Protein AF-A0A939YL38-F1 (afdb_monomer)

Structure (mmCIF, N/CA/C/O backbone):
data_AF-A0A939YL38-F1
#
_entry.id   AF-A0A939YL38-F1
#
loop_
_atom_site.group_PDB
_atom_site.id
_atom_site.type_symbol
_atom_site.label_atom_id
_atom_site.label_alt_id
_atom_site.label_comp_id
_atom_site.label_asym_id
_atom_site.label_entity_id
_atom_site.label_seq_id
_atom_site.pdbx_PDB_ins_code
_atom_site.Cartn_x
_atom_site.Cartn_y
_atom_site.Cartn_z
_atom_site.occupancy
_atom_site.B_iso_or_equiv
_atom_site.auth_seq_id
_atom_site.auth_comp_id
_atom_site.auth_asym_id
_atom_site.auth_atom_id
_atom_site.pdbx_PDB_model_num
ATOM 1 N N . MET A 1 1 ? 46.332 -58.762 -8.669 1.00 34.97 1 MET A N 1
ATOM 2 C CA . MET A 1 1 ? 46.975 -57.453 -8.403 1.00 34.97 1 MET A CA 1
ATOM 3 C C . MET A 1 1 ? 45.841 -56.439 -8.311 1.00 34.97 1 MET A C 1
ATOM 5 O O . MET A 1 1 ? 45.140 -56.280 -9.289 1.00 34.97 1 MET A O 1
ATOM 9 N N . LYS A 1 2 ? 45.348 -56.156 -7.101 1.00 34.97 2 LYS A N 1
ATOM 10 C CA . LYS A 1 2 ? 45.684 -54.988 -6.263 1.00 34.97 2 LYS A CA 1
ATOM 11 C C . LYS A 1 2 ? 45.169 -53.654 -6.851 1.00 34.97 2 LYS A C 1
ATOM 13 O O . LYS A 1 2 ? 45.722 -53.202 -7.843 1.00 34.97 2 LYS A O 1
ATOM 18 N N . ARG A 1 3 ? 44.290 -53.008 -6.055 1.00 34.88 3 ARG A N 1
ATOM 19 C CA . ARG A 1 3 ? 43.922 -51.567 -5.978 1.00 34.88 3 ARG A CA 1
ATOM 20 C C . ARG A 1 3 ? 42.707 -51.138 -6.828 1.00 34.88 3 ARG A C 1
ATOM 22 O O . ARG A 1 3 ? 42.660 -51.527 -7.978 1.00 34.88 3 ARG A O 1
ATOM 29 N N . ILE A 1 4 ? 41.736 -50.318 -6.398 1.00 36.19 4 ILE A N 1
ATOM 30 C CA . ILE A 1 4 ? 41.304 -49.677 -5.126 1.00 36.19 4 ILE A CA 1
ATOM 31 C C . ILE A 1 4 ? 40.063 -48.812 -5.509 1.00 36.19 4 ILE A C 1
ATOM 33 O O . ILE A 1 4 ? 40.147 -48.192 -6.560 1.00 36.19 4 ILE A O 1
ATOM 37 N N . LEU A 1 5 ? 39.011 -48.746 -4.657 1.00 31.17 5 LEU A N 1
ATOM 38 C CA . LEU A 1 5 ? 37.979 -47.666 -4.499 1.00 31.17 5 LEU A CA 1
ATOM 39 C C . LEU A 1 5 ? 37.101 -47.257 -5.720 1.00 31.17 5 LEU A C 1
ATOM 41 O O . LEU A 1 5 ? 37.577 -47.255 -6.840 1.00 31.17 5 LEU A O 1
ATOM 45 N N . SER A 1 6 ? 35.823 -46.849 -5.663 1.00 32.06 6 SER A N 1
ATOM 46 C CA . SER A 1 6 ? 34.848 -46.400 -4.641 1.00 32.06 6 SER A CA 1
ATOM 47 C C . SER A 1 6 ? 33.447 -46.509 -5.294 1.00 32.06 6 SER A C 1
ATOM 49 O O . SER A 1 6 ? 33.313 -46.167 -6.462 1.00 32.06 6 SER A O 1
ATOM 51 N N . ILE A 1 7 ? 32.450 -47.187 -4.714 1.00 35.06 7 ILE A N 1
ATOM 52 C CA . ILE A 1 7 ? 31.396 -46.677 -3.804 1.00 35.06 7 ILE A CA 1
ATOM 53 C C . ILE A 1 7 ? 30.331 -45.766 -4.470 1.00 35.06 7 ILE A C 1
ATOM 55 O O . ILE A 1 7 ? 30.609 -44.638 -4.851 1.00 35.06 7 ILE A O 1
ATOM 59 N N . LEU A 1 8 ? 29.099 -46.307 -4.473 1.00 31.16 8 LEU A N 1
ATOM 60 C CA . LEU A 1 8 ? 27.757 -45.690 -4.482 1.00 31.16 8 LEU A CA 1
ATOM 61 C C . LEU A 1 8 ? 27.305 -44.847 -5.693 1.00 31.16 8 LEU A C 1
ATOM 63 O O . LEU A 1 8 ? 27.386 -43.624 -5.707 1.00 31.16 8 LEU A O 1
ATOM 67 N N . ALA A 1 9 ? 26.630 -45.516 -6.632 1.00 31.38 9 ALA A N 1
ATOM 68 C CA . ALA A 1 9 ? 25.556 -44.907 -7.410 1.00 31.38 9 ALA A CA 1
ATOM 69 C C . ALA A 1 9 ? 24.297 -44.848 -6.525 1.00 31.38 9 ALA A C 1
ATOM 71 O O . ALA A 1 9 ? 23.557 -45.825 -6.421 1.00 31.38 9 ALA A O 1
ATOM 72 N N . VAL A 1 10 ? 24.092 -43.727 -5.830 1.00 32.69 10 VAL A N 1
ATOM 73 C CA . VAL A 1 10 ? 22.806 -43.426 -5.191 1.00 32.69 10 VAL A CA 1
ATOM 74 C C . VAL A 1 10 ? 21.897 -42.845 -6.262 1.00 32.69 10 VAL A C 1
ATOM 76 O O . VAL A 1 10 ? 22.139 -41.766 -6.795 1.00 32.69 10 VAL A O 1
ATOM 79 N N . THR A 1 11 ? 20.859 -43.608 -6.577 1.00 32.75 11 THR A N 1
ATOM 80 C CA . THR A 1 11 ? 19.605 -43.176 -7.188 1.00 32.75 11 THR A CA 1
ATOM 81 C C . THR A 1 11 ? 19.115 -41.874 -6.550 1.00 32.75 11 THR A C 1
ATOM 83 O O . THR A 1 11 ? 18.452 -41.900 -5.515 1.00 32.75 11 THR A O 1
ATOM 86 N N . ALA A 1 12 ? 19.430 -40.735 -7.168 1.00 29.61 12 ALA A N 1
ATOM 87 C CA . ALA A 1 12 ? 18.717 -39.489 -6.934 1.00 29.61 12 ALA A CA 1
ATOM 88 C C . ALA A 1 12 ? 17.384 -39.601 -7.673 1.00 29.61 12 ALA A C 1
ATOM 90 O O . ALA A 1 12 ? 17.276 -39.361 -8.877 1.00 29.61 12 ALA A O 1
ATOM 91 N N . LEU A 1 13 ? 16.399 -40.100 -6.931 1.00 31.67 13 LEU A N 1
ATOM 92 C CA . LEU A 1 13 ? 15.002 -40.095 -7.302 1.00 31.67 13 LEU A CA 1
ATOM 93 C C . LEU A 1 13 ? 14.631 -38.663 -7.692 1.00 31.67 13 LEU A C 1
ATOM 95 O O . LEU A 1 13 ? 14.825 -37.720 -6.927 1.00 31.67 13 LEU A O 1
ATOM 99 N N . LEU A 1 14 ? 14.119 -38.549 -8.907 1.00 32.81 14 LEU A N 1
ATOM 100 C CA . LEU A 1 14 ? 13.414 -37.412 -9.458 1.00 32.81 14 LEU A CA 1
ATOM 101 C C . LEU A 1 14 ? 12.322 -36.966 -8.468 1.00 32.81 14 LEU A C 1
ATOM 103 O O . LEU A 1 14 ? 11.207 -37.474 -8.490 1.00 32.81 14 LEU A O 1
ATOM 107 N N . PHE A 1 15 ? 12.656 -36.036 -7.579 1.00 30.64 15 PHE A N 1
ATOM 108 C CA . PHE A 1 15 ? 11.700 -35.256 -6.801 1.00 30.64 15 PHE A CA 1
ATOM 109 C C . PHE A 1 15 ? 11.745 -33.821 -7.335 1.00 30.64 15 PHE A C 1
ATOM 111 O O . PHE A 1 15 ? 12.008 -32.863 -6.619 1.00 30.64 15 PHE A O 1
ATOM 118 N N . CYS A 1 16 ? 11.475 -33.671 -8.638 1.00 27.98 16 CYS A N 1
ATOM 119 C CA . CYS A 1 16 ? 10.784 -32.473 -9.096 1.00 27.98 16 CYS A CA 1
ATOM 120 C C . CYS A 1 16 ? 9.378 -32.560 -8.503 1.00 27.98 16 CYS A C 1
ATOM 122 O O . CYS A 1 16 ? 8.440 -33.017 -9.154 1.00 27.98 16 CYS A O 1
ATOM 124 N N . LEU A 1 17 ? 9.255 -32.164 -7.233 1.00 29.38 17 LEU A N 1
ATOM 125 C CA . LEU A 1 17 ? 8.027 -31.561 -6.757 1.00 29.38 17 LEU A CA 1
ATOM 126 C C . LEU A 1 17 ? 7.754 -30.425 -7.734 1.00 29.38 17 LEU A C 1
ATOM 128 O O . LEU A 1 17 ? 8.401 -29.380 -7.709 1.00 29.38 17 LEU A O 1
ATOM 132 N N . ILE A 1 18 ? 6.819 -30.684 -8.638 1.00 33.44 18 ILE A N 1
ATOM 133 C CA . ILE A 1 18 ? 5.924 -29.664 -9.142 1.00 33.44 18 ILE A CA 1
ATOM 134 C C . ILE A 1 18 ? 5.300 -29.081 -7.872 1.00 33.44 18 ILE A C 1
ATOM 136 O O . ILE A 1 18 ? 4.312 -29.601 -7.360 1.00 33.44 18 ILE A O 1
ATOM 140 N N . LEU A 1 19 ? 5.959 -28.081 -7.282 1.00 31.81 19 LEU A N 1
ATOM 141 C CA . LEU A 1 19 ? 5.269 -27.159 -6.402 1.00 31.81 19 LEU A CA 1
ATOM 142 C C . LEU A 1 19 ? 4.144 -26.594 -7.266 1.00 31.81 19 LEU A C 1
ATOM 144 O O . LEU A 1 19 ? 4.424 -26.164 -8.393 1.00 31.81 19 LEU A O 1
ATOM 148 N N . PRO A 1 20 ? 2.882 -26.653 -6.825 1.00 32.19 20 PRO A N 1
ATOM 149 C CA . PRO A 1 20 ? 1.855 -25.926 -7.530 1.00 32.19 20 PRO A CA 1
ATOM 150 C C . PRO A 1 20 ? 2.268 -24.454 -7.478 1.00 32.19 20 PRO A C 1
ATOM 152 O O . PRO A 1 20 ? 2.289 -23.830 -6.419 1.00 32.19 20 PRO A O 1
ATOM 155 N N . ALA A 1 21 ? 2.632 -23.904 -8.636 1.00 37.19 21 ALA A N 1
ATOM 156 C CA . ALA A 1 21 ? 2.353 -22.507 -8.889 1.00 37.19 21 ALA A CA 1
ATOM 157 C C . ALA A 1 21 ? 0.862 -22.319 -8.556 1.00 37.19 21 ALA A C 1
ATOM 159 O O . ALA A 1 21 ? 0.045 -23.088 -9.066 1.00 37.19 21 ALA A O 1
ATOM 160 N N . ASN A 1 22 ? 0.554 -21.367 -7.670 1.00 38.19 22 ASN A N 1
ATOM 161 C CA . ASN A 1 22 ? -0.781 -21.001 -7.157 1.00 38.19 22 ASN A CA 1
ATOM 162 C C . ASN A 1 22 ? -1.162 -21.533 -5.760 1.00 38.19 22 ASN A C 1
ATOM 164 O O . ASN A 1 22 ? -2.285 -21.982 -5.565 1.00 38.19 22 ASN A O 1
ATOM 168 N N . ALA A 1 23 ? -0.281 -21.421 -4.761 1.00 34.41 23 ALA A N 1
ATOM 169 C CA . ALA A 1 23 ? -0.683 -21.540 -3.347 1.00 34.41 23 ALA A CA 1
ATOM 170 C C . ALA A 1 23 ? -0.835 -20.183 -2.618 1.00 34.41 23 ALA A C 1
ATOM 172 O O . ALA A 1 23 ? -1.167 -20.170 -1.439 1.00 34.41 23 ALA A O 1
ATOM 173 N N . ALA A 1 24 ? -0.597 -19.049 -3.292 1.00 40.94 24 ALA A N 1
ATOM 174 C CA . ALA A 1 24 ? -0.662 -17.717 -2.674 1.00 40.94 24 ALA A CA 1
ATOM 175 C C . ALA A 1 24 ? -2.002 -16.978 -2.885 1.00 40.94 24 ALA A C 1
ATOM 177 O O . ALA A 1 24 ? -2.270 -16.016 -2.172 1.00 40.94 24 ALA A O 1
ATOM 178 N N . GLU A 1 25 ? -2.852 -17.412 -3.826 1.00 44.59 25 GLU A N 1
ATOM 179 C CA . GLU A 1 25 ? -4.154 -16.760 -4.080 1.00 44.59 25 GLU A CA 1
ATOM 180 C C . GLU A 1 25 ? -5.312 -17.361 -3.256 1.00 44.59 25 GLU A C 1
ATOM 182 O O . GLU A 1 25 ? -6.258 -16.646 -2.922 1.00 44.59 25 GLU A O 1
ATOM 187 N N . ASP A 1 26 ? -5.221 -18.631 -2.842 1.00 50.47 26 ASP A N 1
ATOM 188 C CA . ASP A 1 26 ? -6.224 -19.306 -2.002 1.00 50.47 26 ASP A CA 1
ATOM 189 C C . ASP A 1 26 ? -6.065 -18.891 -0.525 1.00 50.47 26 ASP A C 1
ATOM 191 O O . ASP A 1 26 ? -5.562 -19.639 0.312 1.00 50.47 26 ASP A O 1
ATOM 195 N N . GLY A 1 27 ? -6.464 -17.663 -0.185 1.00 79.38 27 GLY A N 1
ATOM 196 C CA . GLY A 1 27 ? -6.506 -17.219 1.216 1.00 79.38 27 GLY A CA 1
ATOM 197 C C . GLY A 1 27 ? -6.406 -15.718 1.464 1.00 79.38 27 GLY A C 1
ATOM 198 O O . GLY A 1 27 ? -6.489 -15.298 2.620 1.00 79.38 27 GLY A O 1
ATOM 199 N N . LEU A 1 28 ? -6.229 -14.903 0.419 1.00 93.12 28 LEU A N 1
ATOM 200 C CA . LEU A 1 28 ? -6.297 -13.451 0.558 1.00 93.12 28 LEU A CA 1
ATOM 201 C C . LEU A 1 28 ? -7.752 -12.992 0.603 1.00 93.12 28 LEU A C 1
ATOM 203 O O . LEU A 1 28 ? -8.577 -13.367 -0.227 1.00 93.12 28 LEU A O 1
ATOM 207 N N . GLU A 1 29 ? -8.055 -12.118 1.550 1.00 93.25 29 GLU A N 1
ATOM 208 C CA . GLU A 1 29 ? -9.375 -11.528 1.699 1.00 93.25 29 GLU A CA 1
ATOM 209 C C . GLU A 1 29 ? -9.296 -10.010 1.538 1.00 93.25 29 GLU A C 1
ATOM 211 O O . GLU A 1 29 ? -8.311 -9.388 1.940 1.00 93.25 29 GLU A O 1
ATOM 216 N N . LEU A 1 30 ? -10.368 -9.401 1.025 1.00 95.94 30 LEU A N 1
ATOM 217 C CA . LEU A 1 30 ? -10.474 -7.948 0.896 1.00 95.94 30 LEU A CA 1
ATOM 218 C C . LEU A 1 30 ? -10.281 -7.268 2.255 1.00 95.94 30 LEU A C 1
ATOM 220 O O . LEU A 1 30 ? -11.019 -7.550 3.200 1.00 95.94 30 LEU A O 1
ATOM 224 N N . LEU A 1 31 ? -9.277 -6.403 2.348 1.00 95.88 31 LEU A N 1
ATOM 225 C CA . LEU A 1 31 ? -9.012 -5.562 3.509 1.00 95.88 31 LEU A CA 1
ATOM 226 C C . LEU A 1 31 ? -9.587 -4.160 3.306 1.00 95.88 31 LEU A C 1
ATOM 228 O O . LEU A 1 31 ? -10.179 -3.606 4.228 1.00 95.88 31 LEU A O 1
ATOM 232 N N . PHE A 1 32 ? -9.381 -3.591 2.121 1.00 97.62 32 PHE A N 1
ATOM 233 C CA . PHE A 1 32 ? -9.748 -2.216 1.821 1.00 97.62 32 PHE A CA 1
ATOM 234 C C . PHE A 1 32 ? -10.132 -2.073 0.356 1.00 97.62 32 PHE A C 1
ATOM 236 O O . PHE A 1 32 ? -9.483 -2.660 -0.512 1.00 97.62 32 PHE A O 1
ATOM 243 N N . GLU A 1 33 ? -11.163 -1.270 0.113 1.00 98.06 33 GLU A N 1
ATOM 244 C CA . GLU A 1 33 ? -11.538 -0.785 -1.209 1.00 98.06 33 GLU A CA 1
ATOM 245 C C . GLU A 1 33 ? -12.073 0.644 -1.134 1.00 98.06 33 GLU A C 1
ATOM 247 O O . GLU A 1 33 ? -12.738 0.993 -0.148 1.00 98.06 33 GLU A O 1
ATOM 252 N N . GLU A 1 34 ? -11.775 1.423 -2.172 1.00 97.81 34 GLU A N 1
ATOM 253 C CA . GLU A 1 34 ? -12.286 2.772 -2.415 1.00 97.81 34 GLU A CA 1
ATOM 254 C C . GLU A 1 34 ? -12.325 3.055 -3.928 1.00 97.81 34 GLU A C 1
ATOM 256 O O . GLU A 1 34 ? -11.339 2.791 -4.624 1.00 97.81 34 GLU A O 1
ATOM 261 N N . ASP A 1 35 ? -13.451 3.586 -4.409 1.00 96.94 35 ASP A N 1
ATOM 262 C CA . ASP A 1 35 ? -13.717 3.978 -5.807 1.00 96.94 35 ASP A CA 1
ATOM 263 C C . ASP A 1 35 ? -14.151 5.451 -5.951 1.00 96.94 35 ASP A C 1
ATOM 265 O O . ASP A 1 35 ? -14.347 5.955 -7.047 1.00 96.94 35 ASP A O 1
ATOM 269 N N . PHE A 1 36 ? -14.287 6.165 -4.834 1.00 97.69 36 PHE A N 1
ATOM 270 C CA . PHE A 1 36 ? -14.621 7.581 -4.738 1.00 97.69 36 PHE A CA 1
ATOM 271 C C . PHE A 1 36 ? -15.981 8.017 -5.303 1.00 97.69 36 PHE A C 1
ATOM 273 O O . PHE A 1 36 ? -16.293 9.211 -5.257 1.00 97.69 36 PHE A O 1
ATOM 280 N N . GLU A 1 37 ? -16.821 7.089 -5.762 1.00 95.94 37 GLU A N 1
ATOM 281 C CA . GLU A 1 37 ? -18.087 7.392 -6.446 1.00 95.94 37 GLU A CA 1
ATOM 282 C C . GLU A 1 37 ? -19.149 7.992 -5.504 1.00 95.94 37 GLU A C 1
ATOM 284 O O . GLU A 1 37 ? -20.124 8.605 -5.945 1.00 95.94 37 GLU A O 1
ATOM 289 N N . GLU A 1 38 ? -18.970 7.844 -4.189 1.00 95.94 38 GLU A N 1
ATOM 290 C CA . GLU A 1 38 ? -19.880 8.382 -3.169 1.00 95.94 38 GLU A CA 1
ATOM 291 C C . GLU A 1 38 ? -19.594 9.848 -2.788 1.00 95.94 38 GLU A C 1
ATOM 293 O O . GLU A 1 38 ? -20.358 10.446 -2.022 1.00 95.94 38 GLU A O 1
ATOM 298 N N . TYR A 1 39 ? -18.507 10.443 -3.291 1.00 97.38 39 TYR A N 1
ATOM 299 C CA . TYR A 1 39 ? -18.067 11.785 -2.903 1.00 97.38 39 TYR A CA 1
ATOM 300 C C . TYR A 1 39 ? -18.433 12.864 -3.924 1.00 97.38 39 TYR A C 1
ATOM 302 O O . TYR A 1 39 ? -18.839 12.609 -5.051 1.00 97.38 39 TYR A O 1
ATOM 310 N N . GLU A 1 40 ? -18.265 14.121 -3.518 1.00 97.31 40 GLU A N 1
ATOM 311 C CA . GLU A 1 40 ? -18.324 15.265 -4.425 1.00 97.31 40 GLU A CA 1
ATOM 312 C C . GLU A 1 40 ? -16.910 15.680 -4.859 1.00 97.31 40 GLU A C 1
ATOM 314 O O . GLU A 1 40 ? -15.917 15.457 -4.158 1.00 97.31 40 GLU A O 1
ATOM 319 N N . ASN A 1 41 ? -16.816 16.351 -6.007 1.00 97.62 41 ASN A N 1
ATOM 320 C CA . ASN A 1 41 ? -15.571 16.960 -6.463 1.00 97.62 41 ASN A CA 1
ATOM 321 C C . ASN A 1 41 ? -15.018 17.951 -5.417 1.00 97.62 41 ASN A C 1
ATOM 323 O O . ASN A 1 41 ? -15.743 18.789 -4.880 1.00 97.62 41 ASN A O 1
ATOM 327 N N . GLY A 1 42 ? -13.716 17.884 -5.156 1.00 97.31 42 GLY A N 1
ATOM 328 C CA . GLY A 1 42 ? -13.006 18.731 -4.202 1.00 97.31 42 GLY A CA 1
ATOM 329 C C . GLY A 1 42 ? -13.062 18.256 -2.748 1.00 97.31 42 GLY A C 1
ATOM 330 O O . GLY A 1 42 ? -12.490 18.926 -1.884 1.00 97.31 42 GLY A O 1
ATOM 331 N N . VAL A 1 43 ? -13.705 17.119 -2.445 1.00 98.19 43 VAL A N 1
ATOM 332 C CA . VAL A 1 43 ? -13.693 16.538 -1.092 1.00 98.19 43 VAL A CA 1
ATOM 333 C C . VAL A 1 43 ? -12.253 16.253 -0.662 1.00 98.19 43 VAL A C 1
ATOM 335 O O . VAL A 1 43 ? -11.502 15.567 -1.351 1.00 98.19 43 VAL A O 1
ATOM 338 N N . ASN A 1 44 ? -11.846 16.794 0.489 1.00 97.31 44 ASN A N 1
ATOM 339 C CA . ASN A 1 44 ? -10.523 16.541 1.058 1.00 97.31 44 ASN A CA 1
ATOM 340 C C . ASN A 1 44 ? -10.380 15.057 1.426 1.00 97.31 44 ASN A C 1
ATOM 342 O O . ASN A 1 44 ? -11.309 14.479 1.991 1.00 97.31 44 ASN A O 1
ATOM 346 N N . VAL A 1 45 ? -9.203 14.467 1.192 1.00 97.19 45 VAL A N 1
ATOM 347 C CA . VAL A 1 45 ? -8.951 13.042 1.480 1.00 97.19 45 VAL A CA 1
ATOM 348 C C . VAL A 1 45 ? -9.301 12.638 2.916 1.00 97.19 45 VAL A C 1
ATOM 350 O O . VAL A 1 45 ? -9.800 11.540 3.139 1.00 97.19 45 VAL A O 1
ATOM 353 N N . ASN A 1 46 ? -9.143 13.537 3.894 1.00 96.56 46 ASN A N 1
ATOM 354 C CA . ASN A 1 46 ? -9.451 13.249 5.297 1.00 96.56 46 ASN A CA 1
ATOM 355 C C . ASN A 1 46 ? -10.955 13.104 5.588 1.00 96.56 46 ASN A C 1
ATOM 357 O O . ASN A 1 46 ? -11.333 12.750 6.699 1.00 96.56 46 ASN A O 1
ATOM 361 N N . SER A 1 47 ? -11.813 13.424 4.618 1.00 97.44 47 SER A N 1
ATOM 362 C CA . SER A 1 47 ? -13.264 13.207 4.668 1.00 97.44 47 SER A CA 1
ATOM 363 C C . SER A 1 47 ? -13.715 12.005 3.828 1.00 97.44 47 SER A C 1
ATOM 365 O O . SER A 1 47 ? -14.915 11.775 3.706 1.00 97.44 47 SER A O 1
ATOM 367 N N . THR A 1 48 ? -12.771 11.257 3.251 1.00 97.62 48 THR A N 1
ATOM 368 C CA . THR A 1 48 ? -13.027 9.990 2.548 1.00 97.62 48 THR A CA 1
ATOM 369 C C . THR A 1 48 ? -12.812 8.796 3.482 1.00 97.62 48 THR A C 1
ATOM 371 O O . THR A 1 48 ? -12.513 8.979 4.664 1.00 97.62 48 THR A O 1
ATOM 374 N N . LYS A 1 49 ? -12.918 7.571 2.960 1.00 96.62 49 LYS A N 1
ATOM 375 C CA . LYS A 1 49 ? -12.599 6.334 3.681 1.00 96.62 49 LYS A CA 1
ATOM 376 C C . LYS A 1 49 ? -11.095 6.088 3.839 1.00 96.62 49 LYS A C 1
ATOM 378 O O . LYS A 1 49 ? -10.699 5.293 4.688 1.00 96.62 49 LYS A O 1
ATOM 383 N N . LEU A 1 50 ? -10.234 6.752 3.058 1.00 97.62 50 LEU A N 1
ATOM 384 C CA . LEU A 1 50 ? -8.775 6.526 3.076 1.00 97.62 50 LEU A CA 1
ATOM 385 C C . LEU A 1 50 ? -8.163 6.545 4.490 1.00 97.62 50 LEU A C 1
ATOM 387 O O . LEU A 1 50 ? -7.406 5.619 4.793 1.00 97.62 50 LEU A O 1
ATOM 391 N N . PRO A 1 51 ? -8.511 7.493 5.386 1.00 96.94 51 PRO A N 1
ATOM 392 C CA . PRO A 1 51 ? -7.990 7.536 6.754 1.00 96.94 51 PRO A CA 1
ATOM 393 C C . PRO A 1 51 ? -8.323 6.320 7.633 1.00 96.94 51 PRO A C 1
ATOM 395 O O . PRO A 1 51 ? -7.758 6.181 8.716 1.00 96.94 51 PRO A O 1
ATOM 398 N N . GLU A 1 52 ? -9.219 5.420 7.210 1.00 93.69 52 GLU A N 1
ATOM 399 C CA . GLU A 1 52 ? -9.489 4.169 7.934 1.00 93.69 52 GLU A CA 1
ATOM 400 C C . GLU A 1 52 ? -8.327 3.164 7.870 1.00 93.69 52 GLU A C 1
ATOM 402 O O . GLU A 1 52 ? -8.268 2.233 8.691 1.00 93.69 52 GLU A O 1
ATOM 407 N N . LEU A 1 53 ? -7.433 3.316 6.886 1.00 95.31 53 LEU A N 1
ATOM 408 C CA . LEU A 1 53 ? -6.267 2.454 6.678 1.00 95.31 53 LEU A CA 1
ATOM 409 C C . LEU A 1 53 ? -4.974 3.237 6.413 1.00 95.31 53 LEU A C 1
ATOM 411 O O . LEU A 1 53 ? -3.907 2.810 6.855 1.00 95.31 53 LEU A O 1
ATOM 415 N N . PHE A 1 54 ? -5.057 4.352 5.695 1.00 97.00 54 PHE A N 1
ATOM 416 C CA . PHE A 1 54 ? -3.901 5.112 5.245 1.00 97.00 54 PHE A CA 1
ATOM 417 C C . PHE A 1 54 ? -3.682 6.373 6.076 1.00 97.00 54 PHE A C 1
ATOM 419 O O . PHE A 1 54 ? -4.607 7.125 6.375 1.00 97.00 54 PHE A O 1
ATOM 426 N N . VAL A 1 55 ? -2.418 6.663 6.353 1.00 95.56 55 VAL A N 1
ATOM 427 C CA . VAL A 1 55 ? -1.966 8.008 6.693 1.00 95.56 55 VAL A CA 1
ATOM 428 C C . VAL A 1 55 ? -1.956 8.831 5.411 1.00 95.56 55 VAL A C 1
ATOM 430 O O . VAL A 1 55 ? -1.413 8.392 4.399 1.00 95.56 55 VAL A O 1
ATOM 433 N N . CYS A 1 56 ? -2.573 10.010 5.455 1.00 96.25 56 CYS A N 1
ATOM 434 C CA . CYS A 1 56 ? -2.673 10.927 4.324 1.00 96.25 56 CYS A CA 1
ATOM 435 C C . CYS A 1 56 ? -2.000 12.251 4.688 1.00 96.25 56 CYS A C 1
ATOM 437 O O . CYS A 1 56 ? -2.503 13.000 5.526 1.00 96.25 56 CYS A O 1
ATOM 439 N N . GLU A 1 57 ? -0.875 12.554 4.050 1.00 93.19 57 GLU A N 1
ATOM 440 C CA . GLU A 1 57 ? -0.056 13.721 4.365 1.00 93.19 57 GLU A CA 1
ATOM 441 C C . GLU A 1 57 ? 0.225 14.556 3.123 1.00 93.19 57 GLU A C 1
ATOM 443 O O . GLU A 1 57 ? 0.514 14.045 2.042 1.00 93.19 57 GLU A O 1
ATOM 448 N N . TYR A 1 58 ? 0.180 15.871 3.289 1.00 90.50 58 TYR A N 1
ATOM 449 C CA . TYR A 1 58 ? 0.527 16.828 2.251 1.00 90.50 58 TYR A CA 1
ATOM 450 C C . TYR A 1 58 ? 1.206 18.042 2.870 1.00 90.50 58 TYR A C 1
ATOM 452 O O . TYR A 1 58 ? 0.842 18.503 3.956 1.00 90.50 58 TYR A O 1
ATOM 460 N N . ASN A 1 59 ? 2.224 18.550 2.184 1.00 81.88 59 ASN A N 1
ATOM 461 C CA . ASN A 1 59 ? 2.981 19.703 2.631 1.00 81.88 59 ASN A CA 1
ATOM 462 C C . ASN A 1 59 ? 2.408 20.986 2.021 1.00 81.88 59 ASN A C 1
ATOM 464 O O . ASN A 1 59 ? 2.081 21.036 0.840 1.00 81.88 59 ASN A O 1
ATOM 468 N N . SER A 1 60 ? 2.334 22.058 2.808 1.00 74.81 60 SER A N 1
ATOM 469 C CA . SER A 1 60 ? 1.954 23.375 2.286 1.00 74.81 60 SER A CA 1
ATOM 470 C C . SER A 1 60 ? 3.040 23.991 1.400 1.00 74.81 60 SER A C 1
ATOM 472 O O . SER A 1 60 ? 2.761 24.908 0.627 1.00 74.81 60 SER A O 1
ATOM 474 N N . ILE A 1 61 ? 4.278 23.492 1.484 1.00 68.62 61 ILE A N 1
ATOM 475 C CA . ILE A 1 61 ? 5.326 23.807 0.513 1.00 68.62 61 ILE A CA 1
ATOM 476 C C . ILE A 1 61 ? 4.844 23.330 -0.860 1.00 68.62 61 ILE A C 1
ATOM 478 O O . ILE A 1 61 ? 4.667 22.138 -1.058 1.00 68.62 61 ILE A O 1
ATOM 482 N N . GLY A 1 62 ? 4.658 24.258 -1.802 1.00 67.31 62 GLY A N 1
ATOM 483 C CA . GLY A 1 62 ? 4.262 23.936 -3.177 1.00 67.31 62 GLY A CA 1
ATOM 484 C C . GLY A 1 62 ? 2.762 23.721 -3.398 1.00 67.31 62 GLY A C 1
ATOM 485 O O . GLY A 1 62 ? 2.411 23.166 -4.429 1.00 67.31 62 GLY A O 1
ATOM 486 N N . ASP A 1 63 ? 1.905 24.175 -2.478 1.00 86.31 63 ASP A N 1
ATOM 487 C CA . ASP A 1 63 ? 0.440 24.061 -2.574 1.00 86.31 63 ASP A CA 1
ATOM 488 C C . ASP A 1 63 ? -0.067 22.606 -2.564 1.00 86.31 63 ASP A C 1
ATOM 490 O O . ASP A 1 63 ? -1.009 22.265 -3.277 1.00 86.31 63 ASP A O 1
ATOM 494 N N . GLY A 1 64 ? 0.548 21.745 -1.744 1.00 91.94 64 GLY A N 1
ATOM 495 C CA . GLY A 1 64 ? 0.211 20.327 -1.692 1.00 91.94 64 GLY A CA 1
ATOM 496 C C . GLY A 1 64 ? -1.238 20.055 -1.297 1.00 91.94 64 GLY A C 1
ATOM 497 O O . GLY A 1 64 ? -1.736 20.569 -0.289 1.00 91.94 64 GLY A O 1
ATOM 498 N N . ILE A 1 65 ? -1.921 19.240 -2.102 1.00 94.94 65 ILE A N 1
ATOM 499 C CA . ILE A 1 65 ? -3.347 18.930 -1.961 1.00 94.94 65 ILE A CA 1
ATOM 500 C C . ILE A 1 65 ? -3.579 17.445 -2.228 1.00 94.94 65 ILE A C 1
ATOM 502 O O . ILE A 1 65 ? -3.055 16.882 -3.190 1.00 94.94 65 ILE A O 1
ATOM 506 N N . ILE A 1 66 ? -4.436 16.837 -1.404 1.00 97.25 66 ILE A N 1
ATOM 507 C CA . ILE A 1 66 ? -5.042 15.541 -1.696 1.00 97.25 66 ILE A CA 1
ATOM 508 C C . ILE A 1 66 ? -6.563 15.673 -1.613 1.00 97.25 66 ILE A C 1
ATOM 510 O O . ILE A 1 66 ? -7.115 15.973 -0.545 1.00 97.25 66 ILE A O 1
ATOM 514 N N . CYS A 1 67 ? -7.245 15.458 -2.733 1.00 97.44 67 CYS A N 1
ATOM 515 C CA . CYS A 1 67 ? -8.696 15.576 -2.813 1.00 97.44 67 CYS A CA 1
ATOM 516 C C . CYS A 1 67 ? -9.291 14.667 -3.884 1.00 97.44 67 CYS A C 1
ATOM 518 O O . CYS A 1 67 ? -8.611 14.274 -4.829 1.00 97.44 67 CYS A O 1
ATOM 520 N N . VAL A 1 68 ? -10.583 14.384 -3.754 1.00 98.31 68 VAL A N 1
ATOM 521 C CA . VAL A 1 68 ? -11.379 13.831 -4.848 1.00 98.31 68 VAL A CA 1
ATOM 522 C C . VAL A 1 68 ? -11.440 14.882 -5.958 1.00 98.31 68 VAL A C 1
ATOM 524 O O . VAL A 1 68 ? -11.733 16.046 -5.692 1.00 98.31 68 VAL A O 1
ATOM 527 N N . ASN A 1 69 ? -11.117 14.493 -7.182 1.00 96.94 69 ASN A N 1
ATOM 528 C CA . ASN A 1 69 ? -11.098 15.330 -8.370 1.00 96.94 69 ASN A CA 1
ATOM 529 C C . ASN A 1 69 ? -11.997 14.714 -9.444 1.00 96.94 69 ASN A C 1
ATOM 531 O O . ASN A 1 69 ? -11.942 13.513 -9.699 1.00 96.94 69 ASN A O 1
ATOM 535 N N . GLU A 1 70 ? -12.802 15.551 -10.087 1.00 95.19 70 GLU A N 1
ATOM 536 C CA . GLU A 1 70 ? -13.627 15.152 -11.225 1.00 95.19 70 GLU A CA 1
ATOM 537 C C . GLU A 1 70 ? -12.824 15.269 -12.527 1.00 95.19 70 GLU A C 1
ATOM 539 O O . GLU A 1 70 ? -12.409 16.356 -12.948 1.00 95.19 70 GLU A O 1
ATOM 544 N N . GLY A 1 71 ? -12.605 14.128 -13.175 1.00 85.94 71 GLY A N 1
ATOM 545 C CA . GLY A 1 71 ? -11.967 14.035 -14.477 1.00 85.94 71 GLY A CA 1
ATOM 546 C C . GLY A 1 71 ? -12.830 14.615 -15.603 1.00 85.94 71 GLY A C 1
ATOM 547 O O . GLY A 1 71 ? -14.004 14.947 -15.452 1.00 85.94 71 GLY A O 1
ATOM 548 N N . LYS A 1 72 ? -12.256 14.723 -16.808 1.00 82.75 72 LYS A N 1
ATOM 549 C CA . LYS A 1 72 ? -12.950 15.327 -17.966 1.00 82.75 72 LYS A CA 1
ATOM 550 C C . LYS A 1 72 ? -14.204 14.566 -18.411 1.00 82.75 72 LYS A C 1
ATOM 552 O O . LYS A 1 72 ? -15.020 15.152 -19.122 1.00 82.75 72 LYS A O 1
ATOM 557 N N . GLY A 1 73 ? -14.318 13.280 -18.083 1.00 83.38 73 GLY A N 1
ATOM 558 C CA . GLY A 1 73 ? -15.483 12.451 -18.383 1.00 83.38 73 GLY A CA 1
ATOM 559 C C . GLY A 1 73 ? -16.521 12.406 -17.257 1.00 83.38 73 GLY A C 1
ATOM 560 O O . GLY A 1 73 ? -17.526 11.721 -17.431 1.00 83.38 73 GLY A O 1
ATOM 561 N N . GLY A 1 74 ? -16.316 13.152 -16.163 1.00 89.62 74 GLY A N 1
ATOM 562 C CA . GLY A 1 74 ? -17.178 13.152 -14.977 1.00 89.62 74 GLY A CA 1
ATOM 563 C C . GLY A 1 74 ? -16.836 12.069 -13.952 1.00 89.62 74 GLY A C 1
ATOM 564 O O . GLY A 1 74 ? -17.505 11.972 -12.932 1.00 89.62 74 GLY A O 1
ATOM 565 N N . GLU A 1 75 ? -15.821 11.247 -14.215 1.00 93.12 75 GLU A N 1
ATOM 566 C CA . GLU A 1 75 ? -15.350 10.231 -13.279 1.00 93.12 75 GLU A CA 1
ATOM 567 C C . GLU A 1 75 ? -14.622 10.854 -12.084 1.00 93.12 75 GLU A C 1
ATOM 569 O O . GLU A 1 75 ? -13.823 11.780 -12.260 1.00 93.12 75 GLU A O 1
ATOM 574 N N . LEU A 1 76 ? -14.884 10.347 -10.880 1.00 96.62 76 LEU A N 1
ATOM 575 C CA . LEU A 1 76 ? -14.243 10.816 -9.657 1.00 96.62 76 LEU A CA 1
ATOM 576 C C . LEU A 1 76 ? -12.999 9.986 -9.369 1.00 96.62 76 LEU A C 1
ATOM 578 O O . LEU A 1 76 ? -12.992 8.774 -9.524 1.00 96.62 76 LEU A O 1
ATOM 582 N N . ARG A 1 77 ? -11.916 10.659 -8.987 1.00 96.44 77 ARG A N 1
ATOM 583 C CA . ARG A 1 77 ? -10.626 10.027 -8.693 1.00 96.44 77 ARG A CA 1
ATOM 584 C C . ARG A 1 77 ? -9.928 10.756 -7.568 1.00 96.44 77 ARG A C 1
ATOM 586 O O . ARG A 1 77 ? -10.186 11.935 -7.346 1.00 96.44 77 ARG A O 1
ATOM 593 N N . LEU A 1 78 ? -8.979 10.121 -6.898 1.00 97.88 78 LEU A N 1
ATOM 594 C CA . LEU A 1 78 ? -8.139 10.814 -5.930 1.00 97.88 78 LEU A CA 1
ATOM 595 C C . LEU A 1 78 ? -6.956 11.482 -6.621 1.00 97.88 78 LEU A C 1
ATOM 597 O O . LEU A 1 78 ? -6.093 10.806 -7.176 1.00 97.88 78 LEU A O 1
ATOM 601 N N . LEU A 1 79 ? -6.881 12.806 -6.526 1.00 97.06 79 LEU A N 1
ATOM 602 C CA . LEU A 1 79 ? -5.726 13.593 -6.935 1.00 97.06 79 LEU A CA 1
ATOM 603 C C . LEU A 1 79 ? -4.749 13.736 -5.768 1.00 97.06 79 LEU A C 1
ATOM 605 O O . LEU A 1 79 ? -5.093 14.283 -4.723 1.00 97.06 79 LEU A O 1
ATOM 609 N N . SER A 1 80 ? -3.504 13.332 -5.997 1.00 96.00 80 SER A N 1
ATOM 610 C CA . SER A 1 80 ? -2.330 13.674 -5.198 1.00 96.00 80 SER A CA 1
ATOM 611 C C . SER A 1 80 ? -1.514 14.734 -5.943 1.00 96.00 80 SER A C 1
ATOM 613 O O . SER A 1 80 ? -0.823 14.427 -6.917 1.00 96.00 80 SER A O 1
ATOM 615 N N . HIS A 1 81 ? -1.579 15.989 -5.498 1.00 94.00 81 HIS A N 1
ATOM 616 C CA . HIS A 1 81 ? -0.886 17.121 -6.114 1.00 94.00 81 HIS A CA 1
ATOM 617 C C . HIS A 1 81 ? 0.238 17.610 -5.212 1.00 94.00 81 HIS A C 1
ATOM 619 O O . HIS A 1 81 ? -0.059 18.180 -4.173 1.00 94.00 81 HIS A O 1
ATOM 625 N N . VAL A 1 82 ? 1.488 17.442 -5.660 1.00 90.88 82 VAL A N 1
ATOM 626 C CA . VAL A 1 82 ? 2.694 18.121 -5.151 1.00 90.88 82 VAL A CA 1
ATOM 627 C C . VAL A 1 82 ? 2.973 17.951 -3.638 1.00 90.88 82 VAL A C 1
ATOM 629 O O . VAL A 1 82 ? 2.223 18.377 -2.776 1.00 90.88 82 VAL A O 1
ATOM 632 N N . PHE A 1 83 ? 4.120 17.365 -3.291 1.00 90.44 83 PHE A N 1
ATOM 633 C CA . PHE A 1 83 ? 4.569 17.106 -1.916 1.00 90.44 83 PHE A CA 1
ATOM 634 C C . PHE A 1 83 ? 3.506 16.402 -1.060 1.00 90.44 83 PHE A C 1
ATOM 636 O O . PHE A 1 83 ? 3.163 16.849 0.037 1.00 90.44 83 PHE A O 1
ATOM 643 N N . THR A 1 84 ? 2.994 15.285 -1.574 1.00 93.12 84 THR A N 1
ATOM 644 C CA . THR A 1 84 ? 1.979 14.457 -0.914 1.00 93.12 84 THR A CA 1
ATOM 645 C C . THR A 1 84 ? 2.457 13.026 -0.738 1.00 93.12 84 THR A C 1
ATOM 647 O O . THR A 1 84 ? 3.248 12.522 -1.537 1.00 93.12 84 THR A O 1
ATOM 650 N N . GLN A 1 85 ? 1.957 12.350 0.287 1.00 93.19 85 GLN A N 1
ATOM 651 C CA . GLN A 1 85 ? 2.154 10.923 0.481 1.00 93.19 85 GLN A CA 1
ATOM 652 C C . GLN A 1 85 ? 0.944 10.295 1.159 1.00 93.19 85 GLN A C 1
ATOM 654 O O . GLN A 1 85 ? 0.339 10.875 2.060 1.00 93.19 85 GLN A O 1
ATOM 659 N N . ILE A 1 86 ? 0.601 9.096 0.707 1.00 96.56 86 ILE A N 1
ATOM 660 C CA . ILE A 1 86 ? -0.455 8.268 1.273 1.00 96.56 86 ILE A CA 1
ATOM 661 C C . ILE A 1 86 ? 0.138 6.890 1.498 1.00 96.56 86 ILE A C 1
ATOM 663 O O . ILE A 1 86 ? 0.681 6.307 0.562 1.00 96.56 86 ILE A O 1
ATOM 667 N N . TYR A 1 87 ? 0.090 6.385 2.726 1.00 96.12 87 TYR A N 1
ATOM 668 C CA . TYR A 1 87 ? 0.746 5.124 3.068 1.00 96.12 87 TYR A CA 1
ATOM 669 C C . TYR A 1 87 ? 0.112 4.433 4.267 1.00 96.12 87 TYR A C 1
ATOM 671 O O . TYR A 1 87 ? -0.523 5.061 5.110 1.00 96.12 87 TYR A O 1
ATOM 679 N N . ILE A 1 88 ? 0.298 3.122 4.360 1.00 94.25 88 ILE A N 1
ATOM 680 C CA . ILE A 1 88 ? -0.147 2.341 5.514 1.00 94.25 88 ILE A CA 1
ATOM 681 C C . ILE A 1 88 ? 0.925 2.410 6.603 1.00 94.25 88 ILE A C 1
ATOM 683 O O . ILE A 1 88 ? 2.046 1.955 6.398 1.00 94.25 88 ILE A O 1
ATOM 687 N N . GLU A 1 89 ? 0.591 2.944 7.778 1.00 87.62 89 GLU A N 1
ATOM 688 C CA . GLU A 1 89 ? 1.563 3.087 8.875 1.00 87.62 89 GLU A CA 1
ATOM 689 C C . GLU A 1 89 ? 1.993 1.741 9.480 1.00 87.62 89 GLU A C 1
ATOM 691 O O . GLU A 1 89 ? 3.136 1.588 9.908 1.00 87.62 89 GLU A O 1
ATOM 696 N N . THR A 1 90 ? 1.081 0.764 9.533 1.00 89.12 90 THR A N 1
ATOM 697 C CA . THR A 1 90 ? 1.367 -0.594 10.022 1.00 89.12 90 THR A CA 1
ATOM 698 C C . THR A 1 90 ? 1.734 -1.491 8.836 1.00 89.12 90 THR A C 1
ATOM 700 O O . THR A 1 90 ? 0.824 -1.854 8.085 1.00 89.12 90 THR A O 1
ATOM 703 N N . PRO A 1 91 ? 3.011 -1.885 8.656 1.00 91.31 91 PRO A N 1
ATOM 704 C CA . PRO A 1 91 ? 3.446 -2.643 7.483 1.00 91.31 91 PRO A CA 1
ATOM 705 C C . PRO A 1 91 ? 2.639 -3.929 7.287 1.00 91.31 91 PRO A C 1
ATOM 707 O O . PRO A 1 91 ? 2.374 -4.652 8.249 1.00 91.31 91 PRO A O 1
ATOM 710 N N . VAL A 1 92 ? 2.266 -4.229 6.043 1.00 93.81 92 VAL A N 1
ATOM 711 C CA . VAL A 1 92 ? 1.546 -5.458 5.690 1.00 93.81 92 VAL A CA 1
ATOM 712 C C . VAL A 1 92 ? 2.453 -6.666 5.895 1.00 93.81 92 VAL A C 1
ATOM 714 O O . VAL A 1 92 ? 3.543 -6.722 5.330 1.00 93.81 92 VAL A O 1
ATOM 717 N N . ILE A 1 93 ? 2.006 -7.628 6.705 1.00 90.44 93 ILE A N 1
ATOM 718 C CA . ILE A 1 93 ? 2.756 -8.850 7.030 1.00 90.44 93 ILE A CA 1
ATOM 719 C C . ILE A 1 93 ? 2.168 -10.037 6.266 1.00 90.44 93 ILE A C 1
ATOM 721 O O . ILE A 1 93 ? 0.958 -10.272 6.293 1.00 90.44 93 ILE A O 1
ATOM 725 N N . GLY A 1 94 ? 3.043 -10.830 5.649 1.00 90.25 94 GLY A N 1
ATOM 726 C CA . GLY A 1 94 ? 2.6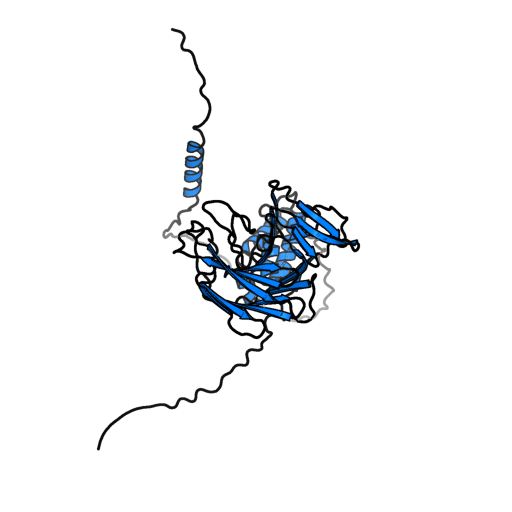58 -11.979 4.834 1.00 90.25 94 GLY A CA 1
ATOM 727 C C . GLY A 1 94 ? 2.205 -11.578 3.431 1.00 90.25 94 GLY A C 1
ATOM 728 O O . GLY A 1 94 ? 2.510 -10.484 2.958 1.00 90.25 94 GLY A O 1
ATOM 729 N N . ALA A 1 95 ? 1.503 -12.491 2.760 1.00 94.19 95 ALA A N 1
ATOM 730 C CA . ALA A 1 95 ? 1.098 -12.291 1.378 1.00 94.19 95 ALA A CA 1
ATOM 731 C C . ALA A 1 95 ? 0.003 -11.220 1.230 1.00 94.19 95 ALA A C 1
ATOM 733 O O . ALA A 1 95 ? -0.911 -11.125 2.063 1.00 94.19 95 ALA A O 1
ATOM 734 N N . TYR A 1 96 ? 0.075 -10.447 0.147 1.00 97.38 96 TYR A N 1
ATOM 735 C CA . TYR A 1 96 ? -0.927 -9.443 -0.201 1.00 97.38 96 TYR A CA 1
ATOM 736 C C . TYR A 1 96 ? -1.066 -9.229 -1.710 1.00 97.38 96 TYR A C 1
ATOM 738 O O . TYR A 1 96 ? -0.179 -9.536 -2.508 1.00 97.38 96 TYR A O 1
ATOM 746 N N . GLU A 1 97 ? -2.202 -8.647 -2.078 1.00 98.25 97 GLU A N 1
ATOM 747 C CA . GLU A 1 97 ? -2.457 -8.042 -3.381 1.00 98.25 97 GLU A CA 1
ATOM 748 C C . GLU A 1 97 ? -2.808 -6.571 -3.159 1.00 98.25 97 GLU A C 1
ATOM 750 O O . GLU A 1 97 ? -3.633 -6.250 -2.303 1.00 98.25 97 GLU A O 1
ATOM 755 N N . PHE A 1 98 ? -2.191 -5.686 -3.931 1.00 98.69 98 PHE A N 1
ATOM 756 C CA . PHE A 1 98 ? -2.496 -4.263 -3.965 1.00 98.69 98 PHE A CA 1
ATOM 757 C C . PHE A 1 98 ? -2.743 -3.842 -5.408 1.00 98.69 98 PHE A C 1
ATOM 759 O O . PHE A 1 98 ? -1.929 -4.135 -6.281 1.00 98.69 98 PHE A O 1
ATOM 766 N N . SER A 1 99 ? -3.846 -3.155 -5.673 1.00 98.62 99 SER A N 1
ATOM 767 C CA . SER A 1 99 ? -4.140 -2.627 -7.000 1.00 98.62 99 SER A CA 1
ATOM 768 C C . SER A 1 99 ? -4.778 -1.253 -6.945 1.00 98.62 99 SER A C 1
ATOM 770 O O . SER A 1 99 ? -5.467 -0.927 -5.982 1.00 98.62 99 SER A O 1
ATOM 772 N N . LEU A 1 100 ? -4.590 -0.493 -8.015 1.00 98.62 100 LEU A N 1
ATOM 773 C CA . LEU A 1 100 ? -5.276 0.765 -8.278 1.00 98.62 100 LEU A CA 1
ATOM 774 C C . LEU A 1 100 ? -5.276 1.045 -9.781 1.00 98.62 100 LEU A C 1
ATOM 776 O O . LEU A 1 100 ? -4.423 0.544 -10.517 1.00 98.62 100 LEU A O 1
ATOM 780 N N . ASP A 1 101 ? -6.214 1.856 -10.235 1.00 97.75 101 ASP A N 1
ATOM 781 C CA . ASP A 1 101 ? -6.207 2.424 -11.575 1.00 97.75 101 ASP A CA 1
ATOM 782 C C . ASP A 1 101 ? -5.414 3.727 -11.570 1.00 97.75 101 ASP A C 1
ATOM 784 O O . ASP A 1 101 ? -5.560 4.542 -10.664 1.00 97.75 101 ASP A O 1
ATOM 788 N N . VAL A 1 102 ? -4.563 3.928 -12.580 1.00 95.81 102 VAL A N 1
ATOM 789 C CA . VAL A 1 102 ? -3.765 5.151 -12.740 1.00 95.81 102 VAL A CA 1
ATOM 790 C C . VAL A 1 102 ? -4.261 5.931 -13.948 1.00 95.81 102 VAL A C 1
ATOM 792 O O . VAL A 1 102 ? -4.222 5.425 -15.075 1.00 95.81 102 VAL A O 1
ATOM 795 N N . SER A 1 103 ? -4.668 7.182 -13.729 1.00 90.88 103 SER A N 1
ATOM 796 C CA . SER A 1 103 ? -5.247 8.048 -14.767 1.00 90.88 103 SER A CA 1
ATOM 797 C C . SER A 1 103 ? -4.523 9.356 -15.026 1.00 90.88 103 SER A C 1
ATOM 799 O O . SER A 1 103 ? -4.724 9.962 -16.077 1.00 90.88 103 SER A O 1
ATOM 801 N N . GLU A 1 104 ? -3.647 9.768 -14.121 1.00 84.12 104 GLU A N 1
ATOM 802 C CA . GLU A 1 104 ? -2.664 10.816 -14.358 1.00 84.12 104 GLU A CA 1
ATOM 803 C C . GLU A 1 104 ? -1.379 10.423 -13.643 1.00 84.12 104 GLU A C 1
ATOM 805 O O . GLU A 1 104 ? -1.413 10.024 -12.487 1.00 84.12 104 GLU A O 1
ATOM 810 N N . ALA A 1 105 ? -0.245 10.522 -14.330 1.00 78.88 105 ALA A N 1
ATOM 811 C CA . ALA A 1 105 ? 1.065 10.332 -13.724 1.00 78.88 105 ALA A CA 1
ATOM 812 C C . ALA A 1 105 ? 2.072 11.239 -14.432 1.00 78.88 105 ALA A C 1
ATOM 814 O O . ALA A 1 105 ? 2.536 10.956 -15.542 1.00 78.88 105 ALA A O 1
ATOM 815 N N . HIS A 1 106 ? 2.367 12.378 -13.810 1.00 72.81 106 HIS A N 1
ATOM 816 C CA . HIS A 1 106 ? 3.312 13.370 -14.320 1.00 72.81 106 HIS A CA 1
ATOM 817 C C . HIS A 1 106 ? 4.578 13.412 -13.452 1.00 72.81 106 HIS A C 1
ATOM 819 O O . HIS A 1 106 ? 4.609 12.888 -12.346 1.00 72.81 106 HIS A O 1
ATOM 825 N N . GLY A 1 107 ? 5.658 14.020 -13.949 1.00 67.38 107 GLY A N 1
ATOM 826 C CA . GLY A 1 107 ? 6.877 14.234 -13.151 1.00 67.38 107 GLY A CA 1
ATOM 827 C C . GLY A 1 107 ? 7.879 13.073 -13.112 1.00 67.38 107 GLY A C 1
ATOM 828 O O . GLY A 1 107 ? 8.856 13.145 -12.374 1.00 67.38 107 GLY A O 1
ATOM 829 N N . ASN A 1 108 ? 7.715 12.047 -13.954 1.00 73.12 108 ASN A N 1
ATOM 830 C CA . ASN A 1 108 ? 8.668 10.937 -14.099 1.00 73.12 108 ASN A CA 1
ATOM 831 C C . ASN A 1 108 ? 8.900 10.185 -12.769 1.00 73.12 108 ASN A C 1
ATOM 833 O O . ASN A 1 108 ? 8.001 9.494 -12.313 1.00 73.12 108 ASN A O 1
ATOM 837 N N . VAL A 1 109 ? 10.071 10.328 -12.146 1.00 73.94 109 VAL A N 1
ATOM 838 C CA . VAL A 1 109 ? 10.427 9.699 -10.859 1.00 73.94 109 VAL A CA 1
ATOM 839 C C . VAL A 1 109 ? 9.866 10.436 -9.634 1.00 73.94 109 VAL A C 1
ATOM 841 O O . VAL A 1 109 ? 9.964 9.937 -8.517 1.00 73.94 109 VAL A O 1
ATOM 844 N N . GLN A 1 110 ? 9.206 11.576 -9.848 1.00 82.94 110 GLN A N 1
ATOM 845 C CA . GLN A 1 110 ? 8.659 12.428 -8.790 1.00 82.94 110 GLN A CA 1
ATOM 846 C C . GLN A 1 110 ? 7.236 12.056 -8.369 1.00 82.94 110 GLN A C 1
ATOM 848 O O . GLN A 1 110 ? 6.694 12.693 -7.467 1.00 82.94 110 GLN A O 1
ATOM 853 N N . SER A 1 111 ? 6.615 11.074 -9.020 1.00 88.88 111 SER A N 1
ATOM 854 C CA . SER A 1 111 ? 5.369 10.457 -8.576 1.00 88.88 111 SER A CA 1
ATOM 855 C C . SER A 1 111 ? 5.442 8.952 -8.762 1.00 88.88 111 SER A C 1
ATOM 857 O O . SER A 1 111 ? 6.047 8.455 -9.715 1.00 88.88 111 SER A O 1
ATOM 859 N N . GLY A 1 112 ? 4.844 8.214 -7.838 1.00 92.38 112 GLY A N 1
ATOM 860 C CA . GLY A 1 112 ? 4.839 6.769 -7.948 1.00 92.38 112 GLY A CA 1
ATOM 861 C C . GLY A 1 112 ? 4.195 6.069 -6.775 1.00 92.38 112 GLY A C 1
ATOM 862 O O . GLY A 1 112 ? 3.939 6.652 -5.719 1.00 92.38 112 GLY A O 1
ATOM 863 N N . ILE A 1 113 ? 3.951 4.792 -7.013 1.00 95.81 113 ILE A N 1
ATOM 864 C CA . ILE A 1 113 ? 3.475 3.816 -6.052 1.00 95.81 113 ILE A CA 1
ATOM 865 C C . ILE A 1 113 ? 4.701 3.181 -5.397 1.00 95.81 113 ILE A C 1
ATOM 867 O O . ILE A 1 113 ? 5.716 2.983 -6.059 1.00 95.81 113 ILE A O 1
ATOM 871 N N . PHE A 1 114 ? 4.629 2.829 -4.123 1.00 95.38 114 PHE A N 1
ATOM 872 C CA . PHE A 1 114 ? 5.667 2.049 -3.467 1.00 95.38 114 PHE A CA 1
ATOM 873 C C . PHE A 1 114 ? 5.102 0.877 -2.687 1.00 95.38 114 PHE A C 1
ATOM 875 O O . PHE A 1 114 ? 4.008 0.933 -2.125 1.00 95.38 114 PHE A O 1
ATOM 882 N N . VAL A 1 115 ? 5.896 -0.186 -2.658 1.00 97.19 115 VAL A N 1
ATOM 883 C CA . VAL A 1 115 ? 5.696 -1.361 -1.816 1.00 97.19 115 VAL A CA 1
ATOM 884 C C . VAL A 1 115 ? 7.029 -1.741 -1.187 1.00 97.19 115 VAL A C 1
ATOM 886 O O . VAL A 1 115 ? 8.091 -1.382 -1.704 1.00 97.19 115 VAL A O 1
ATOM 889 N N . ARG A 1 116 ? 6.989 -2.494 -0.085 1.00 95.75 116 ARG A N 1
ATOM 890 C CA . ARG A 1 116 ? 8.187 -2.946 0.637 1.00 95.75 116 ARG A CA 1
ATOM 891 C C . ARG A 1 116 ? 9.086 -1.785 1.062 1.00 95.75 116 ARG A C 1
ATOM 893 O O . ARG A 1 116 ? 10.295 -1.962 1.188 1.00 95.75 116 ARG A O 1
ATOM 900 N N . ALA A 1 117 ? 8.512 -0.603 1.267 1.00 91.88 117 ALA A N 1
ATOM 901 C CA . ALA A 1 117 ? 9.241 0.528 1.814 1.00 91.88 117 ALA A CA 1
ATOM 902 C C . ALA A 1 117 ? 9.498 0.281 3.314 1.00 91.88 117 ALA A C 1
ATOM 904 O O . ALA A 1 117 ? 8.565 -0.103 4.018 1.00 91.88 117 ALA A O 1
ATOM 905 N N . PRO A 1 118 ? 10.733 0.452 3.814 1.00 86.19 118 PRO A N 1
ATOM 906 C CA . PRO A 1 118 ? 10.995 0.509 5.246 1.00 86.19 118 PRO A CA 1
ATOM 907 C C . PRO A 1 118 ? 10.272 1.691 5.888 1.00 86.19 118 PRO A C 1
ATOM 909 O O . PRO A 1 118 ? 10.115 2.739 5.255 1.00 86.19 118 PRO A O 1
ATOM 912 N N . LYS A 1 119 ? 9.900 1.571 7.164 1.00 82.19 119 LYS A N 1
ATOM 913 C CA . LYS A 1 119 ? 9.409 2.719 7.920 1.00 82.19 119 LYS A CA 1
ATOM 914 C C . LYS A 1 119 ? 10.494 3.789 7.986 1.00 82.19 119 LYS A C 1
ATOM 916 O O . LYS A 1 119 ? 11.662 3.510 8.258 1.00 82.19 119 LYS A O 1
ATOM 921 N N . THR A 1 120 ? 10.097 5.033 7.760 1.00 78.50 120 THR A N 1
ATOM 922 C CA . THR A 1 120 ? 10.994 6.182 7.825 1.00 78.50 120 THR A CA 1
ATOM 923 C C . THR A 1 120 ? 10.268 7.407 8.367 1.00 78.50 120 THR A C 1
ATOM 925 O O . THR A 1 120 ? 9.061 7.551 8.188 1.00 78.50 120 THR A O 1
ATOM 928 N N . ASP A 1 121 ? 11.023 8.287 9.027 1.00 75.50 121 ASP A N 1
ATOM 929 C CA . ASP A 1 121 ? 10.563 9.622 9.427 1.00 75.50 121 ASP A CA 1
ATOM 930 C C . ASP A 1 121 ? 10.717 10.648 8.280 1.00 75.50 121 ASP A C 1
ATOM 932 O O . ASP A 1 121 ? 10.348 11.815 8.421 1.00 75.50 121 ASP A O 1
ATOM 936 N N . ALA A 1 122 ? 11.299 10.236 7.146 1.00 75.88 122 ALA A N 1
ATOM 937 C CA . ALA A 1 122 ? 11.392 11.029 5.926 1.00 75.88 122 ALA A CA 1
ATOM 938 C C . ALA A 1 122 ? 10.168 10.809 5.017 1.00 75.88 122 ALA A C 1
ATOM 940 O O . ALA A 1 122 ? 9.415 9.853 5.171 1.00 75.88 122 ALA A O 1
ATOM 941 N N . ALA A 1 123 ? 9.974 11.689 4.034 1.00 80.94 123 ALA A N 1
ATOM 942 C CA . ALA A 1 123 ? 8.888 11.538 3.066 1.00 80.94 123 ALA A CA 1
ATOM 943 C C . ALA A 1 123 ? 9.213 10.480 1.999 1.00 80.94 123 ALA A C 1
ATOM 945 O O . ALA A 1 123 ? 10.325 10.471 1.496 1.00 80.94 123 ALA A O 1
ATOM 946 N N . TYR A 1 124 ? 8.258 9.654 1.568 1.00 84.56 124 TYR A N 1
ATOM 947 C CA . TYR A 1 124 ? 8.484 8.575 0.588 1.00 84.56 124 TYR A CA 1
ATOM 948 C C . TYR A 1 124 ? 8.656 9.045 -0.870 1.00 84.56 124 TYR A C 1
ATOM 950 O O . TYR A 1 124 ? 9.074 8.260 -1.728 1.00 84.56 124 TYR A O 1
ATOM 958 N N . TYR A 1 125 ? 8.347 10.309 -1.178 1.00 79.31 125 TYR A N 1
ATOM 959 C CA . TYR A 1 125 ? 8.562 10.878 -2.512 1.00 79.31 125 TYR A CA 1
ATOM 960 C C . TYR A 1 125 ? 10.028 11.274 -2.753 1.00 79.31 125 TYR A C 1
ATOM 962 O O . TYR A 1 125 ? 10.819 11.481 -1.834 1.00 79.31 125 TYR A O 1
ATOM 970 N N . GLU A 1 126 ? 10.402 11.421 -4.025 1.00 69.62 126 GLU A N 1
ATOM 971 C CA . GLU A 1 126 ? 11.722 11.918 -4.426 1.00 69.62 126 GLU A CA 1
ATOM 972 C C . GLU A 1 126 ? 11.961 13.350 -3.912 1.00 69.62 126 GLU A C 1
ATOM 974 O O . GLU A 1 126 ? 11.096 14.201 -4.064 1.00 69.62 126 GLU A O 1
ATOM 979 N N . GLY A 1 127 ? 13.127 13.664 -3.343 1.00 59.81 127 GLY A N 1
ATOM 980 C CA . GLY A 1 127 ? 13.514 15.025 -2.953 1.00 59.81 127 GLY A CA 1
ATOM 981 C C . GLY A 1 127 ? 14.912 15.387 -3.458 1.00 59.81 127 GLY A C 1
ATOM 982 O O . GLY A 1 127 ? 15.757 14.513 -3.592 1.00 59.81 127 GLY A O 1
ATOM 983 N N . ASP A 1 128 ? 15.165 16.674 -3.714 1.00 54.22 128 ASP A N 1
ATOM 984 C CA . ASP A 1 128 ? 16.528 17.217 -3.810 1.00 54.22 128 ASP A CA 1
ATOM 985 C C . ASP A 1 128 ? 16.802 17.947 -2.491 1.00 54.22 128 ASP A C 1
ATOM 987 O O . ASP A 1 128 ? 16.128 18.940 -2.197 1.00 54.22 128 ASP A O 1
ATOM 991 N N . GLY A 1 129 ? 17.737 17.472 -1.670 1.00 39.56 129 GLY A N 1
ATOM 992 C CA . GLY A 1 129 ? 18.032 18.122 -0.394 1.00 39.56 129 GLY A CA 1
ATOM 993 C C . GLY A 1 129 ? 19.11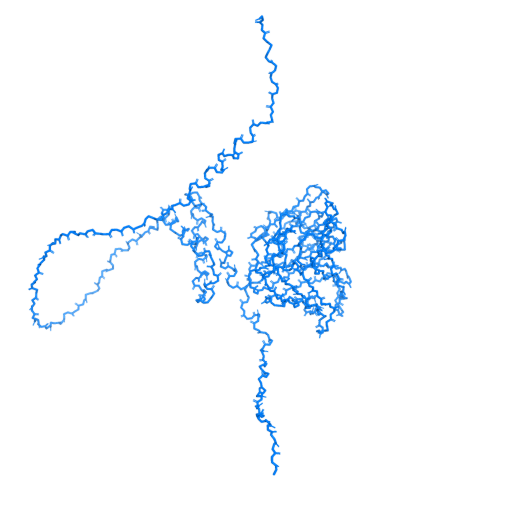4 17.438 0.432 1.00 39.56 129 GLY A C 1
ATOM 994 O O . GLY A 1 129 ? 18.899 16.357 0.973 1.00 39.56 129 GLY A O 1
ATOM 995 N N . TYR A 1 130 ? 20.251 18.129 0.537 1.00 37.59 130 TYR A N 1
ATOM 996 C CA . TYR A 1 130 ? 21.502 17.726 1.183 1.00 37.59 130 TYR A CA 1
ATOM 997 C C . TYR A 1 130 ? 21.359 17.455 2.699 1.00 37.59 130 TYR A C 1
ATOM 999 O O . TYR A 1 130 ? 20.585 18.135 3.377 1.00 37.59 130 TYR A O 1
ATOM 1007 N N . PRO A 1 131 ? 22.187 16.550 3.250 1.00 43.81 131 PRO A N 1
ATOM 1008 C CA . PRO A 1 131 ? 23.101 15.709 2.504 1.00 43.81 131 PRO A CA 1
ATOM 1009 C C . PRO A 1 131 ? 22.434 14.357 2.203 1.00 43.81 131 PRO A C 1
ATOM 1011 O O . PRO A 1 131 ? 22.392 13.535 3.095 1.00 43.81 131 PRO A O 1
ATOM 1014 N N . ASP A 1 132 ? 21.932 13.935 1.039 1.00 42.94 132 ASP A N 1
ATOM 1015 C CA . ASP A 1 132 ? 21.559 14.516 -0.257 1.00 42.94 132 ASP A CA 1
ATOM 1016 C C . ASP A 1 132 ? 20.794 13.437 -1.038 1.00 42.94 132 ASP A C 1
ATOM 1018 O O . ASP A 1 132 ? 21.321 12.857 -1.980 1.00 42.94 132 ASP A O 1
ATOM 1022 N N . THR A 1 133 ? 19.605 13.042 -0.577 1.00 43.59 133 THR A N 1
ATOM 1023 C CA . THR A 1 133 ? 18.923 11.827 -1.063 1.00 43.59 133 THR A CA 1
ATOM 1024 C C . THR A 1 133 ? 17.774 12.132 -2.022 1.00 43.59 133 THR A C 1
ATOM 1026 O O . THR A 1 133 ? 16.659 12.433 -1.596 1.00 43.59 133 THR A O 1
ATOM 1029 N N . SER A 1 134 ? 18.026 11.930 -3.318 1.00 47.28 134 SER A N 1
ATOM 1030 C CA . SER A 1 134 ? 16.983 11.554 -4.276 1.00 47.28 134 SER A CA 1
ATOM 1031 C C . SER A 1 134 ? 16.497 10.147 -3.909 1.00 47.28 134 SER A C 1
ATOM 1033 O O . SER A 1 134 ? 17.260 9.180 -3.947 1.00 47.28 134 SER A O 1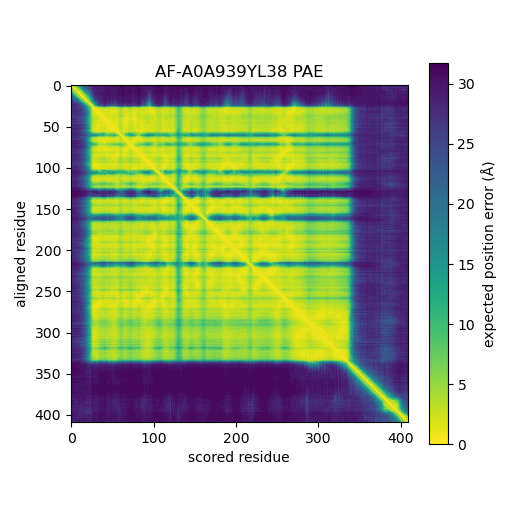
ATOM 1035 N N . THR A 1 135 ? 15.215 10.064 -3.538 1.00 54.09 135 THR A N 1
ATOM 1036 C CA . THR A 1 135 ? 14.410 8.872 -3.205 1.00 54.09 135 THR A CA 1
ATOM 1037 C C . THR A 1 135 ? 14.590 8.298 -1.795 1.00 54.09 135 THR A C 1
ATOM 1039 O O . THR A 1 135 ? 15.414 7.426 -1.541 1.00 54.09 135 THR A O 1
ATOM 1042 N N . CYS A 1 136 ? 13.788 8.784 -0.854 1.00 62.56 136 CYS A N 1
ATOM 1043 C CA . CYS A 1 136 ? 13.824 8.335 0.533 1.00 62.56 136 CYS A CA 1
ATOM 1044 C C . CYS A 1 136 ? 13.171 6.951 0.640 1.00 62.56 136 CYS A C 1
ATOM 1046 O O . CYS A 1 136 ? 11.993 6.830 0.323 1.00 62.56 136 CYS A O 1
ATOM 1048 N N . LEU A 1 137 ? 13.951 5.935 1.041 1.00 75.00 137 LEU A N 1
ATOM 1049 C CA . LEU A 1 137 ? 13.550 4.604 1.544 1.00 75.00 137 LEU A CA 1
ATOM 1050 C C . LEU A 1 137 ? 12.212 4.034 1.027 1.00 75.00 137 LEU A C 1
ATOM 1052 O O . LEU A 1 137 ? 11.468 3.401 1.761 1.00 75.00 137 LEU A O 1
ATOM 1056 N N . SER A 1 138 ? 11.904 4.209 -0.256 1.00 81.25 138 SER A N 1
ATOM 1057 C CA . SER A 1 138 ? 10.612 3.815 -0.821 1.00 81.25 138 SER A CA 1
ATOM 1058 C C . SER A 1 138 ? 10.579 2.360 -1.282 1.00 81.25 138 SER A C 1
ATOM 1060 O O . SER A 1 138 ? 9.654 1.946 -1.972 1.00 81.25 138 SER A O 1
ATOM 1062 N N . GLY A 1 139 ? 11.595 1.576 -0.911 1.00 89.81 139 GLY A N 1
ATOM 1063 C CA . GLY A 1 139 ? 11.703 0.163 -1.242 1.00 89.81 139 GLY A CA 1
ATOM 1064 C C . GLY A 1 139 ? 11.648 -0.100 -2.742 1.00 89.81 139 GLY A C 1
ATOM 1065 O O . GLY A 1 139 ? 12.618 0.146 -3.465 1.00 89.81 139 GLY A O 1
ATOM 1066 N N . LEU A 1 140 ? 10.525 -0.649 -3.200 1.00 94.75 140 LEU A N 1
ATOM 1067 C CA . LEU A 1 140 ? 10.230 -0.831 -4.612 1.00 94.75 140 LEU A CA 1
ATOM 1068 C C . LEU A 1 140 ? 9.331 0.313 -5.085 1.00 94.75 140 LEU A C 1
ATOM 1070 O O . LEU A 1 140 ? 8.123 0.291 -4.857 1.00 94.75 140 LEU A O 1
ATOM 1074 N N . PHE A 1 141 ? 9.917 1.288 -5.778 1.00 94.00 141 PHE A N 1
ATOM 1075 C CA . PHE A 1 141 ? 9.192 2.443 -6.303 1.00 94.00 141 PHE A CA 1
ATOM 1076 C C . PHE A 1 141 ? 8.775 2.205 -7.756 1.00 94.00 141 PHE A C 1
ATOM 1078 O O . PHE A 1 141 ? 9.608 1.929 -8.620 1.00 94.00 141 PHE A O 1
ATOM 1085 N N . ILE A 1 142 ? 7.483 2.316 -8.028 1.00 95.38 142 ILE A N 1
ATOM 1086 C CA . ILE A 1 142 ? 6.848 2.008 -9.303 1.00 95.38 142 ILE A CA 1
ATOM 1087 C C . ILE A 1 142 ? 6.316 3.312 -9.900 1.00 95.38 142 ILE A C 1
ATOM 1089 O O . ILE A 1 142 ? 5.423 3.948 -9.341 1.00 95.38 142 ILE A O 1
ATOM 1093 N N . THR A 1 143 ? 6.870 3.714 -11.041 1.00 92.88 143 THR A N 1
ATOM 1094 C CA . THR A 1 143 ? 6.556 4.981 -11.713 1.00 92.88 143 THR A CA 1
ATOM 1095 C C . THR A 1 143 ? 5.704 4.719 -12.954 1.00 92.88 143 THR A C 1
ATOM 1097 O O . THR A 1 143 ? 6.247 4.327 -13.997 1.00 92.88 143 THR A O 1
ATOM 1100 N N . PRO A 1 144 ? 4.377 4.903 -12.883 1.00 93.62 144 PRO A N 1
ATOM 1101 C CA . PRO A 1 144 ? 3.532 4.794 -14.059 1.00 93.62 144 PRO A CA 1
ATOM 1102 C C . PRO A 1 144 ? 3.820 5.937 -15.043 1.00 93.62 144 PRO A C 1
ATOM 1104 O O . PRO A 1 144 ? 3.975 7.100 -14.668 1.00 93.62 144 PRO A O 1
ATOM 1107 N N . HIS A 1 145 ? 3.885 5.615 -16.332 1.00 90.75 145 HIS A N 1
ATOM 1108 C CA . HIS A 1 145 ? 3.917 6.585 -17.424 1.00 90.75 145 HIS A CA 1
ATOM 1109 C C . HIS A 1 145 ? 2.862 6.245 -18.475 1.00 90.75 145 HIS A C 1
ATOM 1111 O O . HIS A 1 145 ? 2.311 5.144 -18.512 1.00 90.75 145 HIS A O 1
ATOM 1117 N N . THR A 1 146 ? 2.615 7.185 -19.387 1.00 90.31 146 THR A N 1
ATOM 1118 C CA . THR A 1 146 ? 1.625 7.034 -20.464 1.00 90.31 146 THR A CA 1
ATOM 1119 C C . THR A 1 146 ? 1.952 5.919 -21.460 1.00 90.31 146 THR A C 1
ATOM 1121 O O . THR A 1 146 ? 1.055 5.430 -22.142 1.00 90.31 146 THR A O 1
ATOM 1124 N N . ASN A 1 147 ? 3.223 5.527 -21.570 1.00 90.94 147 ASN A N 1
ATOM 1125 C CA . ASN A 1 147 ? 3.713 4.544 -22.539 1.00 90.94 147 ASN A CA 1
ATOM 1126 C C . ASN A 1 147 ? 4.678 3.505 -21.949 1.00 90.94 147 ASN A C 1
ATOM 1128 O O . ASN A 1 147 ? 5.220 2.693 -22.692 1.00 90.94 147 ASN A O 1
ATOM 1132 N N . SER A 1 148 ? 4.927 3.548 -20.644 1.00 93.56 148 SER A N 1
ATOM 1133 C CA . SER A 1 148 ? 5.858 2.647 -19.969 1.00 93.56 148 SER A CA 1
ATOM 1134 C C . SER A 1 148 ? 5.560 2.597 -18.477 1.00 93.56 148 SER A C 1
ATOM 1136 O O . SER A 1 148 ? 4.823 3.430 -17.950 1.00 93.56 148 SER A O 1
ATOM 1138 N N . ILE A 1 149 ? 6.146 1.623 -17.794 1.00 95.69 149 ILE A N 1
ATOM 1139 C CA . ILE A 1 149 ? 6.154 1.533 -16.337 1.00 95.69 149 ILE A CA 1
ATOM 1140 C C . ILE A 1 149 ? 7.609 1.415 -15.894 1.00 95.69 149 ILE A C 1
ATOM 1142 O O . ILE A 1 149 ? 8.357 0.572 -16.391 1.00 95.69 149 ILE A O 1
ATOM 1146 N N . GLY A 1 150 ? 8.034 2.287 -14.986 1.00 94.06 150 GLY A N 1
ATOM 1147 C CA . GLY A 1 150 ? 9.337 2.190 -14.341 1.00 94.06 150 GLY A CA 1
ATOM 1148 C C . GLY A 1 150 ? 9.245 1.406 -13.037 1.00 94.06 150 GLY A C 1
ATOM 1149 O O . GLY A 1 150 ? 8.319 1.603 -12.258 1.00 94.06 150 GLY A O 1
ATOM 1150 N N . VAL A 1 151 ? 10.214 0.531 -12.794 1.00 95.38 151 VAL A N 1
ATOM 1151 C CA . VAL A 1 151 ? 10.388 -0.205 -11.539 1.00 95.38 151 VAL A CA 1
ATOM 1152 C C . VAL A 1 151 ? 11.771 0.121 -11.006 1.00 95.38 151 VAL A C 1
ATOM 1154 O O . VAL A 1 151 ? 12.772 -0.154 -11.661 1.00 95.38 151 VAL A O 1
ATOM 1157 N N . ASN A 1 152 ? 11.831 0.736 -9.834 1.00 93.00 152 ASN A N 1
ATOM 1158 C CA . ASN A 1 152 ? 13.059 1.217 -9.227 1.00 93.00 152 ASN A CA 1
ATOM 1159 C C . ASN A 1 152 ? 13.272 0.536 -7.877 1.00 93.00 152 ASN A C 1
ATOM 1161 O O . ASN A 1 152 ? 12.544 0.798 -6.920 1.00 93.00 152 ASN A O 1
ATOM 1165 N N . VAL A 1 153 ? 14.277 -0.335 -7.816 1.00 93.81 153 VAL A N 1
ATOM 1166 C CA . VAL A 1 153 ? 14.685 -1.001 -6.576 1.00 93.81 153 VAL A CA 1
ATOM 1167 C C . VAL A 1 153 ? 15.733 -0.141 -5.880 1.00 93.81 153 VAL A C 1
ATOM 1169 O O . VAL A 1 153 ? 16.807 0.111 -6.439 1.00 93.81 153 VAL A O 1
ATOM 1172 N N . LYS A 1 154 ? 15.441 0.292 -4.651 1.00 88.56 154 LYS A N 1
ATOM 1173 C CA . LYS A 1 154 ? 16.418 1.005 -3.822 1.00 88.56 154 LYS A CA 1
ATOM 1174 C C . LYS A 1 154 ? 17.482 0.058 -3.296 1.00 88.56 154 LYS A C 1
ATOM 1176 O O . LYS A 1 154 ? 17.162 -0.997 -2.745 1.00 88.56 154 LYS A O 1
ATOM 1181 N N . THR A 1 155 ? 18.739 0.466 -3.419 1.00 89.06 155 THR A N 1
ATOM 1182 C CA . THR A 1 155 ? 19.876 -0.232 -2.811 1.00 89.06 155 THR A CA 1
ATOM 1183 C C . THR A 1 155 ? 20.735 0.736 -2.019 1.00 89.06 155 THR A C 1
ATOM 1185 O O . THR A 1 155 ? 20.840 1.917 -2.352 1.00 89.06 155 THR A O 1
ATOM 1188 N N . PHE A 1 156 ? 21.359 0.222 -0.969 1.00 84.00 156 PHE A N 1
ATOM 1189 C CA . PHE A 1 156 ? 22.354 0.924 -0.189 1.00 84.00 156 PHE A CA 1
ATOM 1190 C C . PHE A 1 156 ? 23.723 0.806 -0.864 1.00 84.00 156 PHE A C 1
ATOM 1192 O O . PHE A 1 156 ? 24.188 -0.287 -1.183 1.00 84.00 156 PHE A O 1
ATOM 1199 N N . ASN A 1 157 ? 24.388 1.939 -1.056 1.00 79.19 157 ASN A N 1
ATOM 1200 C CA . ASN A 1 157 ? 25.723 2.031 -1.621 1.00 79.19 157 ASN A CA 1
ATOM 1201 C C . ASN A 1 157 ? 26.673 2.677 -0.613 1.00 79.19 157 ASN A C 1
ATOM 1203 O O . ASN A 1 157 ? 26.827 3.897 -0.549 1.00 79.19 157 ASN A O 1
ATOM 1207 N N . LYS A 1 158 ? 27.351 1.821 0.152 1.00 70.19 158 LYS A N 1
ATOM 1208 C CA . LYS A 1 158 ? 28.358 2.209 1.152 1.00 70.19 158 LYS A CA 1
ATOM 1209 C C . LYS A 1 158 ? 29.562 2.957 0.566 1.00 70.19 158 LYS A C 1
ATOM 1211 O O . LYS A 1 158 ? 30.263 3.650 1.296 1.00 70.19 158 LYS A O 1
ATOM 1216 N N . ASP A 1 159 ? 29.819 2.772 -0.728 1.00 70.19 159 ASP A N 1
ATOM 1217 C CA . ASP A 1 159 ? 30.991 3.293 -1.431 1.00 70.19 159 ASP A CA 1
ATOM 1218 C C . ASP A 1 159 ? 30.648 4.560 -2.242 1.00 70.19 159 ASP A C 1
ATOM 1220 O O . ASP A 1 159 ? 31.503 5.105 -2.948 1.00 70.19 159 ASP A O 1
ATOM 1224 N N . ALA A 1 160 ? 29.400 5.044 -2.156 1.00 65.69 160 ALA A N 1
ATOM 1225 C CA . ALA A 1 160 ? 28.956 6.236 -2.858 1.00 65.69 160 ALA A CA 1
ATOM 1226 C C . ALA A 1 160 ? 29.737 7.472 -2.387 1.00 65.69 160 ALA A C 1
ATOM 1228 O O . ALA A 1 160 ? 29.841 7.771 -1.200 1.00 65.69 160 ALA A O 1
ATOM 1229 N N . ALA A 1 161 ? 30.264 8.234 -3.349 1.00 57.25 161 ALA A N 1
ATOM 1230 C CA . ALA A 1 161 ? 30.858 9.544 -3.085 1.00 57.25 161 ALA A CA 1
ATOM 1231 C C . ALA A 1 161 ? 29.794 10.625 -2.808 1.00 57.25 161 ALA A C 1
ATOM 1233 O O . ALA A 1 161 ? 30.137 11.724 -2.367 1.00 57.25 161 ALA A O 1
ATOM 1234 N N . SER A 1 162 ? 28.521 10.336 -3.109 1.00 56.94 162 SER A N 1
ATOM 1235 C CA . SER A 1 162 ? 27.383 11.171 -2.737 1.00 56.94 162 SER A CA 1
ATOM 1236 C C . SER A 1 162 ? 27.017 10.929 -1.281 1.00 56.94 162 SER A C 1
ATOM 1238 O O . SER A 1 162 ? 27.141 9.829 -0.752 1.00 56.94 162 SER A O 1
ATOM 1240 N N . THR A 1 163 ? 26.487 11.953 -0.629 1.00 54.34 163 THR A N 1
ATOM 1241 C CA . THR A 1 163 ? 26.018 11.826 0.749 1.00 54.34 163 THR A CA 1
ATOM 1242 C C . THR A 1 163 ? 24.699 11.065 0.892 1.00 54.34 163 THR A C 1
ATOM 1244 O O . THR A 1 163 ? 24.211 10.932 2.009 1.00 54.34 163 THR A O 1
ATOM 1247 N N . SER A 1 164 ? 24.107 10.578 -0.208 1.00 59.00 164 SER A N 1
ATOM 1248 C CA . SER A 1 164 ? 22.879 9.786 -0.158 1.00 59.00 164 SER A CA 1
ATOM 1249 C C . SER A 1 164 ? 23.100 8.365 0.341 1.00 59.00 164 SER A C 1
ATOM 1251 O O . SER A 1 164 ? 22.232 7.849 1.027 1.00 59.00 164 SER A O 1
ATOM 1253 N N . TYR A 1 165 ? 24.212 7.717 -0.027 1.00 74.19 165 TYR A N 1
ATOM 1254 C CA . TYR A 1 165 ? 24.404 6.263 0.115 1.00 74.19 165 TYR A CA 1
ATOM 1255 C C . TYR A 1 165 ? 23.267 5.412 -0.486 1.00 74.19 165 TYR A C 1
ATOM 1257 O O . TYR A 1 165 ? 23.129 4.240 -0.145 1.00 74.19 165 TYR A O 1
ATOM 1265 N N . LEU A 1 166 ? 22.442 5.985 -1.369 1.00 79.56 166 LEU A N 1
ATOM 1266 C CA . LEU A 1 166 ? 21.286 5.334 -1.985 1.00 79.56 166 LEU A CA 1
ATOM 1267 C C . LEU A 1 166 ? 21.434 5.335 -3.501 1.00 79.56 166 LEU A C 1
ATOM 1269 O O . LEU A 1 166 ? 21.635 6.396 -4.100 1.00 79.56 166 LEU A O 1
ATOM 1273 N N . ASP A 1 167 ? 21.257 4.163 -4.101 1.00 82.38 167 ASP A N 1
ATOM 1274 C CA . ASP A 1 167 ? 21.250 3.971 -5.545 1.00 82.38 167 ASP A CA 1
ATOM 1275 C C . ASP A 1 167 ? 19.831 3.712 -6.070 1.00 82.38 167 ASP A C 1
ATOM 1277 O O . ASP A 1 167 ? 18.992 3.054 -5.444 1.00 82.38 167 ASP A O 1
ATOM 1281 N N . ASN A 1 168 ? 19.586 4.248 -7.266 1.00 85.25 168 ASN A N 1
ATOM 1282 C CA . ASN A 1 168 ? 18.348 4.104 -8.019 1.00 85.25 168 ASN A CA 1
ATOM 1283 C C . ASN A 1 168 ? 18.542 3.090 -9.149 1.00 85.25 168 ASN A C 1
ATOM 1285 O O . ASN A 1 168 ? 19.115 3.422 -10.189 1.00 85.25 168 ASN A O 1
ATOM 1289 N N . ASN A 1 169 ? 18.013 1.880 -8.985 1.00 90.88 169 ASN A N 1
ATOM 1290 C CA . ASN A 1 169 ? 18.081 0.834 -10.005 1.00 90.88 169 ASN A CA 1
ATOM 1291 C C . ASN A 1 169 ? 16.782 0.815 -10.814 1.00 90.88 169 ASN A C 1
ATOM 1293 O O . ASN A 1 169 ? 15.952 -0.083 -10.670 1.00 90.88 169 ASN A O 1
ATOM 1297 N N . LEU A 1 170 ? 16.584 1.858 -11.627 1.00 92.06 170 LEU A N 1
ATOM 1298 C CA . LEU A 1 170 ? 15.392 2.025 -12.457 1.00 92.06 170 LEU A CA 1
ATOM 1299 C C . LEU A 1 170 ? 15.463 1.157 -13.719 1.00 92.06 170 LEU A C 1
ATOM 1301 O O . LEU A 1 170 ? 16.289 1.386 -14.603 1.00 92.06 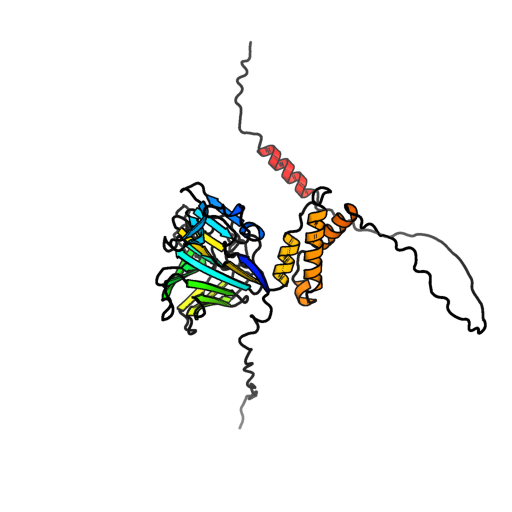170 LEU A O 1
ATOM 1305 N N . ILE A 1 171 ? 14.517 0.234 -13.842 1.00 95.25 171 ILE A N 1
ATOM 1306 C CA . ILE A 1 171 ? 14.284 -0.597 -15.022 1.00 95.25 171 ILE A CA 1
ATOM 1307 C C . ILE A 1 171 ? 12.954 -0.168 -15.637 1.00 95.25 171 ILE A C 1
ATOM 1309 O O . ILE A 1 171 ? 11.954 -0.027 -14.935 1.00 95.25 171 ILE A O 1
ATOM 1313 N N . LYS A 1 172 ? 12.939 0.078 -16.948 1.00 95.38 172 LYS A N 1
ATOM 1314 C CA . LYS A 1 172 ? 11.743 0.522 -17.672 1.00 95.38 172 LYS A CA 1
ATOM 1315 C C . LYS A 1 172 ? 11.161 -0.620 -18.490 1.00 95.38 172 LYS A C 1
ATOM 1317 O O . LYS A 1 172 ? 11.895 -1.295 -19.205 1.00 95.38 172 LYS A O 1
ATOM 1322 N N . PHE A 1 173 ? 9.847 -0.771 -18.408 1.00 96.19 173 PHE A N 1
ATOM 1323 C CA . PHE A 1 173 ? 9.063 -1.751 -19.144 1.00 96.19 173 PHE A CA 1
ATOM 1324 C C . PHE A 1 173 ? 8.120 -1.022 -20.095 1.00 96.19 173 PHE A C 1
ATOM 1326 O O . PHE A 1 173 ? 7.459 -0.061 -19.695 1.00 96.19 173 PHE A O 1
ATOM 1333 N N . ASP A 1 174 ? 8.048 -1.478 -21.342 1.00 95.62 174 ASP A N 1
ATOM 1334 C CA . ASP A 1 174 ? 7.000 -1.042 -22.263 1.00 95.62 174 ASP A CA 1
ATOM 1335 C C . ASP A 1 174 ? 5.634 -1.544 -21.772 1.00 95.62 174 ASP A C 1
ATOM 1337 O O . ASP A 1 174 ? 5.540 -2.557 -21.069 1.00 95.62 174 ASP A O 1
ATOM 1341 N N . LEU A 1 175 ? 4.560 -0.836 -22.132 1.00 95.81 175 LEU A N 1
ATOM 1342 C CA . LEU A 1 175 ? 3.213 -1.337 -21.853 1.00 95.81 175 LEU A CA 1
ATOM 1343 C C . LEU A 1 175 ? 2.952 -2.633 -22.641 1.00 95.81 175 LEU A C 1
ATOM 1345 O O . LEU A 1 175 ? 3.413 -2.749 -23.779 1.00 95.81 175 LEU A O 1
ATOM 1349 N N . PRO A 1 176 ? 2.177 -3.582 -22.083 1.00 96.25 176 PRO A N 1
ATOM 1350 C CA . PRO A 1 176 ? 1.765 -4.774 -22.815 1.00 96.25 176 PRO A CA 1
ATOM 1351 C C . PRO A 1 176 ? 1.027 -4.445 -24.119 1.00 96.25 176 PRO A C 1
ATOM 1353 O O . PRO A 1 176 ? 0.355 -3.415 -24.233 1.00 96.25 176 PRO A O 1
ATOM 1356 N N . ASP A 1 177 ? 1.100 -5.359 -25.088 1.00 95.00 177 ASP A N 1
ATOM 1357 C CA . ASP A 1 177 ? 0.471 -5.191 -26.399 1.00 95.00 177 ASP A CA 1
ATOM 1358 C C . ASP A 1 177 ? -1.016 -4.820 -26.285 1.00 95.00 177 ASP A C 1
ATOM 1360 O O . ASP A 1 177 ? -1.826 -5.525 -25.684 1.00 95.00 177 ASP A O 1
ATOM 1364 N N . GLY A 1 178 ? -1.387 -3.696 -26.900 1.00 93.94 178 GLY A N 1
ATOM 1365 C CA . GLY A 1 178 ? -2.766 -3.205 -26.934 1.00 93.94 178 GLY A CA 1
ATOM 1366 C C . GLY A 1 178 ? -3.217 -2.427 -25.694 1.00 93.94 178 GLY A C 1
ATOM 1367 O O . GLY A 1 178 ? -4.274 -1.794 -25.755 1.00 93.94 178 GLY A O 1
ATOM 1368 N N . VAL A 1 179 ? -2.426 -2.398 -24.618 1.00 95.12 179 VAL A N 1
ATOM 1369 C CA . VAL A 1 179 ? -2.708 -1.571 -23.439 1.00 95.12 179 VAL A CA 1
ATOM 1370 C C . VAL A 1 179 ? -2.427 -0.100 -23.747 1.00 95.12 179 VAL A C 1
ATOM 1372 O O . VAL A 1 179 ? -1.471 0.255 -24.437 1.00 95.12 179 VAL A O 1
ATOM 1375 N N . LYS A 1 180 ? -3.297 0.776 -23.244 1.00 92.75 180 LYS A N 1
ATOM 1376 C CA . LYS A 1 180 ? -3.165 2.232 -23.322 1.00 92.75 180 LYS A CA 1
ATOM 1377 C C . LYS A 1 180 ? -3.398 2.814 -21.942 1.00 92.75 180 LYS A C 1
ATOM 1379 O O . LYS A 1 180 ? -4.070 2.195 -21.134 1.00 92.75 180 LYS A O 1
ATOM 1384 N N . PHE A 1 181 ? -2.867 4.004 -21.711 1.00 89.62 181 PHE A N 1
ATOM 1385 C CA . PHE A 1 181 ? -3.180 4.798 -20.531 1.00 89.62 181 PHE A CA 1
ATOM 1386 C C . PHE A 1 181 ? -4.607 5.381 -20.633 1.00 89.62 181 PHE A C 1
ATOM 1388 O O . PHE A 1 181 ? -4.964 5.844 -21.726 1.00 89.62 181 PHE A O 1
ATOM 1395 N N . PRO A 1 182 ? -5.414 5.402 -19.554 1.00 93.75 182 PRO A N 1
ATOM 1396 C CA . PRO A 1 182 ? -5.143 4.899 -18.198 1.00 93.75 182 PRO A CA 1
ATOM 1397 C C . PRO A 1 182 ? -5.135 3.366 -18.113 1.00 93.75 182 PRO A C 1
ATOM 1399 O O . PRO A 1 182 ? -5.752 2.699 -18.940 1.00 93.75 182 PRO A O 1
ATOM 1402 N N . TYR A 1 183 ? -4.460 2.806 -17.110 1.00 96.56 183 TYR A N 1
ATOM 1403 C CA . TYR A 1 183 ? -4.406 1.356 -16.884 1.00 96.56 183 TYR A CA 1
ATOM 1404 C C . TYR A 1 183 ? -4.480 1.007 -15.401 1.00 96.56 183 TYR A C 1
ATOM 1406 O O . TYR A 1 183 ? -4.145 1.822 -14.541 1.00 96.56 183 TYR A O 1
ATOM 1414 N N . ASN A 1 184 ? -4.857 -0.238 -15.120 1.00 98.00 184 ASN A N 1
ATOM 1415 C CA . ASN A 1 184 ? -4.744 -0.812 -13.792 1.00 98.00 184 ASN A CA 1
ATOM 1416 C C . ASN A 1 184 ? -3.291 -1.212 -13.517 1.00 98.00 184 ASN A C 1
ATOM 1418 O O . ASN A 1 184 ? -2.613 -1.797 -14.370 1.00 98.00 184 ASN A O 1
ATOM 1422 N N . LEU A 1 185 ? -2.820 -0.907 -12.317 1.00 98.31 185 LEU A N 1
ATOM 1423 C CA . LEU A 1 185 ? -1.563 -1.387 -11.778 1.00 98.31 185 LEU A CA 1
ATOM 1424 C C . LEU A 1 185 ? -1.870 -2.324 -10.616 1.00 98.31 185 LEU A C 1
ATOM 1426 O O . LEU A 1 185 ? -2.556 -1.935 -9.673 1.00 98.31 185 LEU A O 1
ATOM 1430 N N . ARG A 1 186 ? -1.339 -3.547 -10.670 1.00 98.56 186 ARG A N 1
ATOM 1431 C CA . ARG A 1 186 ? -1.530 -4.551 -9.620 1.00 98.56 186 ARG A CA 1
ATOM 1432 C C . ARG A 1 186 ? -0.202 -5.156 -9.199 1.00 98.56 186 ARG A C 1
ATOM 1434 O O . ARG A 1 186 ? 0.602 -5.559 -10.035 1.00 98.56 186 ARG A O 1
ATOM 1441 N N . VAL A 1 187 ? 0.012 -5.238 -7.896 1.00 98.75 187 VAL A N 1
ATOM 1442 C CA . VAL A 1 187 ? 1.155 -5.877 -7.252 1.00 98.75 187 VAL A CA 1
ATOM 1443 C C . VAL A 1 187 ? 0.652 -7.054 -6.432 1.00 98.75 187 VAL A C 1
ATOM 1445 O O . VAL A 1 187 ? -0.270 -6.906 -5.635 1.00 98.75 187 VAL A O 1
ATOM 1448 N N . THR A 1 188 ? 1.280 -8.212 -6.595 1.00 98.38 188 THR A N 1
ATOM 1449 C CA . THR A 1 188 ? 1.131 -9.344 -5.670 1.00 98.38 188 THR A CA 1
ATOM 1450 C C . THR A 1 188 ? 2.470 -9.613 -5.012 1.00 98.38 188 THR A C 1
ATOM 1452 O O . THR A 1 188 ? 3.490 -9.599 -5.702 1.00 98.38 188 THR A O 1
ATOM 1455 N N . ASP A 1 189 ? 2.472 -9.934 -3.734 1.00 97.94 189 ASP A N 1
ATOM 1456 C CA . ASP A 1 189 ? 3.681 -10.227 -2.975 1.00 97.94 189 ASP A CA 1
ATOM 1457 C C . ASP A 1 189 ? 3.405 -11.422 -2.070 1.00 97.94 189 ASP A C 1
ATOM 1459 O O . ASP A 1 189 ? 2.444 -11.401 -1.305 1.00 97.94 189 ASP A O 1
ATOM 1463 N N . ASP A 1 190 ? 4.210 -12.474 -2.193 1.00 94.81 190 ASP A N 1
ATOM 1464 C CA . ASP A 1 190 ? 4.068 -13.711 -1.417 1.00 94.81 190 ASP A CA 1
ATOM 1465 C C . ASP A 1 190 ? 5.113 -13.855 -0.296 1.00 94.81 190 ASP A C 1
ATOM 1467 O O . ASP A 1 190 ? 5.145 -14.878 0.387 1.00 94.81 190 ASP A O 1
ATOM 1471 N N . GLY A 1 191 ? 5.953 -12.838 -0.076 1.00 93.62 191 GLY A N 1
ATOM 1472 C CA . GLY A 1 191 ? 7.090 -12.912 0.845 1.00 93.62 191 GLY A CA 1
ATOM 1473 C C . GLY A 1 191 ? 8.439 -13.113 0.157 1.00 93.62 191 GLY A C 1
ATOM 1474 O O . GLY A 1 191 ? 9.452 -12.660 0.683 1.00 93.62 191 GLY A O 1
ATOM 1475 N N . GLU A 1 192 ? 8.457 -13.745 -1.016 1.00 95.81 192 GLU A N 1
ATOM 1476 C CA . GLU A 1 192 ? 9.678 -14.103 -1.752 1.00 95.81 192 GLU A CA 1
ATOM 1477 C C . GLU A 1 192 ? 9.704 -13.504 -3.164 1.00 95.81 192 GLU A C 1
ATOM 1479 O O . GLU A 1 192 ? 10.770 -13.292 -3.749 1.00 95.81 192 GLU A O 1
ATOM 1484 N N . ARG A 1 193 ? 8.531 -13.237 -3.739 1.00 97.88 193 ARG A N 1
ATOM 1485 C CA . ARG A 1 193 ? 8.342 -12.734 -5.095 1.00 97.88 193 ARG A CA 1
ATOM 1486 C C . ARG A 1 193 ? 7.297 -11.634 -5.111 1.00 97.88 193 ARG A C 1
ATOM 1488 O O . ARG A 1 193 ? 6.120 -11.855 -4.842 1.00 97.88 193 ARG A O 1
ATOM 1495 N N . ILE A 1 194 ? 7.735 -10.463 -5.549 1.00 98.69 194 ILE A N 1
ATOM 1496 C CA . ILE A 1 194 ? 6.880 -9.316 -5.832 1.00 98.69 194 ILE A CA 1
ATOM 1497 C C . ILE A 1 194 ? 6.613 -9.327 -7.337 1.00 98.69 194 ILE A C 1
ATOM 1499 O O . ILE A 1 194 ? 7.534 -9.154 -8.135 1.00 98.69 194 ILE A O 1
ATOM 1503 N N . ASN A 1 195 ? 5.376 -9.565 -7.756 1.00 98.62 195 ASN A N 1
ATOM 1504 C CA . ASN A 1 195 ? 4.984 -9.546 -9.163 1.00 98.62 195 ASN A CA 1
ATOM 1505 C C . ASN A 1 195 ? 4.192 -8.279 -9.463 1.00 98.62 195 ASN A C 1
ATOM 1507 O O . ASN A 1 195 ? 3.245 -7.958 -8.750 1.00 98.62 195 ASN A O 1
ATOM 1511 N N . LEU A 1 196 ? 4.562 -7.598 -10.543 1.00 98.62 196 LEU A N 1
ATOM 1512 C CA . LEU A 1 196 ? 3.891 -6.406 -11.037 1.00 98.62 196 LEU A CA 1
ATOM 1513 C C . LEU A 1 196 ? 3.138 -6.731 -12.326 1.00 98.62 196 LEU A C 1
ATOM 1515 O O . LEU A 1 196 ? 3.690 -7.323 -13.260 1.00 98.62 196 LEU A O 1
ATOM 1519 N N . PHE A 1 197 ? 1.889 -6.293 -12.381 1.00 98.62 197 PHE A N 1
ATOM 1520 C CA . PHE A 1 197 ? 0.977 -6.465 -13.497 1.00 98.62 197 PHE A CA 1
ATOM 1521 C C . PHE A 1 197 ? 0.487 -5.101 -13.985 1.00 98.62 197 PHE A C 1
ATOM 1523 O O . PHE A 1 197 ? 0.231 -4.192 -13.193 1.00 98.62 197 PHE A O 1
ATOM 1530 N N . CYS A 1 198 ? 0.352 -4.983 -15.303 1.00 98.12 198 CYS A N 1
ATOM 1531 C CA . CYS A 1 198 ? -0.352 -3.895 -15.966 1.00 98.12 198 CYS A CA 1
ATOM 1532 C C . CYS A 1 198 ? -1.616 -4.487 -16.592 1.00 98.12 198 CYS A C 1
ATOM 1534 O O . CYS A 1 198 ? -1.530 -5.376 -17.449 1.00 98.12 198 CYS A O 1
ATOM 1536 N N . ASN A 1 199 ? -2.780 -4.044 -16.114 1.00 96.19 199 ASN A N 1
ATOM 1537 C CA . ASN A 1 199 ? -4.028 -4.795 -16.227 1.00 96.19 199 ASN A CA 1
ATOM 1538 C C . ASN A 1 199 ? -3.790 -6.253 -15.778 1.00 96.19 199 ASN A C 1
ATOM 1540 O O . ASN A 1 199 ? -3.197 -6.502 -14.729 1.00 96.19 199 ASN A O 1
ATOM 1544 N N . ASP A 1 200 ? -4.165 -7.227 -16.603 1.00 94.94 200 ASP A N 1
ATOM 1545 C CA . ASP A 1 200 ? -3.997 -8.648 -16.287 1.00 94.94 200 ASP A CA 1
ATOM 1546 C C . ASP A 1 200 ? -2.657 -9.237 -16.763 1.00 94.94 200 ASP A C 1
ATOM 1548 O O . ASP A 1 200 ? -2.400 -10.428 -16.587 1.00 94.94 200 ASP A O 1
ATOM 1552 N N . THR A 1 201 ? -1.779 -8.430 -17.372 1.00 98.00 201 THR A N 1
ATOM 1553 C CA . THR A 1 201 ? -0.503 -8.921 -17.913 1.00 98.00 201 THR A CA 1
ATOM 1554 C C . THR A 1 201 ? 0.639 -8.664 -16.943 1.00 98.00 201 THR A C 1
ATOM 1556 O O . THR A 1 201 ? 0.932 -7.519 -16.602 1.00 98.00 201 THR A O 1
ATOM 1559 N N . LYS A 1 202 ? 1.330 -9.731 -16.528 1.00 98.25 202 LYS A N 1
ATOM 1560 C CA . LYS A 1 202 ? 2.539 -9.621 -15.705 1.00 98.25 202 LYS A CA 1
ATOM 1561 C C . LYS A 1 202 ? 3.671 -8.990 -16.512 1.00 98.25 202 LYS A C 1
ATOM 1563 O O . LYS A 1 202 ? 4.028 -9.510 -17.566 1.00 98.25 202 LYS A O 1
ATOM 1568 N N . ILE A 1 203 ? 4.260 -7.919 -15.992 1.00 97.81 203 ILE A N 1
ATOM 1569 C CA . ILE A 1 203 ? 5.353 -7.191 -16.653 1.00 97.81 203 ILE A CA 1
ATOM 1570 C C . ILE A 1 203 ? 6.709 -7.404 -15.982 1.00 97.81 203 ILE A C 1
ATOM 1572 O O . ILE A 1 203 ? 7.734 -7.328 -16.654 1.00 97.81 203 ILE A O 1
ATOM 1576 N N . CYS A 1 204 ? 6.725 -7.688 -14.679 1.00 97.94 204 CYS A N 1
ATOM 1577 C CA . CYS A 1 204 ? 7.951 -7.801 -13.899 1.00 97.94 204 CYS A CA 1
ATOM 1578 C C . CYS A 1 204 ? 7.754 -8.736 -12.699 1.00 97.94 204 CYS A C 1
ATOM 1580 O O . CYS A 1 204 ? 6.676 -8.774 -12.099 1.00 97.94 204 CYS A O 1
ATOM 1582 N N . THR A 1 205 ? 8.809 -9.464 -12.335 1.00 98.81 205 THR A N 1
ATOM 1583 C CA . THR A 1 205 ? 8.926 -10.153 -11.046 1.00 98.81 205 THR A CA 1
ATOM 1584 C C . THR A 1 205 ? 10.213 -9.697 -10.362 1.00 98.81 205 THR A C 1
ATOM 1586 O O . THR A 1 205 ? 11.286 -9.803 -10.945 1.00 98.81 205 THR A O 1
ATOM 1589 N N . VAL A 1 206 ? 10.134 -9.262 -9.108 1.00 98.81 206 VAL A N 1
ATOM 1590 C CA . VAL A 1 206 ? 11.288 -9.029 -8.234 1.00 98.81 206 VAL A CA 1
ATOM 1591 C C . VAL A 1 206 ? 11.343 -10.172 -7.224 1.00 98.81 206 VAL A C 1
ATOM 1593 O O . VAL A 1 206 ? 10.485 -10.269 -6.350 1.00 98.81 206 VAL A O 1
ATOM 1596 N N . ALA A 1 207 ? 12.317 -11.068 -7.370 1.00 98.69 207 ALA A N 1
ATOM 1597 C CA . ALA A 1 207 ? 12.566 -12.135 -6.406 1.00 98.69 207 ALA A CA 1
ATOM 1598 C C . ALA A 1 207 ? 13.540 -11.635 -5.341 1.00 98.69 207 ALA A C 1
ATOM 1600 O O . ALA A 1 207 ? 14.618 -11.152 -5.682 1.00 98.69 207 ALA A O 1
ATOM 1601 N N . VAL A 1 208 ? 13.176 -11.755 -4.072 1.00 98.62 208 VAL A N 1
ATOM 1602 C CA . VAL A 1 208 ? 13.948 -11.242 -2.936 1.00 98.62 208 VAL A CA 1
ATOM 1603 C C . VAL A 1 208 ? 14.531 -12.382 -2.111 1.00 98.62 208 VAL A C 1
ATOM 1605 O O . VAL A 1 208 ? 14.015 -13.498 -2.102 1.00 98.62 208 VAL A O 1
ATOM 1608 N N . SER A 1 209 ? 15.654 -12.130 -1.443 1.00 98.25 209 SER A N 1
ATOM 1609 C CA . SER A 1 209 ? 16.326 -13.133 -0.614 1.00 98.25 209 SER A CA 1
ATOM 1610 C C . SER A 1 209 ? 17.160 -12.491 0.490 1.00 98.25 209 SER A C 1
ATOM 1612 O O . SER A 1 209 ? 17.365 -11.277 0.510 1.00 98.25 209 SER A O 1
ATOM 1614 N N . GLU A 1 210 ? 17.639 -13.322 1.418 1.00 96.81 210 GLU A N 1
ATOM 1615 C CA . GLU A 1 210 ? 18.450 -12.894 2.565 1.00 96.81 210 GLU A CA 1
ATOM 1616 C C . GLU A 1 210 ? 17.716 -11.877 3.466 1.00 96.81 210 GLU A C 1
ATOM 1618 O O . GLU A 1 210 ? 18.193 -10.753 3.634 1.00 96.81 210 GLU A O 1
ATOM 1623 N N . PRO A 1 211 ? 16.540 -12.232 4.028 1.00 96.38 211 PRO A N 1
ATOM 1624 C CA . PRO A 1 211 ? 15.804 -11.345 4.929 1.00 96.38 211 PRO A CA 1
ATOM 1625 C C . PRO A 1 211 ? 16.603 -11.045 6.205 1.00 96.38 211 PRO A C 1
ATOM 1627 O O . PRO A 1 211 ? 17.470 -11.825 6.608 1.00 96.38 211 PRO A O 1
ATOM 1630 N N . GLY A 1 212 ? 16.261 -9.951 6.888 1.00 93.44 212 GLY A N 1
ATOM 1631 C CA . GLY A 1 212 ? 16.823 -9.632 8.204 1.00 93.44 212 GLY A CA 1
ATOM 1632 C C . GLY A 1 212 ? 18.042 -8.707 8.200 1.00 93.44 212 GLY A C 1
ATOM 1633 O O . GLY A 1 212 ? 18.637 -8.504 9.259 1.00 93.44 212 GLY A O 1
ATOM 1634 N N . ARG A 1 213 ? 18.451 -8.144 7.055 1.00 90.62 213 ARG A N 1
ATOM 1635 C CA . ARG A 1 213 ? 19.594 -7.219 7.007 1.00 90.62 213 ARG A CA 1
ATOM 1636 C C . ARG A 1 213 ? 19.198 -5.836 7.514 1.00 90.62 213 ARG A C 1
ATOM 1638 O O . ARG A 1 213 ? 18.264 -5.237 7.005 1.00 90.62 213 ARG A O 1
ATOM 1645 N N . ILE A 1 214 ? 19.930 -5.307 8.488 1.00 86.75 214 ILE A N 1
ATOM 1646 C CA . ILE A 1 214 ? 19.668 -3.984 9.069 1.00 86.75 214 ILE A CA 1
ATOM 1647 C C . ILE A 1 214 ? 20.752 -3.009 8.601 1.00 86.75 214 ILE A C 1
ATOM 1649 O O . ILE A 1 214 ? 21.940 -3.291 8.753 1.00 86.75 214 ILE A O 1
ATOM 1653 N N . TYR A 1 215 ? 20.341 -1.847 8.089 1.00 77.81 215 TYR A N 1
ATOM 1654 C CA . TYR A 1 215 ? 21.225 -0.782 7.587 1.00 77.81 215 TYR A CA 1
ATOM 1655 C C . TYR A 1 215 ? 21.224 0.447 8.522 1.00 77.81 215 TYR A C 1
ATOM 1657 O O . TYR A 1 215 ? 21.383 1.587 8.089 1.00 77.81 215 TYR A O 1
ATOM 1665 N N . GLY A 1 216 ? 21.036 0.207 9.827 1.00 62.72 216 GLY A N 1
ATOM 1666 C CA . GLY A 1 216 ? 20.621 1.179 10.851 1.00 62.72 216 GLY A CA 1
ATOM 1667 C C . GLY A 1 216 ? 21.507 2.410 11.081 1.00 62.72 216 GLY A C 1
ATOM 1668 O O . GLY A 1 216 ? 21.058 3.352 11.726 1.00 62.72 216 GLY A O 1
ATOM 1669 N N . GLU A 1 217 ? 22.720 2.469 10.530 1.00 59.75 217 GLU A N 1
ATOM 1670 C CA . GLU A 1 217 ? 23.538 3.695 10.533 1.00 59.75 217 GLU A CA 1
ATOM 1671 C C . GLU A 1 217 ? 23.014 4.756 9.535 1.00 59.75 217 GLU A C 1
ATOM 1673 O O . GLU A 1 217 ? 23.421 5.917 9.591 1.00 59.75 217 GLU A O 1
ATOM 1678 N N . HIS A 1 218 ? 22.067 4.384 8.660 1.00 57.59 218 HIS A N 1
ATOM 1679 C CA . HIS A 1 218 ? 21.612 5.186 7.519 1.00 57.59 218 HIS A CA 1
ATOM 1680 C C . HIS A 1 218 ? 20.083 5.174 7.323 1.00 57.59 218 HIS A C 1
ATOM 1682 O O . HIS A 1 218 ? 19.593 5.137 6.199 1.00 57.59 218 HIS A O 1
ATOM 1688 N N . GLN A 1 219 ? 19.324 5.248 8.424 1.00 60.75 219 GLN A N 1
ATOM 1689 C CA . GLN A 1 219 ? 17.861 5.466 8.477 1.00 60.75 219 GLN A CA 1
ATOM 1690 C C . GLN A 1 219 ? 16.948 4.273 8.134 1.00 60.75 219 GLN A C 1
ATOM 1692 O O . GLN A 1 219 ? 15.786 4.302 8.528 1.00 60.75 219 GLN A O 1
ATOM 1697 N N . ALA A 1 220 ? 17.432 3.205 7.491 1.00 67.56 220 ALA A N 1
ATOM 1698 C CA . ALA A 1 220 ? 16.667 1.958 7.365 1.00 67.56 220 ALA A CA 1
ATOM 1699 C C . ALA A 1 220 ? 16.874 1.084 8.612 1.00 67.56 220 ALA A C 1
ATOM 1701 O O . ALA A 1 220 ? 17.776 0.242 8.677 1.00 67.56 220 ALA A O 1
ATOM 1702 N N . THR A 1 221 ? 16.065 1.350 9.638 1.00 75.25 221 THR A N 1
ATOM 1703 C CA . THR A 1 221 ? 16.082 0.606 10.906 1.00 75.25 221 THR A CA 1
ATOM 1704 C C . THR A 1 221 ? 15.337 -0.718 10.820 1.00 75.25 221 THR A C 1
ATOM 1706 O O . THR A 1 221 ? 15.657 -1.641 11.569 1.00 75.25 221 THR A O 1
ATOM 1709 N N . ASP A 1 222 ? 14.375 -0.816 9.904 1.00 86.06 222 ASP A N 1
ATOM 1710 C CA . ASP A 1 222 ? 13.628 -2.044 9.665 1.00 86.06 222 ASP A CA 1
ATOM 1711 C C . ASP A 1 222 ? 14.484 -3.054 8.885 1.00 86.06 222 ASP A C 1
ATOM 1713 O O . ASP A 1 222 ? 15.278 -2.670 8.014 1.00 86.06 222 ASP A O 1
ATOM 1717 N N . PRO A 1 223 ? 14.339 -4.358 9.167 1.00 91.56 223 PRO A N 1
ATOM 1718 C CA . PRO A 1 223 ? 15.106 -5.380 8.480 1.00 91.56 223 PRO A CA 1
ATOM 1719 C C . PRO A 1 223 ? 14.700 -5.450 7.007 1.00 91.56 223 PRO A C 1
ATOM 1721 O O . PRO A 1 223 ? 13.534 -5.643 6.671 1.00 91.56 223 PRO A O 1
ATOM 1724 N N . CYS A 1 224 ? 15.679 -5.383 6.119 1.00 93.25 224 CYS A N 1
ATOM 1725 C CA . CYS A 1 224 ? 15.535 -5.446 4.674 1.00 93.25 224 CYS A CA 1
ATOM 1726 C C . CYS A 1 224 ? 16.088 -6.759 4.096 1.00 93.25 224 CYS A C 1
ATOM 1728 O O . CYS A 1 224 ? 16.805 -7.515 4.758 1.00 93.25 224 CYS A O 1
ATOM 1730 N N . PHE A 1 225 ? 15.757 -7.032 2.837 1.00 96.06 225 PHE A N 1
ATOM 1731 C CA . PHE A 1 225 ? 16.353 -8.115 2.061 1.00 96.06 225 PHE A CA 1
ATOM 1732 C C . PHE A 1 225 ? 17.769 -7.752 1.605 1.00 96.06 225 PHE A C 1
ATOM 1734 O O . PHE A 1 225 ? 18.029 -6.653 1.118 1.00 96.06 225 PHE A O 1
ATOM 1741 N N . GLY A 1 226 ? 18.699 -8.695 1.707 1.00 95.00 226 GLY A N 1
ATOM 1742 C CA . GLY A 1 226 ? 20.075 -8.497 1.261 1.00 95.00 226 GLY A CA 1
ATOM 1743 C C . GLY A 1 226 ? 20.275 -8.537 -0.245 1.00 95.00 226 GLY A C 1
ATOM 1744 O O . GLY A 1 226 ? 21.256 -7.975 -0.737 1.00 95.00 226 GLY A O 1
ATOM 1745 N N . ALA A 1 227 ? 19.359 -9.164 -0.980 1.00 97.44 227 ALA A N 1
ATOM 1746 C CA . ALA A 1 227 ? 19.454 -9.277 -2.426 1.00 97.44 227 ALA A CA 1
ATOM 1747 C C . ALA A 1 227 ? 18.079 -9.306 -3.099 1.00 97.44 227 ALA A C 1
ATOM 1749 O O . ALA A 1 227 ? 17.108 -9.831 -2.545 1.00 97.44 227 ALA A O 1
ATOM 1750 N N . ALA A 1 228 ? 18.032 -8.795 -4.330 1.00 98.44 228 ALA A N 1
ATOM 1751 C CA . ALA A 1 228 ? 16.881 -8.897 -5.216 1.00 98.44 228 ALA A CA 1
ATOM 1752 C C . ALA A 1 228 ? 17.322 -9.188 -6.652 1.00 98.44 228 ALA A C 1
ATOM 1754 O O . ALA A 1 228 ? 18.308 -8.636 -7.134 1.00 98.44 228 ALA A O 1
ATOM 1755 N N . VAL A 1 229 ? 16.560 -10.018 -7.356 1.00 98.75 229 VAL A N 1
ATOM 1756 C CA . VAL A 1 229 ? 16.742 -10.293 -8.782 1.00 98.75 229 VAL A CA 1
ATOM 1757 C C . VAL A 1 229 ? 15.480 -9.870 -9.517 1.00 98.75 229 VAL A C 1
ATOM 1759 O O . VAL A 1 229 ? 14.380 -10.312 -9.181 1.00 98.75 229 VAL A O 1
ATOM 1762 N N . VAL A 1 230 ? 15.636 -8.998 -10.508 1.00 98.75 230 VAL A N 1
ATOM 1763 C CA . VAL A 1 230 ? 14.536 -8.478 -11.320 1.00 98.75 230 VAL A CA 1
ATOM 1764 C C . VAL A 1 230 ? 14.446 -9.278 -12.609 1.00 98.75 230 VAL A C 1
ATOM 1766 O O . VAL A 1 230 ? 15.433 -9.403 -13.332 1.00 98.75 230 VAL A O 1
ATOM 1769 N N . TYR A 1 231 ? 13.255 -9.781 -12.908 1.00 98.75 231 TYR A N 1
ATOM 1770 C CA . TYR A 1 231 ? 12.923 -10.516 -14.119 1.00 98.75 231 TYR A CA 1
ATOM 1771 C C . TYR A 1 231 ? 11.866 -9.768 -14.927 1.00 98.75 231 TYR A C 1
ATOM 1773 O O . TYR A 1 231 ? 10.993 -9.110 -14.356 1.00 98.75 231 TYR A O 1
ATOM 1781 N N . ASP A 1 232 ? 11.896 -9.919 -16.249 1.00 98.12 232 ASP A N 1
ATOM 1782 C CA . ASP A 1 232 ? 10.778 -9.517 -17.101 1.00 98.12 232 ASP A CA 1
ATOM 1783 C C . ASP A 1 232 ? 9.553 -10.437 -16.926 1.00 98.12 232 ASP A C 1
ATOM 1785 O O . ASP A 1 232 ? 9.599 -11.480 -16.265 1.00 98.12 232 ASP A O 1
ATOM 1789 N N . GLY A 1 233 ? 8.430 -10.060 -17.543 1.00 94.62 233 GLY A N 1
ATOM 1790 C CA . GLY A 1 233 ? 7.194 -10.847 -17.516 1.00 94.62 233 GLY A CA 1
ATOM 1791 C C . GLY A 1 233 ? 7.326 -12.265 -18.095 1.00 94.62 233 GLY A C 1
ATOM 1792 O O . GLY A 1 233 ? 6.540 -13.141 -17.728 1.00 94.62 233 GLY A O 1
ATOM 1793 N N . ALA A 1 234 ? 8.330 -12.512 -18.946 1.00 96.12 234 ALA A N 1
ATOM 1794 C CA . ALA A 1 234 ? 8.636 -13.819 -19.528 1.00 96.12 234 ALA A CA 1
ATOM 1795 C C . ALA A 1 234 ? 9.579 -14.669 -18.650 1.00 96.12 234 ALA A C 1
ATOM 1797 O O . ALA A 1 234 ? 9.746 -15.861 -18.914 1.00 96.12 234 ALA A O 1
ATOM 1798 N N . GLY A 1 235 ? 10.154 -14.090 -17.592 1.00 96.88 235 GLY A N 1
ATOM 1799 C CA . GLY A 1 235 ? 11.061 -14.752 -16.660 1.00 96.88 235 GLY A CA 1
ATOM 1800 C C . GLY A 1 235 ? 12.544 -14.637 -17.019 1.00 96.88 235 GLY A C 1
ATOM 1801 O O . GLY A 1 235 ? 13.348 -15.367 -16.440 1.00 96.88 235 GLY A O 1
ATOM 1802 N N . ASN A 1 236 ? 12.931 -13.751 -17.941 1.00 98.12 236 ASN A N 1
ATOM 1803 C CA . ASN A 1 236 ? 14.342 -13.465 -18.201 1.00 98.12 236 ASN A CA 1
ATOM 1804 C C . ASN A 1 236 ? 14.886 -12.514 -17.134 1.00 98.12 236 ASN A C 1
ATOM 1806 O O . ASN A 1 236 ? 14.247 -11.514 -16.812 1.00 98.12 236 ASN A O 1
ATOM 1810 N N . GLU A 1 237 ? 16.071 -12.805 -16.604 1.00 98.44 237 GLU A N 1
ATOM 1811 C CA . GLU A 1 237 ? 16.747 -11.927 -15.648 1.00 98.44 237 GLU A CA 1
ATOM 1812 C C . GLU A 1 237 ? 17.201 -10.626 -16.327 1.00 98.44 237 GLU A C 1
ATOM 1814 O O . GLU A 1 237 ? 17.829 -10.647 -17.387 1.00 98.44 237 GLU A O 1
ATOM 1819 N N . LEU A 1 238 ? 16.893 -9.494 -15.694 1.00 98.38 238 LEU A N 1
ATOM 1820 C CA . LEU A 1 238 ? 17.253 -8.147 -16.139 1.00 98.38 238 LEU A CA 1
ATOM 1821 C C . LEU A 1 238 ? 18.315 -7.504 -15.244 1.00 98.38 238 LEU A C 1
ATOM 1823 O O . LEU A 1 238 ? 19.147 -6.740 -15.735 1.00 98.38 238 LEU A O 1
ATOM 1827 N N . ALA A 1 239 ? 18.277 -7.783 -13.940 1.00 98.00 239 ALA A N 1
ATOM 1828 C CA . ALA A 1 239 ? 19.226 -7.248 -12.973 1.00 98.00 239 ALA A CA 1
ATOM 1829 C C . ALA A 1 239 ? 19.345 -8.151 -11.743 1.00 98.00 239 ALA A C 1
ATOM 1831 O O . ALA A 1 239 ? 18.347 -8.681 -11.261 1.00 98.00 239 ALA A O 1
ATOM 1832 N N . SER A 1 240 ? 20.556 -8.226 -11.195 1.00 98.19 240 SER A N 1
ATOM 1833 C CA . SER A 1 240 ? 20.854 -8.808 -9.886 1.00 98.19 240 SER A CA 1
ATOM 1834 C C . SER A 1 240 ? 21.404 -7.706 -8.985 1.00 98.19 240 SER A C 1
ATOM 1836 O O . SER A 1 240 ? 22.400 -7.063 -9.320 1.00 98.19 240 SER A O 1
ATOM 1838 N N . LEU A 1 241 ? 20.720 -7.458 -7.873 1.00 96.69 241 LEU A N 1
ATOM 1839 C CA . LEU A 1 241 ? 20.951 -6.341 -6.966 1.00 96.69 241 LEU A CA 1
ATOM 1840 C C . LEU A 1 241 ? 21.285 -6.858 -5.569 1.00 96.69 241 LEU A C 1
ATOM 1842 O O . LEU A 1 241 ? 20.732 -7.856 -5.103 1.00 96.69 241 LEU A O 1
ATOM 1846 N N . HIS A 1 242 ? 22.166 -6.133 -4.892 1.00 94.50 242 HIS A N 1
ATOM 1847 C CA . HIS A 1 242 ? 22.585 -6.411 -3.527 1.00 94.50 242 HIS A CA 1
ATOM 1848 C C . HIS A 1 242 ? 22.347 -5.190 -2.653 1.00 94.50 242 HIS A C 1
ATOM 1850 O O . HIS A 1 242 ? 22.183 -4.077 -3.147 1.00 94.50 242 HIS A O 1
ATOM 1856 N N . ASP A 1 243 ? 22.335 -5.434 -1.351 1.00 91.00 243 ASP A N 1
ATOM 1857 C CA . ASP A 1 243 ? 22.106 -4.429 -0.329 1.00 91.00 243 ASP A CA 1
ATOM 1858 C C . ASP A 1 243 ? 20.801 -3.660 -0.533 1.00 91.00 243 ASP A C 1
ATOM 1860 O O . ASP A 1 243 ? 20.755 -2.433 -0.547 1.00 91.00 243 ASP A O 1
ATOM 1864 N N . THR A 1 244 ? 19.719 -4.404 -0.758 1.00 92.56 244 THR A N 1
ATOM 1865 C CA . THR A 1 244 ? 18.431 -3.808 -1.101 1.00 92.56 244 THR A CA 1
ATOM 1866 C C . THR A 1 244 ? 17.765 -3.191 0.117 1.00 92.56 244 THR A C 1
ATOM 1868 O O . THR A 1 244 ? 17.869 -3.690 1.234 1.00 92.56 244 THR A O 1
ATOM 1871 N N . LEU A 1 245 ? 17.024 -2.117 -0.114 1.00 90.25 245 LEU A N 1
ATOM 1872 C CA . LEU A 1 245 ? 16.229 -1.444 0.908 1.00 90.25 245 LEU A CA 1
ATOM 1873 C C . LEU A 1 245 ? 14.758 -1.835 0.780 1.00 90.25 245 LEU A C 1
ATOM 1875 O O . LEU A 1 245 ? 13.874 -0.999 0.912 1.00 90.25 245 LEU A O 1
ATOM 1879 N N . LEU A 1 246 ? 14.514 -3.109 0.469 1.00 94.31 246 LEU A N 1
ATOM 1880 C CA . LEU A 1 246 ? 13.190 -3.722 0.449 1.00 94.31 246 LEU A CA 1
ATOM 1881 C C . LEU A 1 246 ? 12.925 -4.337 1.822 1.00 94.31 246 LEU A C 1
ATOM 1883 O O . LEU A 1 246 ? 13.637 -5.262 2.211 1.00 94.31 246 LEU A O 1
ATOM 1887 N N . GLN A 1 247 ? 11.918 -3.852 2.547 1.00 93.94 247 GLN A N 1
ATOM 1888 C CA . GLN A 1 247 ? 11.571 -4.357 3.877 1.00 93.94 247 GLN A CA 1
ATOM 1889 C C . GLN A 1 247 ? 11.260 -5.864 3.837 1.00 93.94 247 GLN A C 1
ATOM 1891 O O . GLN A 1 247 ? 10.505 -6.342 2.993 1.00 93.94 247 GLN A O 1
ATOM 1896 N N . SER A 1 248 ? 11.840 -6.632 4.756 1.00 95.12 248 SER A N 1
ATOM 1897 C CA . SER A 1 248 ? 11.792 -8.100 4.748 1.00 95.12 248 SER A CA 1
ATOM 1898 C C . SER A 1 248 ? 10.765 -8.717 5.691 1.00 95.12 248 SER A C 1
ATOM 1900 O O . SER A 1 248 ? 10.271 -9.806 5.412 1.00 95.12 248 SER A O 1
ATOM 1902 N N . ASP A 1 249 ? 10.387 -8.018 6.758 1.00 89.88 249 ASP A N 1
ATOM 1903 C CA . ASP A 1 249 ? 9.414 -8.478 7.758 1.00 89.88 249 ASP A CA 1
ATOM 1904 C C . ASP A 1 249 ? 8.027 -7.831 7.617 1.00 89.88 249 ASP A C 1
ATOM 1906 O O . ASP A 1 249 ? 7.110 -8.146 8.373 1.00 89.88 249 ASP A O 1
ATOM 1910 N N . GLY A 1 250 ? 7.857 -6.968 6.618 1.00 91.50 250 GLY A N 1
ATOM 1911 C CA . GLY A 1 250 ? 6.612 -6.283 6.313 1.00 91.50 250 GLY A CA 1
ATOM 1912 C C . GLY A 1 250 ? 6.697 -5.513 4.999 1.00 91.50 250 GLY A C 1
ATOM 1913 O O . GLY A 1 250 ? 7.701 -5.572 4.286 1.00 91.50 250 GLY A O 1
ATOM 1914 N N . SER A 1 251 ? 5.622 -4.805 4.671 1.00 94.00 251 SER A N 1
ATOM 1915 C CA . SER A 1 251 ? 5.545 -3.929 3.507 1.00 94.00 251 SER A CA 1
ATOM 1916 C C . SER A 1 251 ? 4.750 -2.674 3.850 1.00 94.00 251 SER A C 1
ATOM 1918 O O . SER A 1 251 ? 3.527 -2.737 3.998 1.00 94.00 251 SER A O 1
ATOM 1920 N N . VAL A 1 252 ? 5.420 -1.525 3.977 1.00 94.50 252 VAL A N 1
ATOM 1921 C CA . VAL A 1 252 ? 4.721 -0.243 3.838 1.00 94.50 252 VAL A CA 1
ATOM 1922 C C . VAL A 1 252 ? 4.347 -0.084 2.365 1.00 94.50 252 VAL A C 1
ATOM 1924 O O . VAL A 1 252 ? 5.198 -0.158 1.473 1.00 94.50 252 VAL A O 1
ATOM 1927 N N . ILE A 1 253 ? 3.050 0.103 2.133 1.00 96.44 253 ILE A N 1
ATOM 1928 C CA . ILE A 1 253 ? 2.438 0.271 0.816 1.00 96.44 253 ILE A CA 1
ATOM 1929 C C . ILE A 1 253 ? 1.852 1.673 0.749 1.00 96.44 253 ILE A C 1
ATOM 1931 O O . ILE A 1 253 ? 1.235 2.134 1.713 1.00 96.44 253 ILE A O 1
ATOM 1935 N N . GLY A 1 254 ? 2.022 2.338 -0.385 1.00 96.31 254 GLY A N 1
ATOM 1936 C CA . GLY A 1 254 ? 1.508 3.682 -0.568 1.00 96.31 254 GLY A CA 1
ATOM 1937 C C . GLY A 1 254 ? 1.812 4.265 -1.934 1.00 96.31 254 GLY A C 1
ATOM 1938 O O . GLY A 1 254 ? 2.244 3.574 -2.855 1.00 96.31 254 GLY A O 1
ATOM 1939 N N . TRP A 1 255 ? 1.579 5.559 -2.064 1.00 95.69 255 TRP A N 1
ATOM 1940 C CA . TRP A 1 255 ? 1.996 6.356 -3.206 1.00 95.69 255 TRP A CA 1
ATOM 1941 C C . TRP A 1 255 ? 2.325 7.767 -2.752 1.00 95.69 255 TRP A C 1
ATOM 1943 O O . TRP A 1 255 ? 1.958 8.209 -1.662 1.00 95.69 255 TRP A O 1
ATOM 1953 N N . SER A 1 256 ? 3.087 8.474 -3.571 1.00 92.94 256 SER A N 1
ATOM 1954 C CA . SER A 1 256 ? 3.552 9.806 -3.216 1.00 92.94 256 SER A CA 1
ATOM 1955 C C . SER A 1 256 ? 3.848 10.650 -4.444 1.00 92.94 256 SER A C 1
ATOM 1957 O O . SER A 1 256 ? 4.063 10.129 -5.544 1.00 92.94 256 SER A O 1
ATOM 1959 N N . THR A 1 257 ? 3.858 11.965 -4.248 1.00 91.44 257 THR A N 1
ATOM 1960 C CA . THR A 1 257 ? 4.216 12.955 -5.260 1.00 91.44 257 THR A CA 1
ATOM 1961 C C . THR A 1 257 ? 5.111 14.037 -4.669 1.00 91.44 257 THR A C 1
ATOM 1963 O O . THR A 1 257 ? 4.934 14.446 -3.526 1.00 91.44 257 THR A O 1
ATOM 1966 N N . ARG A 1 258 ? 6.065 14.540 -5.458 1.00 87.06 258 ARG A N 1
ATOM 1967 C CA . ARG A 1 258 ? 6.921 15.677 -5.094 1.00 87.06 258 ARG A CA 1
ATOM 1968 C C . ARG A 1 258 ? 6.558 16.942 -5.859 1.00 87.06 258 ARG A C 1
ATOM 1970 O O . ARG A 1 258 ? 5.930 17.814 -5.296 1.00 87.06 258 ARG A O 1
ATOM 1977 N N . ALA A 1 259 ? 6.946 17.071 -7.123 1.00 87.06 259 ALA A N 1
ATOM 1978 C CA . ALA A 1 259 ? 6.549 18.194 -7.981 1.00 87.06 259 ALA A CA 1
ATOM 1979 C C . ALA A 1 259 ? 5.738 17.660 -9.169 1.00 87.06 259 ALA A C 1
ATOM 1981 O O . ALA A 1 259 ? 6.048 17.883 -10.339 1.00 87.06 259 ALA A O 1
ATOM 1982 N N . ALA A 1 260 ? 4.727 16.864 -8.831 1.00 89.56 260 ALA A N 1
ATOM 1983 C CA . ALA A 1 260 ? 4.007 16.003 -9.746 1.00 89.56 260 ALA A CA 1
ATOM 1984 C C . ALA A 1 260 ? 2.546 15.826 -9.327 1.00 89.56 260 ALA A C 1
ATOM 1986 O O . ALA A 1 260 ? 2.202 16.004 -8.157 1.00 89.56 260 ALA A O 1
ATOM 1987 N N . ASN A 1 261 ? 1.738 15.397 -10.295 1.00 92.50 261 ASN A N 1
ATOM 1988 C CA . ASN A 1 261 ? 0.394 14.886 -10.076 1.00 92.50 261 ASN A CA 1
ATOM 1989 C C . ASN A 1 261 ? 0.388 13.373 -10.229 1.00 92.50 261 ASN A C 1
ATOM 1991 O O . ASN A 1 261 ? 1.044 12.833 -11.130 1.00 92.50 261 ASN A O 1
ATOM 1995 N N . LEU A 1 262 ? -0.408 12.736 -9.384 1.00 94.94 262 LEU A N 1
ATOM 1996 C CA . LEU A 1 262 ? -0.815 11.352 -9.519 1.00 94.94 262 LEU A CA 1
ATOM 1997 C C . LEU A 1 262 ? -2.319 11.289 -9.256 1.00 94.94 262 LEU A C 1
ATOM 1999 O O . LEU A 1 262 ? -2.761 11.712 -8.190 1.00 94.94 262 LEU A O 1
ATOM 2003 N N . GLU A 1 263 ? -3.088 10.803 -10.225 1.00 95.81 263 GLU A N 1
ATOM 2004 C CA . GLU A 1 263 ? -4.504 10.488 -10.031 1.00 95.81 263 GLU A CA 1
ATOM 2005 C C . GLU A 1 263 ? -4.695 8.979 -10.001 1.00 95.81 263 GLU A C 1
ATOM 2007 O O . GLU A 1 263 ? -4.235 8.272 -10.911 1.00 95.81 263 GLU A O 1
ATOM 2012 N N . VAL A 1 264 ? -5.373 8.511 -8.954 1.00 97.31 264 VAL A N 1
ATOM 2013 C CA . VAL A 1 264 ? -5.666 7.095 -8.735 1.00 97.31 264 VAL A CA 1
ATOM 2014 C C . VAL A 1 264 ? -7.134 6.862 -8.420 1.00 97.31 264 VAL A C 1
ATOM 2016 O O . VAL A 1 264 ? -7.809 7.729 -7.869 1.00 97.31 264 VAL A O 1
ATOM 2019 N N . ASP A 1 265 ? -7.605 5.670 -8.754 1.00 97.31 265 ASP A N 1
ATOM 2020 C CA . ASP A 1 265 ? -8.973 5.214 -8.519 1.00 97.31 265 ASP A CA 1
ATOM 2021 C C . ASP A 1 265 ? -8.992 3.690 -8.267 1.00 97.31 265 ASP A C 1
ATOM 2023 O O . ASP A 1 265 ? -7.959 3.030 -8.414 1.00 97.31 265 ASP A O 1
ATOM 2027 N N . ASN A 1 266 ? -10.128 3.119 -7.864 1.00 97.69 266 ASN A N 1
ATOM 2028 C CA . ASN A 1 266 ? -10.342 1.682 -7.662 1.00 97.69 266 ASN A CA 1
ATOM 2029 C C . ASN A 1 266 ? -9.250 1.025 -6.803 1.00 97.69 266 ASN A C 1
ATOM 2031 O O . ASN A 1 266 ? -8.727 -0.053 -7.118 1.00 97.69 266 ASN A O 1
ATOM 2035 N N . ILE A 1 267 ? -8.897 1.692 -5.705 1.00 98.62 267 ILE A N 1
ATOM 2036 C CA . ILE A 1 267 ? -7.852 1.263 -4.778 1.00 98.62 267 ILE A CA 1
ATOM 2037 C C . ILE A 1 267 ? -8.346 0.012 -4.070 1.00 98.62 267 ILE A C 1
ATOM 2039 O O . ILE A 1 267 ? -9.400 0.037 -3.442 1.00 98.62 267 ILE A O 1
ATOM 2043 N N . LYS A 1 268 ? -7.588 -1.084 -4.133 1.00 98.50 268 LYS A N 1
ATOM 2044 C CA . LYS A 1 268 ? -7.933 -2.350 -3.477 1.00 98.50 268 LYS A CA 1
ATOM 2045 C C . LYS A 1 268 ? -6.718 -2.978 -2.829 1.00 98.50 268 LYS A C 1
ATOM 2047 O O . LYS A 1 268 ? -5.659 -3.082 -3.443 1.00 98.50 268 LYS A O 1
ATOM 2052 N N . ILE A 1 269 ? -6.896 -3.450 -1.599 1.00 98.31 269 ILE A N 1
ATOM 2053 C CA . ILE A 1 269 ? -5.904 -4.257 -0.889 1.00 98.31 269 ILE A CA 1
ATOM 2054 C C . ILE A 1 269 ? -6.569 -5.538 -0.406 1.00 98.31 269 ILE A C 1
ATOM 2056 O O . ILE A 1 269 ? -7.604 -5.500 0.265 1.00 98.31 269 ILE A O 1
ATOM 2060 N N . LYS A 1 270 ? -5.941 -6.675 -0.696 1.00 97.94 270 LYS A N 1
ATOM 2061 C CA . LYS A 1 270 ? -6.274 -7.974 -0.109 1.00 97.94 270 LYS A CA 1
ATOM 2062 C C . LYS A 1 270 ? -5.085 -8.492 0.682 1.00 97.94 270 LYS A C 1
ATOM 2064 O O . LYS A 1 270 ? -3.950 -8.386 0.228 1.00 97.94 270 LYS A O 1
ATOM 2069 N N . THR A 1 271 ? -5.342 -9.085 1.840 1.00 96.25 271 THR A N 1
ATOM 2070 C CA . THR A 1 271 ? -4.295 -9.625 2.719 1.00 96.25 271 THR A CA 1
ATOM 2071 C C . THR A 1 271 ? -4.729 -10.950 3.327 1.00 96.25 271 THR A C 1
ATOM 2073 O O . THR A 1 271 ? -5.918 -11.273 3.362 1.00 96.25 271 THR A O 1
ATOM 2076 N N . GLY A 1 272 ? -3.774 -11.695 3.881 1.00 92.44 272 GLY A N 1
ATOM 2077 C CA . GLY A 1 272 ? -4.085 -12.836 4.738 1.00 92.44 272 GLY A CA 1
ATOM 2078 C C . GLY A 1 272 ? -4.781 -12.434 6.050 1.00 92.44 272 GLY A C 1
ATOM 2079 O O . GLY A 1 272 ? -4.712 -11.284 6.505 1.00 92.44 272 GLY A O 1
ATOM 2080 N N . ARG A 1 273 ? -5.420 -13.416 6.696 1.00 91.62 273 ARG A N 1
ATOM 2081 C CA . ARG A 1 273 ? -6.179 -13.248 7.953 1.00 91.62 273 ARG A CA 1
ATOM 2082 C C . ARG A 1 273 ? -5.318 -12.815 9.144 1.00 91.62 273 ARG A C 1
ATOM 2084 O O . ARG A 1 273 ? -5.798 -12.096 10.021 1.00 91.62 273 ARG A O 1
ATOM 2091 N N . VAL A 1 274 ? -4.039 -13.204 9.162 1.00 91.94 274 VAL A N 1
ATOM 2092 C CA . VAL A 1 274 ? -3.072 -12.807 10.204 1.00 91.94 274 VAL A CA 1
ATOM 2093 C C . VAL A 1 274 ? -2.922 -11.288 10.247 1.00 91.94 274 VAL A C 1
ATOM 2095 O O . VAL A 1 274 ? -3.134 -10.684 11.296 1.00 91.94 274 VAL A O 1
ATOM 2098 N N . TYR A 1 275 ? -2.637 -10.653 9.107 1.00 93.88 275 TYR A N 1
ATOM 2099 C CA . TYR A 1 275 ? -2.476 -9.202 9.055 1.00 93.88 275 TYR A CA 1
ATOM 2100 C C . TYR A 1 275 ? -3.773 -8.461 9.392 1.00 93.88 275 TYR A C 1
ATOM 2102 O O . TYR A 1 275 ? -3.751 -7.526 10.190 1.00 93.88 275 TYR A O 1
ATOM 2110 N N . LYS A 1 276 ? -4.921 -8.925 8.877 1.00 93.12 276 LYS A N 1
ATOM 2111 C CA . LYS A 1 276 ? -6.230 -8.366 9.255 1.00 93.12 276 LYS A CA 1
ATOM 2112 C C . LYS A 1 276 ? -6.448 -8.376 10.767 1.00 93.12 276 LYS A C 1
ATOM 2114 O O . LYS A 1 276 ? -6.923 -7.391 11.327 1.00 93.12 276 LYS A O 1
ATOM 2119 N N . THR A 1 277 ? -6.075 -9.472 11.426 1.00 94.44 277 THR A N 1
ATOM 2120 C CA . THR A 1 277 ? -6.181 -9.609 12.884 1.00 94.44 277 THR A CA 1
ATOM 2121 C C . THR A 1 277 ? -5.233 -8.645 13.599 1.00 94.44 277 THR A C 1
ATOM 2123 O O . THR A 1 277 ? -5.668 -7.928 14.498 1.00 94.44 277 THR A O 1
ATOM 2126 N N . LEU A 1 278 ? -3.964 -8.564 13.178 1.00 93.56 278 LEU A N 1
ATOM 2127 C CA . LEU A 1 278 ? -2.983 -7.626 13.745 1.00 93.56 278 LEU A CA 1
ATOM 2128 C C . LEU A 1 278 ? -3.463 -6.175 13.654 1.00 93.56 278 LEU A C 1
ATOM 2130 O O . LEU A 1 278 ? -3.392 -5.438 14.640 1.00 93.56 278 LEU A O 1
ATOM 2134 N N . LEU A 1 279 ? -3.999 -5.789 12.496 1.00 93.44 279 LEU A N 1
ATOM 2135 C CA . LEU A 1 279 ? -4.539 -4.457 12.263 1.00 93.44 279 LEU A CA 1
ATOM 2136 C C . LEU A 1 279 ? -5.783 -4.186 13.123 1.00 93.44 279 LEU A C 1
ATOM 2138 O O . LEU A 1 279 ? -5.893 -3.114 13.715 1.00 93.44 279 LEU A O 1
ATOM 2142 N N . ALA A 1 280 ? -6.696 -5.154 13.255 1.00 94.50 280 ALA A N 1
ATOM 2143 C CA . ALA A 1 280 ? -7.864 -5.023 14.127 1.00 94.50 280 ALA A C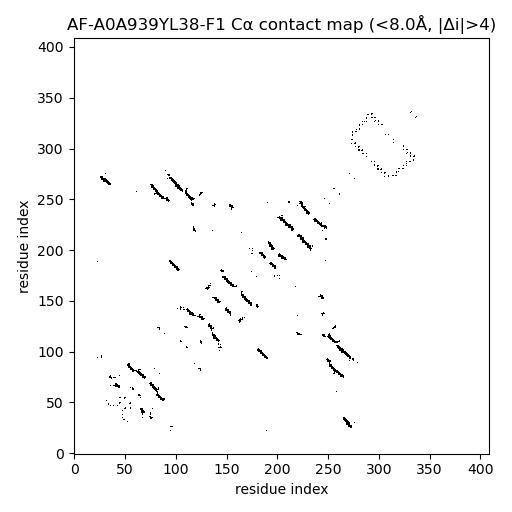A 1
ATOM 2144 C C . ALA A 1 280 ? -7.461 -4.812 15.597 1.00 94.50 280 ALA A C 1
ATOM 2146 O O . ALA A 1 280 ? -8.003 -3.932 16.263 1.00 94.50 280 ALA A O 1
ATOM 2147 N N . VAL A 1 281 ? -6.458 -5.549 16.088 1.00 95.12 281 VAL A N 1
ATOM 2148 C CA . VAL A 1 281 ? -5.907 -5.359 17.442 1.00 95.12 281 VAL A CA 1
ATOM 2149 C C . VAL A 1 281 ? -5.226 -3.990 17.583 1.00 95.12 281 VAL A C 1
ATOM 2151 O O . VAL A 1 281 ? -5.343 -3.346 18.629 1.00 95.12 281 VAL A O 1
ATOM 2154 N N . ALA A 1 282 ? -4.537 -3.511 16.543 1.00 92.69 282 ALA A N 1
ATOM 2155 C CA . ALA A 1 282 ? -3.879 -2.204 16.548 1.00 92.69 282 ALA A CA 1
ATOM 2156 C C . ALA A 1 282 ? -4.875 -1.033 16.643 1.00 92.69 282 ALA A C 1
ATOM 2158 O O . ALA A 1 282 ? -4.587 -0.053 17.335 1.00 92.69 282 ALA A O 1
ATOM 2159 N N . LYS A 1 283 ? -6.059 -1.161 16.023 1.00 93.12 283 LYS A N 1
ATOM 2160 C CA . LYS A 1 283 ? -7.139 -0.155 16.065 1.00 93.12 283 LYS A CA 1
ATOM 2161 C C . LYS A 1 283 ? -7.759 0.025 17.455 1.00 93.12 283 LYS A C 1
ATOM 2163 O O . LYS A 1 283 ? -8.330 1.078 17.728 1.00 93.12 283 LYS A O 1
ATOM 2168 N N . ILE A 1 284 ? -7.633 -0.957 18.351 1.00 95.44 284 ILE A N 1
ATOM 2169 C CA . ILE A 1 284 ? -8.141 -0.847 19.725 1.00 95.44 284 ILE A CA 1
ATOM 2170 C C . ILE A 1 284 ? -7.410 0.297 20.451 1.00 95.44 284 ILE A C 1
ATOM 2172 O O . ILE A 1 284 ? -6.176 0.270 20.504 1.00 95.44 284 ILE A O 1
ATOM 2176 N N . PRO A 1 285 ? -8.112 1.273 21.061 1.00 94.50 285 PRO A N 1
ATOM 2177 C CA . PRO A 1 285 ? -7.471 2.365 21.789 1.00 94.50 285 PRO A CA 1
ATOM 2178 C C . PRO A 1 285 ? -6.544 1.863 22.902 1.00 94.50 285 PRO A C 1
ATOM 2180 O O . PRO A 1 285 ? -6.929 1.026 23.712 1.00 94.50 285 PRO A O 1
ATOM 2183 N N . VAL A 1 286 ? -5.332 2.425 22.996 1.00 92.94 286 VAL A N 1
ATOM 2184 C CA . VAL A 1 286 ? -4.371 2.082 24.069 1.00 92.94 286 VAL A CA 1
ATOM 2185 C C . VAL A 1 286 ? -4.942 2.404 25.453 1.00 92.94 286 VAL A C 1
ATOM 2187 O O . VAL A 1 286 ? -4.694 1.684 26.417 1.00 92.94 286 VAL A O 1
ATOM 2190 N N . LYS A 1 287 ? -5.702 3.500 25.554 1.00 95.31 287 LYS A N 1
ATOM 2191 C CA . LYS A 1 287 ? -6.359 3.937 26.784 1.00 95.31 287 LYS A CA 1
ATOM 2192 C C . LYS A 1 287 ? -7.872 3.877 26.611 1.00 95.31 287 LYS A C 1
ATOM 2194 O O . LYS A 1 287 ? -8.441 4.625 25.812 1.00 95.31 287 LYS A O 1
ATOM 2199 N N . ILE A 1 288 ? -8.502 3.018 27.402 1.00 97.38 288 ILE A N 1
ATOM 2200 C CA . ILE A 1 288 ? -9.953 2.855 27.452 1.00 97.38 288 ILE A CA 1
ATOM 2201 C C . ILE A 1 288 ? -10.475 3.595 28.685 1.00 97.38 288 ILE A C 1
ATOM 2203 O O . ILE A 1 288 ? -9.888 3.557 29.764 1.00 97.38 288 ILE A O 1
ATOM 2207 N N . THR A 1 289 ? -11.538 4.355 28.481 1.00 96.69 289 THR A N 1
ATOM 2208 C CA . THR A 1 289 ? -12.216 5.205 29.459 1.00 96.69 289 THR A CA 1
ATOM 2209 C C . THR A 1 289 ? -13.715 5.072 29.238 1.00 96.69 289 THR A C 1
ATOM 2211 O O . THR A 1 289 ? -14.136 4.649 28.166 1.00 96.69 289 THR A O 1
ATOM 2214 N N . GLU A 1 290 ? -14.538 5.518 30.183 1.00 94.69 290 GLU A N 1
ATOM 2215 C CA . GLU A 1 290 ? -16.002 5.518 30.020 1.00 94.69 290 GLU A CA 1
ATOM 2216 C C . GLU A 1 290 ? -16.463 6.174 28.705 1.00 94.69 290 GLU A C 1
ATOM 2218 O O . GLU A 1 290 ? -17.432 5.735 28.095 1.00 94.69 290 GLU A O 1
ATOM 2223 N N . LYS A 1 291 ? -15.736 7.192 28.221 1.00 95.94 291 LYS A N 1
ATOM 2224 C CA . LYS A 1 291 ? -16.087 7.932 27.001 1.00 95.94 291 LYS A CA 1
ATOM 2225 C C . LYS A 1 291 ? -15.976 7.096 25.720 1.00 95.94 291 LYS A C 1
ATOM 2227 O O . LYS A 1 291 ? -16.729 7.350 24.789 1.00 95.94 291 LYS A O 1
ATOM 2232 N N . ASN A 1 292 ? -15.017 6.174 25.643 1.00 96.56 292 ASN A N 1
ATOM 2233 C CA . ASN A 1 292 ? -14.731 5.383 24.438 1.00 96.56 292 ASN A CA 1
ATOM 2234 C C . ASN A 1 292 ? -14.894 3.873 24.663 1.00 96.56 292 ASN A C 1
ATOM 2236 O O . ASN A 1 292 ? -14.471 3.084 23.823 1.00 96.56 292 ASN A O 1
ATOM 2240 N N . ALA A 1 293 ? -15.472 3.466 25.796 1.00 95.75 293 ALA A N 1
ATOM 2241 C CA . ALA A 1 293 ? -15.593 2.062 26.164 1.00 95.75 293 ALA A CA 1
ATOM 2242 C C . ALA A 1 293 ? -16.465 1.274 25.176 1.00 95.75 293 ALA A C 1
ATOM 2244 O O . ALA A 1 293 ? -16.113 0.148 24.847 1.00 95.75 293 ALA A O 1
ATOM 2245 N N . THR A 1 294 ? -17.546 1.868 24.657 1.00 96.19 294 THR A N 1
ATOM 2246 C CA . THR A 1 294 ? -18.421 1.213 23.669 1.00 96.19 294 THR A CA 1
ATOM 2247 C C . THR A 1 294 ? -17.681 0.938 22.360 1.00 96.19 294 THR A C 1
ATOM 2249 O O . THR A 1 294 ? -17.639 -0.204 21.917 1.00 96.19 294 THR A O 1
ATOM 2252 N N . ASP A 1 295 ? -17.009 1.944 21.793 1.00 95.88 295 ASP A N 1
ATOM 2253 C CA . ASP A 1 295 ? -16.231 1.777 20.556 1.00 95.88 295 ASP A CA 1
ATOM 2254 C C . ASP A 1 295 ? -15.098 0.757 20.750 1.00 95.88 295 ASP A C 1
ATOM 2256 O O . ASP A 1 295 ? -14.843 -0.094 19.897 1.00 95.88 295 ASP A O 1
ATOM 2260 N N . ALA A 1 296 ? -14.424 0.806 21.905 1.00 96.94 296 ALA A N 1
ATOM 2261 C CA . ALA A 1 296 ? -13.390 -0.161 22.249 1.00 96.94 296 ALA A CA 1
ATOM 2262 C C . ALA A 1 296 ? -13.950 -1.587 22.397 1.00 96.94 296 ALA A C 1
ATOM 2264 O O . ALA A 1 296 ? -13.262 -2.535 22.017 1.00 96.94 296 ALA A O 1
ATOM 2265 N N . ALA A 1 297 ? -15.179 -1.747 22.900 1.00 96.88 297 ALA A N 1
ATOM 2266 C CA . ALA A 1 297 ? -15.857 -3.037 23.002 1.00 96.88 297 ALA A CA 1
ATOM 2267 C C . ALA A 1 297 ? -16.119 -3.647 21.619 1.00 96.88 297 ALA A C 1
ATOM 2269 O O . ALA A 1 297 ? -15.794 -4.814 21.394 1.00 96.88 297 ALA A O 1
ATOM 2270 N N . ASP A 1 298 ? -16.637 -2.856 20.677 1.00 97.00 298 ASP A N 1
ATOM 2271 C CA . ASP A 1 298 ? -16.913 -3.313 19.311 1.00 97.00 298 ASP A CA 1
ATOM 2272 C C . ASP A 1 298 ? -15.623 -3.679 18.559 1.00 97.00 298 ASP A C 1
ATOM 2274 O O . ASP A 1 298 ? -15.550 -4.721 17.893 1.00 97.00 298 ASP A O 1
ATOM 2278 N N . LEU A 1 299 ? -14.568 -2.872 18.720 1.00 97.00 299 LEU A N 1
ATOM 2279 C CA . LEU A 1 299 ? -13.245 -3.155 18.158 1.00 97.00 299 LEU A CA 1
ATOM 2280 C C . LEU A 1 299 ? -12.625 -4.423 18.762 1.00 97.00 299 LEU A C 1
ATOM 2282 O O . LEU A 1 299 ? -12.137 -5.274 18.016 1.00 97.00 299 LEU A O 1
ATOM 2286 N N . ALA A 1 300 ? -12.676 -4.588 20.088 1.00 97.38 300 ALA A N 1
ATOM 2287 C CA . ALA A 1 300 ? -12.155 -5.772 20.770 1.00 97.38 300 ALA A CA 1
ATOM 2288 C C . ALA A 1 300 ? -12.919 -7.039 20.365 1.00 97.38 300 ALA A C 1
ATOM 2290 O O . ALA A 1 300 ? -12.300 -8.046 20.029 1.00 97.38 300 ALA A O 1
ATOM 2291 N N . LYS A 1 301 ? -14.253 -6.977 20.291 1.00 97.56 301 LYS A N 1
ATOM 2292 C CA . LYS A 1 301 ? -15.093 -8.086 19.820 1.00 97.56 301 LYS A CA 1
ATOM 2293 C C . LYS A 1 301 ? -14.761 -8.485 18.383 1.00 97.56 301 LYS A C 1
ATOM 2295 O O . LYS A 1 301 ? -14.648 -9.673 18.087 1.00 97.56 301 LYS A O 1
ATOM 2300 N N . THR A 1 302 ? -14.572 -7.504 17.500 1.00 97.19 302 THR A N 1
ATOM 2301 C CA . THR A 1 302 ? -14.173 -7.743 16.105 1.00 97.19 302 THR A CA 1
ATOM 2302 C C . THR A 1 302 ? -12.800 -8.411 16.036 1.00 97.19 302 THR A C 1
ATOM 2304 O O . THR A 1 302 ? -12.643 -9.445 15.384 1.00 97.19 302 THR A O 1
ATOM 2307 N N . ALA A 1 303 ? -11.813 -7.867 16.752 1.00 97.31 303 ALA A N 1
ATOM 2308 C CA . ALA A 1 303 ? -10.463 -8.418 16.806 1.00 97.31 303 ALA A CA 1
ATOM 2309 C C . ALA A 1 303 ? -10.435 -9.841 17.389 1.00 97.31 303 ALA A C 1
ATOM 2311 O O . ALA A 1 303 ? -9.747 -10.706 16.848 1.00 97.31 303 ALA A O 1
ATOM 2312 N N . ARG A 1 304 ? -11.223 -10.111 18.438 1.00 98.06 304 ARG A N 1
ATOM 2313 C CA . ARG A 1 304 ? -11.379 -11.445 19.031 1.00 98.06 304 ARG A CA 1
ATOM 2314 C C . ARG A 1 304 ? -12.000 -12.435 18.059 1.00 98.06 304 ARG A C 1
ATOM 2316 O O . ARG A 1 304 ? -11.460 -13.522 17.903 1.00 98.06 304 ARG A O 1
ATOM 2323 N N . GLY A 1 305 ? -13.067 -12.055 17.357 1.00 97.56 305 GLY A N 1
ATOM 2324 C CA . GLY A 1 305 ? -13.680 -12.912 16.340 1.00 97.56 305 GLY A CA 1
ATOM 2325 C C . GLY A 1 305 ? -12.698 -13.298 15.228 1.00 97.56 305 GLY A C 1
ATOM 2326 O O . GLY A 1 305 ? -12.631 -14.466 14.844 1.00 97.56 305 GLY A O 1
ATOM 2327 N N . LEU A 1 306 ? -11.886 -12.342 14.760 1.00 96.25 306 LEU A N 1
ATOM 2328 C CA . LEU A 1 306 ? -10.823 -12.608 13.786 1.00 96.25 306 LEU A CA 1
ATOM 2329 C C . LEU A 1 306 ? -9.758 -13.551 14.360 1.00 96.25 306 LEU A C 1
ATOM 2331 O O . LEU A 1 306 ? -9.477 -14.578 13.746 1.00 96.25 306 LEU A O 1
ATOM 2335 N N . TYR A 1 307 ? -9.235 -13.263 15.555 1.00 96.69 307 TYR A N 1
ATOM 2336 C CA . TYR A 1 307 ? -8.243 -14.099 16.238 1.00 96.69 307 TYR A CA 1
ATOM 2337 C C . TYR A 1 307 ? -8.740 -15.534 16.470 1.00 96.69 307 TYR A C 1
ATOM 2339 O O . TYR A 1 307 ? -8.013 -16.504 16.236 1.00 96.69 307 TYR A O 1
ATOM 2347 N N . ASP A 1 308 ? -9.996 -15.690 16.883 1.00 96.88 308 ASP A N 1
ATOM 2348 C CA . ASP A 1 308 ? -10.592 -16.993 17.155 1.00 96.88 308 ASP A CA 1
ATOM 2349 C C . ASP A 1 308 ? -10.799 -17.814 15.869 1.00 96.88 308 ASP A C 1
ATOM 2351 O O . ASP A 1 308 ? -10.757 -19.043 15.917 1.00 96.88 308 ASP A O 1
ATOM 2355 N N . SER A 1 309 ? -10.931 -17.159 14.710 1.00 94.56 309 SER A N 1
ATOM 2356 C CA . SER A 1 309 ? -11.020 -17.818 13.396 1.00 94.56 309 SER A CA 1
ATOM 2357 C C . SER A 1 309 ? -9.675 -18.313 12.837 1.00 94.56 309 SER A C 1
ATOM 2359 O O . SER A 1 309 ? -9.654 -19.086 11.873 1.00 94.56 309 SER A O 1
ATOM 2361 N N . LEU A 1 310 ? -8.557 -17.872 13.424 1.00 93.50 310 LEU A N 1
ATOM 2362 C CA . LEU A 1 310 ? -7.210 -18.283 13.029 1.00 93.50 310 LEU A CA 1
ATOM 2363 C C . LEU A 1 310 ? -6.897 -19.710 13.501 1.00 93.50 310 LEU A C 1
ATOM 2365 O O . LEU A 1 310 ? -7.316 -20.136 14.580 1.00 93.50 310 LEU A O 1
ATOM 2369 N N . SER A 1 311 ? -6.092 -20.424 12.715 1.00 92.12 311 SER A N 1
ATOM 2370 C CA . SER A 1 311 ? -5.454 -21.678 13.132 1.00 92.12 311 SER A CA 1
ATOM 2371 C C . SER A 1 311 ? -4.380 -21.443 14.201 1.00 92.12 311 SER A C 1
ATOM 2373 O O . SER A 1 311 ? -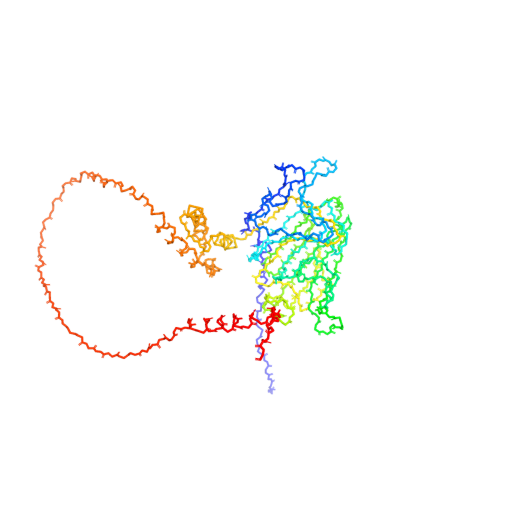3.874 -20.332 14.357 1.00 92.12 311 SER A O 1
ATOM 2375 N N . ASP A 1 312 ? -3.963 -22.497 14.906 1.00 93.31 312 ASP A N 1
ATOM 2376 C CA . ASP A 1 312 ? -2.926 -22.395 15.946 1.00 93.31 312 ASP A CA 1
ATOM 2377 C C . ASP A 1 312 ? -1.599 -21.827 15.413 1.00 93.31 312 ASP A C 1
ATOM 2379 O O . ASP A 1 312 ? -0.948 -21.024 16.082 1.00 93.31 312 ASP A O 1
ATOM 2383 N N . ALA A 1 313 ? -1.220 -22.195 14.183 1.00 89.94 313 ALA A N 1
ATOM 2384 C CA . ALA A 1 313 ? -0.021 -21.674 13.530 1.00 89.94 313 ALA A CA 1
ATOM 2385 C C . ALA A 1 313 ? -0.146 -20.178 13.197 1.00 89.94 313 ALA A C 1
ATOM 2387 O O . ALA A 1 313 ? 0.804 -19.426 13.390 1.00 89.94 313 ALA A O 1
ATOM 2388 N N . GLU A 1 314 ? -1.319 -19.729 12.743 1.00 92.06 314 GLU A N 1
ATOM 2389 C CA . GLU A 1 314 ? -1.587 -18.312 12.470 1.00 92.06 314 GLU A CA 1
ATOM 2390 C C . GLU A 1 314 ? -1.646 -17.487 13.763 1.00 92.06 314 GLU A C 1
ATOM 2392 O O . GLU A 1 314 ? -1.104 -16.385 13.811 1.00 92.06 314 GLU A O 1
ATOM 2397 N N . ARG A 1 315 ? -2.239 -18.022 14.840 1.00 92.12 315 ARG A N 1
ATOM 2398 C CA . ARG A 1 315 ? -2.271 -17.359 16.156 1.00 92.12 315 ARG A CA 1
ATOM 2399 C C . ARG A 1 315 ? -0.875 -17.145 16.731 1.00 92.12 315 ARG A C 1
ATOM 2401 O O . ARG A 1 315 ? -0.641 -16.119 17.359 1.00 92.12 315 ARG A O 1
ATOM 2408 N N . ALA A 1 316 ? 0.063 -18.059 16.474 1.00 90.31 316 ALA A N 1
ATOM 2409 C CA . ALA A 1 316 ? 1.457 -17.910 16.894 1.00 90.31 316 ALA A CA 1
ATOM 2410 C C . ALA A 1 316 ? 2.168 -16.705 16.244 1.00 90.31 316 ALA A C 1
ATOM 2412 O O . ALA A 1 316 ? 3.175 -16.238 16.771 1.00 90.31 316 ALA A O 1
ATOM 2413 N N . LEU A 1 317 ? 1.640 -16.182 15.130 1.00 89.25 317 LEU A N 1
ATOM 2414 C CA . LEU A 1 317 ? 2.150 -14.982 14.460 1.00 89.25 317 LEU A CA 1
ATOM 2415 C C . LEU A 1 317 ? 1.552 -13.681 15.026 1.00 89.25 317 LEU A C 1
ATOM 2417 O O . LEU A 1 317 ? 2.023 -12.593 14.696 1.00 89.25 317 LEU A O 1
ATOM 2421 N N . ILE A 1 318 ? 0.531 -13.764 15.887 1.00 90.88 318 ILE A N 1
ATOM 2422 C CA . ILE A 1 318 ? -0.100 -12.600 16.521 1.00 90.88 318 ILE A CA 1
ATOM 2423 C C . ILE A 1 318 ? 0.696 -12.200 17.767 1.00 90.88 318 ILE A C 1
ATOM 2425 O O . ILE A 1 318 ? 0.431 -12.640 18.884 1.00 90.88 318 ILE A O 1
ATOM 2429 N N . THR A 1 319 ? 1.681 -11.325 17.580 1.00 86.94 319 THR A N 1
ATOM 2430 C CA . THR A 1 319 ? 2.627 -10.918 18.636 1.00 86.94 319 THR A CA 1
ATOM 2431 C C . THR A 1 319 ? 2.028 -10.002 19.708 1.00 86.94 319 THR A C 1
ATOM 2433 O O . THR A 1 319 ? 2.641 -9.792 20.751 1.00 86.94 319 THR A O 1
ATOM 2436 N N . ASN A 1 320 ? 0.828 -9.457 19.489 1.00 89.81 320 ASN A N 1
ATOM 2437 C CA . ASN A 1 320 ? 0.194 -8.454 20.349 1.00 89.81 320 ASN A CA 1
ATOM 2438 C C . ASN A 1 320 ? -1.114 -8.930 21.012 1.00 89.81 320 ASN A C 1
ATOM 2440 O O . ASN A 1 320 ? -1.914 -8.101 21.446 1.00 89.81 320 ASN A O 1
ATOM 2444 N N . VAL A 1 321 ? -1.330 -10.245 21.148 1.00 94.69 321 VAL A N 1
ATOM 2445 C CA . VAL A 1 321 ? -2.561 -10.807 21.745 1.00 94.69 321 VAL A CA 1
ATOM 2446 C C . VAL A 1 321 ? -2.824 -10.319 23.177 1.00 94.69 321 VAL A C 1
ATOM 2448 O O . VAL A 1 321 ? -3.972 -10.117 23.564 1.00 94.69 321 VAL A O 1
ATOM 2451 N N . GLU A 1 322 ? -1.783 -10.032 23.963 1.00 94.88 322 GLU A N 1
ATOM 2452 C CA . GLU A 1 322 ? -1.951 -9.472 25.311 1.00 94.88 322 GLU A CA 1
ATOM 2453 C C . GLU A 1 322 ? -2.679 -8.122 25.312 1.00 94.88 322 GLU A C 1
ATOM 2455 O O . GLU A 1 322 ? -3.391 -7.807 26.267 1.00 94.88 322 GLU A O 1
ATOM 2460 N N . ARG A 1 323 ? -2.513 -7.316 24.254 1.00 95.06 323 ARG A N 1
ATOM 2461 C CA . ARG A 1 323 ? -3.223 -6.040 24.105 1.00 95.06 323 ARG A CA 1
ATOM 2462 C C . ARG A 1 323 ? -4.723 -6.271 23.967 1.00 95.06 323 ARG A C 1
ATOM 2464 O O . ARG A 1 323 ? -5.490 -5.549 24.598 1.00 95.06 323 ARG A O 1
ATOM 2471 N N . LEU A 1 324 ? -5.122 -7.278 23.189 1.00 97.12 324 LEU A N 1
ATOM 2472 C CA . LEU A 1 324 ? -6.521 -7.670 23.036 1.00 97.12 324 LEU A CA 1
ATOM 2473 C C . LEU A 1 324 ? -7.110 -8.102 24.386 1.00 97.12 324 LEU A C 1
ATOM 2475 O O . LEU A 1 324 ? -8.108 -7.535 24.818 1.00 97.12 324 LEU A O 1
ATOM 2479 N N . THR A 1 325 ? -6.434 -9.002 25.106 1.00 97.19 325 THR A N 1
ATOM 2480 C CA . THR A 1 325 ? -6.890 -9.475 26.427 1.00 97.19 325 THR A CA 1
ATOM 2481 C C . THR A 1 325 ? -7.016 -8.338 27.449 1.00 97.19 325 THR A C 1
ATOM 2483 O O . THR A 1 325 ? -7.984 -8.276 28.205 1.00 97.19 325 THR A O 1
ATOM 2486 N N . LYS A 1 326 ? -6.056 -7.401 27.478 1.00 96.56 326 LYS A N 1
ATOM 2487 C CA . LYS A 1 326 ? -6.110 -6.228 28.371 1.00 96.56 326 LYS A CA 1
ATOM 2488 C C . LYS A 1 326 ? -7.273 -5.297 28.027 1.00 96.56 326 LYS A C 1
ATOM 2490 O O . LYS A 1 326 ? -7.910 -4.765 28.932 1.00 96.56 326 LYS A O 1
ATOM 2495 N N . ALA A 1 327 ? -7.547 -5.101 26.740 1.00 97.19 327 ALA A N 1
ATOM 2496 C CA . ALA A 1 327 ? -8.654 -4.268 26.295 1.00 97.19 327 ALA A CA 1
ATOM 2497 C C . ALA A 1 327 ? -10.014 -4.863 26.676 1.00 97.19 327 ALA A C 1
ATOM 2499 O O . ALA A 1 327 ? -10.865 -4.144 27.190 1.00 97.19 327 ALA A O 1
ATOM 2500 N N . GLU A 1 328 ? -10.197 -6.170 26.490 1.00 97.19 328 GLU A N 1
ATOM 2501 C CA . GLU A 1 328 ? -11.420 -6.881 26.883 1.00 97.19 328 GLU A CA 1
ATOM 2502 C C . GLU A 1 328 ? -11.688 -6.768 28.387 1.00 97.19 328 GLU A C 1
ATOM 2504 O O . GLU A 1 328 ? -12.812 -6.476 28.791 1.00 97.19 328 GLU A O 1
ATOM 2509 N N . ALA A 1 329 ? -10.651 -6.924 29.218 1.00 96.75 329 ALA A N 1
ATOM 2510 C CA . ALA A 1 329 ? -10.768 -6.748 30.663 1.00 96.75 329 ALA A CA 1
ATOM 2511 C C . ALA A 1 329 ? -11.176 -5.311 31.038 1.00 96.75 329 ALA A C 1
ATOM 2513 O O . ALA A 1 329 ? -12.106 -5.119 31.817 1.00 96.75 329 ALA A O 1
ATOM 2514 N N . ALA A 1 330 ? -10.535 -4.299 30.442 1.00 96.44 330 ALA A N 1
ATOM 2515 C CA . ALA A 1 330 ? -10.867 -2.896 30.698 1.00 96.44 330 ALA A CA 1
ATOM 2516 C C . ALA A 1 330 ? -12.293 -2.532 30.242 1.00 96.44 330 ALA A C 1
ATOM 2518 O O . ALA A 1 330 ? -12.982 -1.764 30.913 1.00 96.44 330 ALA A O 1
ATOM 2519 N N . VAL A 1 331 ? -12.760 -3.094 29.121 1.00 96.94 331 VAL A N 1
ATOM 2520 C CA . VAL A 1 331 ? -14.150 -2.947 28.667 1.00 96.94 331 VAL A CA 1
ATOM 2521 C C . VAL A 1 331 ? -15.115 -3.579 29.668 1.00 96.94 331 VAL A C 1
ATOM 2523 O O . VAL A 1 331 ? -16.090 -2.928 30.028 1.00 96.94 331 VAL A O 1
ATOM 2526 N N . ALA A 1 332 ? -14.840 -4.791 30.159 1.00 95.88 332 ALA A N 1
ATOM 2527 C CA . ALA A 1 332 ? -15.706 -5.480 31.118 1.00 95.88 332 ALA A CA 1
ATOM 2528 C C . ALA A 1 332 ? -15.816 -4.753 32.473 1.00 95.88 332 ALA A C 1
ATOM 2530 O O . ALA A 1 332 ? -16.862 -4.813 33.119 1.00 95.88 332 ALA A O 1
ATOM 2531 N N . GLU A 1 333 ? -14.766 -4.045 32.904 1.00 95.19 333 GLU A N 1
ATOM 2532 C CA . GLU A 1 333 ? -14.802 -3.205 34.111 1.00 95.19 333 GLU A CA 1
ATOM 2533 C C . GLU A 1 333 ? -15.676 -1.952 33.937 1.00 95.19 333 GLU A C 1
ATOM 2535 O O . GLU A 1 333 ? -16.382 -1.554 34.864 1.00 95.19 333 GLU A O 1
ATOM 2540 N N . LEU A 1 334 ? -15.630 -1.321 32.759 1.00 95.75 334 LEU A N 1
ATOM 2541 C CA . LEU A 1 334 ? -16.335 -0.063 32.472 1.00 95.75 334 LEU A CA 1
ATOM 2542 C C . LEU A 1 334 ? -17.778 -0.276 32.005 1.00 95.75 334 LEU A C 1
ATOM 2544 O O . LEU A 1 334 ? -18.657 0.538 32.283 1.00 95.75 334 LEU A O 1
ATOM 2548 N N . ILE A 1 335 ? -18.010 -1.365 31.282 1.00 91.88 335 ILE A N 1
ATOM 2549 C CA . ILE A 1 335 ? -19.301 -1.798 30.765 1.00 91.88 335 ILE A CA 1
ATOM 2550 C C . ILE A 1 335 ? -19.487 -3.236 31.251 1.00 91.88 335 ILE A C 1
ATOM 2552 O O . ILE A 1 335 ? -19.273 -4.180 30.486 1.00 91.88 335 ILE A O 1
ATOM 2556 N N . PRO A 1 336 ? -19.854 -3.434 32.531 1.00 80.56 336 PRO A N 1
ATOM 2557 C CA . PRO A 1 336 ? -20.221 -4.759 32.989 1.00 80.56 336 PRO A CA 1
ATOM 2558 C C . PRO A 1 336 ? -21.402 -5.212 32.138 1.00 80.56 336 PRO A C 1
ATOM 2560 O O . PRO A 1 336 ? -22.427 -4.5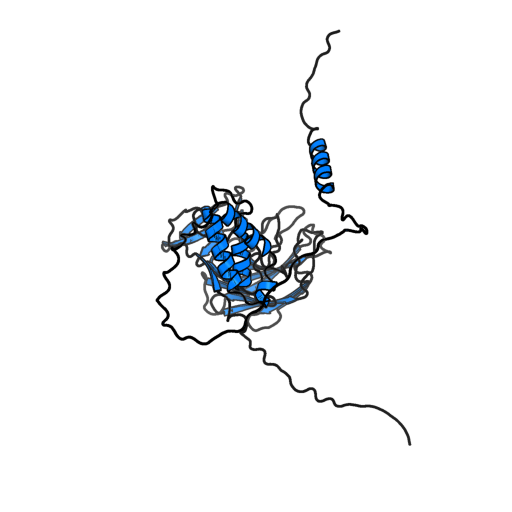22 32.083 1.00 80.56 336 PRO A O 1
ATOM 2563 N N . GLU A 1 337 ? -21.260 -6.348 31.449 1.00 68.19 337 GLU A N 1
ATOM 2564 C CA . GLU A 1 337 ? -22.406 -6.967 30.797 1.00 68.19 337 GLU A CA 1
ATOM 2565 C C . GLU A 1 337 ? -23.504 -7.071 31.852 1.00 68.19 337 GLU A C 1
ATOM 2567 O O . GLU A 1 337 ? -23.316 -7.651 32.929 1.00 68.19 337 GLU A O 1
ATOM 2572 N N . THR A 1 338 ? -24.649 -6.449 31.572 1.00 49.19 338 THR A N 1
ATOM 2573 C CA . THR A 1 338 ? -25.844 -6.700 32.361 1.00 49.19 338 THR A CA 1
ATOM 2574 C C . THR A 1 338 ? -26.179 -8.151 32.098 1.00 49.19 338 THR A C 1
ATOM 2576 O O . THR A 1 338 ? -26.827 -8.497 31.115 1.00 49.19 338 THR A O 1
ATOM 2579 N N . THR A 1 339 ? -25.683 -9.016 32.976 1.00 39.25 339 THR A N 1
ATOM 2580 C CA . THR A 1 339 ? -26.200 -10.359 33.126 1.00 39.25 339 THR A CA 1
ATOM 2581 C C . THR A 1 339 ? -27.666 -10.176 33.488 1.00 39.25 339 THR A C 1
ATOM 2583 O O . THR A 1 339 ? -28.048 -9.997 34.646 1.00 39.25 339 THR A O 1
ATOM 2586 N N . VAL A 1 340 ? -28.522 -10.172 32.464 1.00 35.66 340 VAL A N 1
ATOM 2587 C CA . VAL A 1 340 ? -29.879 -10.660 32.623 1.00 35.66 340 VAL A CA 1
ATOM 2588 C C . VAL A 1 340 ? -29.666 -12.094 33.068 1.00 35.66 340 VAL A C 1
ATOM 2590 O O . VAL A 1 340 ? -29.402 -12.996 32.280 1.00 35.66 340 VAL A O 1
ATOM 2593 N N . THR A 1 341 ? -29.640 -12.260 34.384 1.00 33.50 341 THR A N 1
ATOM 2594 C CA . THR A 1 341 ? -29.860 -13.543 35.012 1.00 33.50 341 THR A CA 1
ATOM 2595 C C . THR A 1 341 ? -31.261 -13.916 34.577 1.00 33.50 341 THR A C 1
ATOM 2597 O O . THR A 1 341 ? -32.248 -13.446 35.144 1.00 33.50 341 THR A O 1
ATOM 2600 N N . ASP A 1 342 ? -31.354 -14.693 33.499 1.00 36.72 342 ASP A N 1
ATOM 2601 C CA . ASP A 1 342 ? -32.556 -15.466 33.262 1.00 36.72 342 ASP A CA 1
ATOM 2602 C C . ASP A 1 342 ? -32.826 -16.199 34.584 1.00 36.72 342 ASP A C 1
ATOM 2604 O O . ASP A 1 342 ? -31.927 -16.882 35.099 1.00 36.72 342 ASP A O 1
ATOM 2608 N N . PRO A 1 343 ? -33.999 -15.996 35.214 1.00 41.69 343 PRO A N 1
ATOM 2609 C CA . PRO A 1 343 ? -34.345 -16.754 36.402 1.00 41.69 343 PRO A CA 1
ATOM 2610 C C . PRO A 1 343 ? -34.207 -18.236 36.044 1.00 41.69 343 PRO A C 1
ATOM 2612 O O . PRO A 1 343 ? -34.551 -18.611 34.919 1.00 41.69 343 PRO A O 1
ATOM 2615 N N . PRO A 1 344 ? -33.671 -19.072 36.951 1.00 33.25 344 PRO A N 1
ATOM 2616 C CA . PRO A 1 344 ? -33.320 -20.442 36.622 1.00 33.25 344 PRO A CA 1
ATOM 2617 C C . PRO A 1 344 ? -34.526 -21.113 35.976 1.00 33.25 344 PRO A C 1
ATOM 2619 O O . PRO A 1 344 ? -35.617 -21.143 36.558 1.00 33.25 344 PRO A O 1
ATOM 2622 N N . ALA A 1 345 ? -34.323 -21.585 34.743 1.00 35.88 345 ALA A N 1
ATOM 2623 C CA . ALA A 1 345 ? -35.308 -22.353 34.011 1.00 35.88 345 ALA A CA 1
ATOM 2624 C C . ALA A 1 345 ? -35.825 -23.444 34.947 1.00 35.88 345 ALA A C 1
ATOM 2626 O O . ALA A 1 345 ? -35.059 -2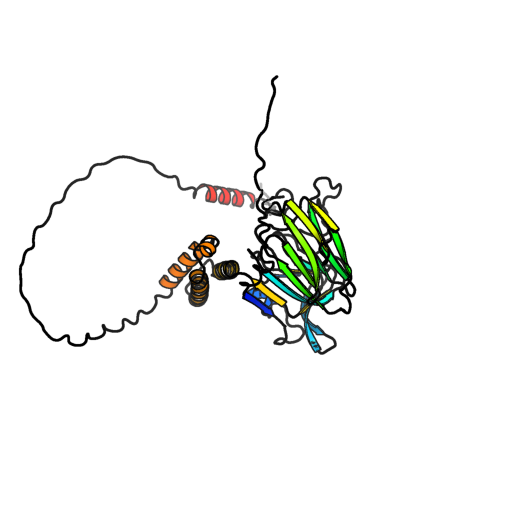4.246 35.483 1.00 35.88 345 ALA A O 1
ATOM 2627 N N . THR A 1 346 ? -37.127 -23.406 35.207 1.00 37.31 346 THR A N 1
ATOM 2628 C CA . THR A 1 346 ? -37.800 -24.392 36.038 1.00 37.31 346 THR A CA 1
ATOM 2629 C C . THR A 1 346 ? -37.620 -25.739 35.353 1.00 37.31 346 THR A C 1
ATOM 2631 O O . THR A 1 346 ? -38.094 -25.946 34.236 1.00 37.31 346 THR A O 1
ATOM 2634 N N . GLU A 1 347 ? -36.864 -26.617 35.999 1.00 36.62 347 GLU A N 1
ATOM 2635 C CA . GLU A 1 347 ? -36.604 -27.976 35.544 1.00 36.62 347 GLU A CA 1
ATOM 2636 C C . GLU A 1 347 ? -37.948 -28.706 35.325 1.00 36.62 347 GLU A C 1
ATOM 2638 O O . GLU A 1 347 ? -38.836 -28.621 36.184 1.00 36.62 347 GLU A O 1
ATOM 2643 N N . PRO A 1 348 ? -38.165 -29.396 34.190 1.00 34.34 348 PRO A N 1
ATOM 2644 C CA . PRO A 1 348 ? -39.363 -30.205 34.009 1.00 34.34 348 PRO A CA 1
ATOM 2645 C C . PRO A 1 348 ? -39.322 -31.421 34.953 1.00 34.34 348 PRO A C 1
ATOM 2647 O O . PRO A 1 348 ? -38.244 -31.943 35.241 1.00 34.34 348 PRO A O 1
ATOM 2650 N N . PRO A 1 349 ? -40.478 -31.910 35.438 1.00 30.72 349 PRO A N 1
ATOM 2651 C CA . PRO A 1 349 ? -40.516 -32.944 36.463 1.00 30.72 349 PRO A CA 1
ATOM 2652 C C . PRO A 1 349 ? -39.968 -34.266 35.913 1.00 30.72 349 PRO A C 1
ATOM 2654 O O . PRO A 1 349 ? -40.542 -34.839 34.985 1.00 30.72 349 PRO A O 1
ATOM 2657 N N . GLN A 1 350 ? -38.883 -34.774 36.503 1.00 32.25 350 GLN A N 1
ATOM 2658 C CA . GLN A 1 350 ? -38.460 -36.156 36.290 1.00 32.25 350 GLN A CA 1
ATOM 2659 C C . GLN A 1 350 ? -39.281 -37.104 37.166 1.00 32.25 350 GLN A C 1
ATOM 2661 O O . GLN A 1 350 ? -39.379 -36.960 38.384 1.00 32.25 350 GLN A O 1
ATOM 2666 N N . THR A 1 351 ? -39.888 -38.082 36.501 1.00 28.42 351 THR A N 1
ATOM 2667 C CA . THR A 1 351 ? -40.573 -39.229 37.087 1.00 28.42 351 THR A CA 1
ATOM 2668 C C . THR A 1 351 ? -39.592 -40.182 37.765 1.00 28.42 351 THR A C 1
ATOM 2670 O O . THR A 1 351 ? -38.651 -40.670 37.147 1.00 28.42 351 THR A O 1
ATOM 2673 N N . ASP A 1 352 ? -39.914 -40.447 39.024 1.00 28.97 352 ASP A N 1
ATOM 2674 C CA . ASP A 1 352 ? -39.505 -41.518 39.931 1.00 28.97 352 ASP A CA 1
ATOM 2675 C C . ASP A 1 352 ? -39.109 -42.853 39.263 1.00 28.97 352 ASP A C 1
ATOM 2677 O O . ASP A 1 352 ? -39.930 -43.467 38.579 1.00 28.97 352 ASP A O 1
ATOM 2681 N N . GLN A 1 353 ? -37.888 -43.333 39.538 1.00 32.09 353 GLN A N 1
ATOM 2682 C CA . GLN A 1 353 ? -37.642 -44.738 39.880 1.00 32.09 353 GLN A CA 1
ATOM 2683 C C . GLN A 1 353 ? -36.505 -44.864 40.904 1.00 32.09 353 GLN A C 1
ATOM 2685 O O . GLN A 1 353 ? -35.387 -44.384 40.730 1.00 32.09 353 GLN A O 1
ATOM 2690 N N . THR A 1 354 ? -36.854 -45.568 41.970 1.00 26.81 354 THR A N 1
ATOM 2691 C CA . THR A 1 354 ? -36.093 -45.958 43.151 1.00 26.81 354 THR A CA 1
ATOM 2692 C C . THR A 1 354 ? -35.155 -47.140 42.886 1.00 26.81 354 THR A C 1
ATOM 2694 O O . THR A 1 354 ? -35.520 -48.093 42.199 1.00 26.81 354 THR A O 1
ATOM 2697 N N . THR A 1 355 ? -33.970 -47.136 43.506 1.00 28.02 355 THR A N 1
ATOM 2698 C CA . THR A 1 355 ? -33.393 -48.318 44.184 1.00 28.02 355 THR A CA 1
ATOM 2699 C C . THR A 1 355 ? -32.250 -47.933 45.131 1.00 28.02 355 THR A C 1
ATOM 2701 O O . THR A 1 355 ? -31.552 -46.942 44.940 1.00 28.02 355 THR A O 1
ATOM 2704 N N . ASP A 1 356 ? -32.144 -48.725 46.194 1.00 29.94 356 ASP A N 1
ATOM 2705 C CA . ASP A 1 356 ? -31.605 -48.428 47.520 1.00 29.94 356 ASP A CA 1
ATOM 2706 C C . ASP A 1 356 ? -30.068 -48.439 47.702 1.00 29.94 356 ASP A C 1
ATOM 2708 O O . ASP A 1 356 ? -29.368 -49.313 47.201 1.00 29.94 356 ASP A O 1
ATOM 2712 N N . VAL A 1 357 ? -29.609 -47.483 48.530 1.00 30.56 357 VAL A N 1
ATOM 2713 C CA . VAL A 1 357 ? -28.770 -47.595 49.756 1.00 30.56 357 VAL A CA 1
ATOM 2714 C C . VAL A 1 357 ? -27.481 -48.441 49.720 1.00 30.56 357 VAL A C 1
ATOM 2716 O O . VAL A 1 357 ? -27.561 -49.655 49.632 1.00 30.56 357 VAL A O 1
ATOM 2719 N N . VAL A 1 358 ? -26.314 -47.819 50.002 1.00 28.06 358 VAL A N 1
ATOM 2720 C CA . VAL A 1 358 ? -25.545 -47.961 51.274 1.00 28.06 358 VAL A CA 1
ATOM 2721 C C . VAL A 1 358 ? -24.609 -46.750 51.492 1.00 28.06 358 VAL A C 1
ATOM 2723 O O . VAL A 1 358 ? -23.838 -46.343 50.632 1.00 28.06 358 VAL A O 1
ATOM 2726 N N . THR A 1 359 ? -24.720 -46.208 52.703 1.00 27.48 359 THR A N 1
ATOM 2727 C CA . THR A 1 359 ? -23.998 -45.149 53.430 1.00 27.48 359 THR A CA 1
ATOM 2728 C C . THR A 1 359 ? -22.492 -45.358 53.656 1.00 27.48 359 THR A C 1
ATOM 2730 O O . THR A 1 359 ? -22.095 -46.471 53.985 1.00 27.48 359 THR A O 1
ATOM 2733 N N . ALA A 1 360 ? -21.703 -44.268 53.676 1.00 25.34 360 ALA A N 1
ATOM 2734 C CA . ALA A 1 360 ? -20.988 -43.758 54.871 1.00 25.34 360 ALA A CA 1
ATOM 2735 C C . ALA A 1 360 ? -19.913 -42.696 54.516 1.00 25.34 360 ALA A C 1
ATOM 2737 O O . ALA A 1 360 ? -18.923 -42.989 53.854 1.00 25.34 360 ALA A O 1
ATOM 2738 N N . ALA A 1 361 ? -20.100 -41.475 55.022 1.00 27.33 361 ALA A N 1
ATOM 2739 C CA . ALA A 1 361 ? -19.031 -40.588 55.513 1.00 27.33 361 ALA A CA 1
ATOM 2740 C C . ALA A 1 361 ? -18.906 -40.832 57.047 1.00 27.33 361 ALA A C 1
ATOM 2742 O O . ALA A 1 361 ? -19.761 -41.571 57.553 1.00 27.33 361 ALA A O 1
ATOM 2743 N N . PRO A 1 362 ? -17.987 -40.228 57.837 1.00 45.88 362 PRO A N 1
ATOM 2744 C CA . PRO A 1 362 ? -17.098 -39.087 57.559 1.00 45.88 362 PRO A CA 1
ATOM 2745 C C . PRO A 1 362 ? -15.661 -39.263 58.120 1.00 45.88 362 PRO A C 1
ATOM 2747 O O . PRO A 1 362 ? -15.336 -40.314 58.655 1.00 45.88 362 PRO A O 1
ATOM 2750 N N . ASP A 1 363 ? -14.785 -38.260 57.974 1.00 26.61 363 ASP A N 1
ATOM 2751 C CA . ASP A 1 363 ? -14.117 -37.635 59.133 1.00 26.61 363 ASP A CA 1
ATOM 2752 C C . ASP A 1 363 ? -13.176 -36.479 58.757 1.00 26.61 363 ASP A C 1
ATOM 2754 O O . ASP A 1 363 ? -12.712 -36.330 57.628 1.00 26.61 363 ASP A O 1
ATOM 2758 N N . ALA A 1 364 ? -13.001 -35.608 59.747 1.00 26.17 364 ALA A N 1
ATOM 2759 C CA . ALA A 1 364 ? -12.524 -34.239 59.686 1.00 26.17 364 ALA A CA 1
ATOM 2760 C C . ALA A 1 364 ? -11.033 -34.062 60.047 1.00 26.17 364 ALA A C 1
ATOM 2762 O O . ALA A 1 364 ? -10.428 -34.921 60.674 1.00 26.17 364 ALA A O 1
ATOM 2763 N N . GLN A 1 365 ? -10.533 -32.856 59.734 1.00 28.83 365 GLN A N 1
ATOM 2764 C CA . GLN A 1 365 ? -9.533 -32.049 60.464 1.00 28.83 365 GLN A CA 1
ATOM 2765 C C . GLN A 1 365 ? -8.144 -32.636 60.783 1.00 28.83 365 GLN A C 1
ATOM 2767 O O . GLN A 1 365 ? -7.996 -33.561 61.570 1.00 28.83 365 GLN A O 1
ATOM 2772 N N . THR A 1 366 ? -7.097 -31.900 60.391 1.00 26.36 366 THR A N 1
ATOM 2773 C CA . THR A 1 366 ? -6.173 -31.255 61.353 1.00 26.36 366 THR A CA 1
ATOM 2774 C C . THR A 1 366 ? -5.289 -30.205 60.668 1.00 26.36 366 THR A C 1
ATOM 2776 O O . THR A 1 366 ? -4.854 -30.372 59.532 1.00 26.36 366 THR A O 1
ATOM 2779 N N . ALA A 1 367 ? -5.080 -29.099 61.381 1.00 27.05 367 ALA A N 1
ATOM 2780 C CA . ALA A 1 367 ? -4.025 -28.115 61.167 1.00 27.05 367 ALA A CA 1
ATOM 2781 C C . ALA A 1 367 ? -2.665 -28.695 61.605 1.00 27.05 367 ALA A C 1
ATOM 2783 O O . ALA A 1 367 ? -2.653 -29.585 62.453 1.00 27.05 367 ALA A O 1
ATOM 2784 N N . ASP A 1 368 ? -1.538 -28.191 61.091 1.00 27.31 368 ASP A N 1
ATOM 2785 C CA . ASP A 1 368 ? -0.691 -27.215 61.806 1.00 27.31 368 ASP A CA 1
ATOM 2786 C C . ASP A 1 368 ? 0.668 -26.977 61.102 1.00 27.31 368 ASP A C 1
ATOM 2788 O O . ASP A 1 368 ? 1.224 -27.857 60.448 1.00 27.31 368 ASP A O 1
ATOM 2792 N N . THR A 1 369 ? 1.219 -25.794 61.380 1.00 27.23 369 THR A N 1
ATOM 2793 C CA . THR A 1 369 ? 2.639 -25.386 61.419 1.00 27.23 369 THR A CA 1
ATOM 2794 C C . THR A 1 369 ? 3.496 -25.222 60.156 1.00 27.23 369 THR A C 1
ATOM 2796 O O . THR A 1 369 ? 3.674 -26.102 59.321 1.00 27.23 369 THR A O 1
ATOM 2799 N N . ALA A 1 370 ? 4.094 -24.028 60.125 1.00 30.19 370 ALA A N 1
ATOM 2800 C CA . ALA A 1 370 ? 5.122 -23.509 59.240 1.00 30.19 370 ALA A CA 1
ATOM 2801 C C . ALA A 1 370 ? 6.515 -24.103 59.506 1.00 30.19 370 ALA A C 1
ATOM 2803 O O . ALA A 1 370 ? 6.831 -24.404 60.653 1.00 30.19 370 ALA A O 1
ATOM 2804 N N . GLU A 1 371 ? 7.377 -24.101 58.484 1.00 30.31 371 GLU A N 1
ATOM 2805 C CA . GLU A 1 371 ? 8.763 -23.634 58.618 1.00 30.31 371 GLU A CA 1
ATOM 2806 C C . GLU A 1 371 ? 9.349 -23.212 57.255 1.00 30.31 371 GLU A C 1
ATOM 2808 O O . GLU A 1 371 ? 8.877 -23.583 56.184 1.00 30.31 371 GLU A O 1
ATOM 2813 N N . GLU A 1 372 ? 10.341 -22.346 57.368 1.00 28.00 372 GLU A N 1
ATOM 2814 C CA . GLU A 1 372 ? 10.947 -21.382 56.456 1.00 28.00 372 GLU A CA 1
ATOM 2815 C C . GLU A 1 372 ? 12.048 -21.983 55.557 1.00 28.00 372 GLU A C 1
ATOM 2817 O O . GLU A 1 372 ? 12.775 -22.865 56.004 1.00 28.00 372 GLU A O 1
ATOM 2822 N N . ALA A 1 373 ? 12.244 -21.454 54.335 1.00 27.75 373 ALA A N 1
ATOM 2823 C CA . ALA A 1 373 ? 13.581 -21.281 53.731 1.00 27.75 373 ALA A CA 1
ATOM 2824 C C . ALA A 1 373 ? 13.573 -20.457 52.418 1.00 27.75 373 ALA A C 1
ATOM 2826 O O . ALA A 1 373 ? 13.129 -20.920 51.373 1.00 27.75 373 ALA A O 1
ATOM 2827 N N . ALA A 1 374 ? 14.177 -19.266 52.508 1.00 27.83 374 ALA A N 1
ATOM 2828 C CA . ALA A 1 374 ? 15.139 -18.659 51.574 1.00 27.83 374 ALA A CA 1
ATOM 2829 C C . ALA A 1 374 ? 14.772 -18.376 50.090 1.00 27.83 374 ALA A C 1
ATOM 2831 O O . ALA A 1 374 ? 14.930 -19.215 49.213 1.00 27.83 374 ALA A O 1
ATOM 2832 N N . GLY A 1 375 ? 14.494 -17.093 49.812 1.00 25.70 375 GLY A N 1
ATOM 2833 C CA . GLY A 1 375 ? 15.409 -16.197 49.079 1.00 25.70 375 GLY A CA 1
ATOM 2834 C C . GLY A 1 375 ? 15.592 -16.353 47.560 1.00 25.70 375 GLY A C 1
ATOM 2835 O O . GLY A 1 375 ? 16.329 -17.216 47.099 1.00 25.70 375 GLY A O 1
ATOM 2836 N N . THR A 1 376 ? 15.079 -15.387 46.789 1.00 28.42 376 THR A N 1
ATOM 2837 C CA . THR A 1 376 ? 15.883 -14.402 46.021 1.00 28.42 376 THR A CA 1
ATOM 2838 C C . THR A 1 376 ? 14.955 -13.341 45.410 1.00 28.42 376 THR A C 1
ATOM 2840 O O . THR A 1 376 ? 14.013 -13.662 44.693 1.00 28.42 376 THR A O 1
ATOM 2843 N N . GLU A 1 377 ? 15.200 -12.072 45.749 1.00 30.50 377 GLU A N 1
ATOM 2844 C CA . GLU A 1 377 ? 14.542 -10.894 45.169 1.00 30.50 377 GLU A CA 1
ATOM 2845 C C . GLU A 1 377 ? 14.942 -10.729 43.698 1.00 30.50 377 GLU A C 1
ATOM 2847 O O . GLU A 1 377 ? 16.128 -10.760 43.366 1.00 30.50 377 GLU A O 1
ATOM 2852 N N . TYR A 1 378 ? 13.955 -10.505 42.830 1.00 29.55 378 TYR A N 1
ATOM 2853 C CA . TYR A 1 378 ? 14.171 -9.997 41.478 1.00 29.55 378 TYR A CA 1
ATOM 2854 C C . TYR A 1 378 ? 14.007 -8.474 41.525 1.00 29.55 378 TYR A C 1
ATOM 2856 O O . TYR A 1 378 ? 12.960 -7.971 41.933 1.00 29.55 378 TYR A O 1
ATOM 2864 N N . THR A 1 379 ? 15.061 -7.743 41.175 1.00 30.69 379 THR A N 1
ATOM 2865 C CA . THR A 1 379 ? 15.077 -6.278 41.133 1.00 30.69 379 THR A CA 1
ATOM 2866 C C . THR A 1 379 ? 14.224 -5.760 39.979 1.00 30.69 379 THR A C 1
ATOM 2868 O O . THR A 1 379 ? 14.377 -6.197 38.842 1.00 30.69 379 THR A O 1
ATOM 2871 N N . ASP A 1 380 ? 13.337 -4.824 40.301 1.00 34.88 380 ASP A N 1
ATOM 2872 C CA . ASP A 1 380 ? 12.447 -4.111 39.389 1.00 34.88 380 ASP A CA 1
ATOM 2873 C C . ASP A 1 380 ? 13.217 -3.009 38.626 1.00 34.88 380 ASP A C 1
ATOM 2875 O O . ASP A 1 380 ? 13.742 -2.069 39.230 1.00 34.88 380 ASP A O 1
ATOM 2879 N N . ASP A 1 381 ? 13.280 -3.116 37.294 1.00 40.25 381 ASP A N 1
ATOM 2880 C CA . ASP A 1 381 ? 13.959 -2.182 36.372 1.00 40.25 381 ASP A CA 1
ATOM 2881 C C . ASP A 1 381 ? 13.174 -0.869 36.130 1.00 40.25 381 ASP A C 1
ATOM 2883 O O . ASP A 1 381 ? 13.458 -0.093 35.214 1.00 40.25 381 ASP A O 1
ATOM 2887 N N . SER A 1 382 ? 12.197 -0.554 36.982 1.00 44.38 382 SER A N 1
ATOM 2888 C CA . SER A 1 382 ? 11.355 0.643 36.867 1.00 44.38 382 SER A CA 1
ATOM 2889 C C . SER A 1 382 ? 12.023 1.948 37.347 1.00 44.38 382 SER A C 1
ATOM 2891 O O . SER A 1 382 ? 11.531 3.039 37.050 1.00 44.38 382 SER A O 1
ATOM 2893 N N . LEU A 1 383 ? 13.177 1.888 38.032 1.00 39.00 383 LEU A N 1
ATOM 2894 C CA . LEU A 1 383 ? 13.849 3.071 38.605 1.00 39.00 383 LEU A CA 1
ATOM 2895 C C . LEU A 1 383 ? 14.841 3.781 37.663 1.00 39.00 383 LEU A C 1
ATOM 2897 O O . LEU A 1 383 ? 15.091 4.977 37.836 1.00 39.00 383 LEU A O 1
ATOM 2901 N N . VAL A 1 384 ? 15.373 3.105 36.638 1.00 39.16 384 VAL A N 1
ATOM 2902 C CA . VAL A 1 384 ? 16.349 3.709 35.701 1.00 39.16 384 VAL A CA 1
ATOM 2903 C C . VAL A 1 384 ? 15.675 4.713 34.752 1.00 39.16 384 VAL A C 1
ATOM 2905 O O . VAL A 1 384 ? 16.271 5.727 34.384 1.00 39.16 384 VAL A O 1
ATOM 2908 N N . VAL A 1 385 ? 14.398 4.499 34.425 1.00 36.59 385 VAL A N 1
ATOM 2909 C CA . VAL A 1 385 ? 13.641 5.342 33.482 1.00 36.59 385 VAL A CA 1
ATOM 2910 C C . VAL A 1 385 ? 13.273 6.708 34.079 1.00 36.59 385 VAL A C 1
ATOM 2912 O O . VAL A 1 385 ? 13.325 7.723 33.383 1.00 36.59 385 VAL A O 1
ATOM 2915 N N . TRP A 1 386 ? 12.995 6.789 35.383 1.00 33.28 386 TRP A N 1
ATOM 2916 C CA . TRP A 1 386 ? 12.616 8.059 36.018 1.00 33.28 386 TRP A CA 1
ATOM 2917 C C . TRP A 1 386 ? 13.802 8.994 36.291 1.00 33.28 386 TRP A C 1
ATOM 2919 O O . TRP A 1 386 ? 13.644 10.215 36.231 1.00 33.28 386 TRP A O 1
ATOM 2929 N N . ILE A 1 387 ? 15.006 8.453 36.516 1.00 38.72 387 ILE A N 1
ATOM 2930 C CA . ILE A 1 387 ? 16.213 9.270 36.728 1.00 38.72 387 ILE A CA 1
ATOM 2931 C C . ILE A 1 387 ? 16.669 9.930 35.414 1.00 38.72 387 ILE A C 1
ATOM 2933 O O . ILE A 1 387 ? 17.092 11.086 35.426 1.00 38.72 387 ILE A O 1
ATOM 2937 N N . LEU A 1 388 ? 16.501 9.265 34.264 1.00 31.95 388 LEU A N 1
ATOM 2938 C CA . LEU A 1 388 ? 16.845 9.838 32.955 1.00 31.95 388 LEU A CA 1
ATOM 2939 C C . LEU A 1 388 ? 15.903 10.980 32.534 1.00 31.95 388 LEU A C 1
ATOM 2941 O O . LEU A 1 388 ? 16.369 11.989 32.004 1.00 31.95 388 LEU A O 1
ATOM 2945 N N . ILE A 1 389 ? 14.604 10.888 32.846 1.00 39.94 389 ILE A N 1
ATOM 2946 C CA . ILE A 1 389 ? 13.627 11.954 32.552 1.00 39.94 389 ILE A CA 1
ATOM 2947 C C . ILE A 1 389 ? 13.892 13.203 33.413 1.00 39.94 389 ILE A C 1
ATOM 2949 O O . ILE A 1 389 ? 13.822 14.329 32.914 1.00 39.94 389 ILE A O 1
ATOM 2953 N N . ALA A 1 390 ? 14.279 13.028 34.681 1.00 35.84 390 ALA A N 1
ATOM 2954 C CA . ALA A 1 390 ? 14.611 14.145 35.566 1.00 35.84 390 ALA A CA 1
ATOM 2955 C C . ALA A 1 390 ? 15.904 14.879 35.150 1.00 35.84 390 ALA A C 1
ATOM 2957 O O . ALA A 1 390 ? 15.986 16.102 35.283 1.00 35.84 390 ALA A O 1
ATOM 2958 N N . VAL A 1 391 ? 16.894 14.166 34.596 1.00 39.66 391 VAL A N 1
ATOM 2959 C CA . VAL A 1 391 ? 18.143 14.772 34.097 1.00 39.66 391 VAL A CA 1
ATOM 2960 C C . VAL A 1 391 ? 17.929 15.503 32.762 1.00 39.66 391 VAL A C 1
ATOM 2962 O O . VAL A 1 391 ? 18.519 16.565 32.558 1.00 39.66 391 VAL A O 1
ATOM 2965 N N . MET A 1 392 ? 17.035 15.025 31.887 1.00 38.03 392 MET A N 1
ATOM 2966 C CA . MET A 1 392 ? 16.713 15.733 30.636 1.00 38.03 392 MET A CA 1
ATOM 2967 C C . MET A 1 392 ? 15.895 17.018 30.857 1.00 38.03 392 MET A C 1
ATOM 2969 O O . MET A 1 392 ? 16.127 18.016 30.175 1.00 38.03 392 MET A O 1
ATOM 2973 N N . LEU A 1 393 ? 15.006 17.054 31.857 1.00 37.31 393 LEU A N 1
ATOM 2974 C CA . LEU A 1 393 ? 14.236 18.261 32.201 1.00 37.31 393 LEU A CA 1
ATOM 2975 C C . LEU A 1 393 ? 15.079 19.361 32.873 1.00 37.31 393 LEU A C 1
ATOM 2977 O O . LEU A 1 393 ? 14.737 20.538 32.768 1.00 37.31 393 LEU A O 1
ATOM 2981 N N . ALA A 1 394 ? 16.213 19.018 33.492 1.00 38.50 394 ALA A N 1
ATOM 2982 C CA . ALA A 1 394 ? 17.142 20.001 34.056 1.00 38.50 394 ALA A CA 1
ATOM 2983 C C . ALA A 1 394 ? 18.046 20.675 32.999 1.00 38.50 394 ALA A C 1
ATOM 2985 O O . ALA A 1 394 ? 18.571 21.758 33.257 1.00 38.50 394 ALA A O 1
ATOM 2986 N N . MET A 1 395 ? 18.201 20.090 31.802 1.00 38.16 395 MET A N 1
ATOM 2987 C CA . MET A 1 395 ? 19.036 20.654 30.725 1.00 38.16 395 MET A CA 1
ATOM 2988 C C . MET A 1 395 ? 18.264 21.498 29.695 1.00 38.16 395 MET A C 1
ATOM 2990 O O . MET A 1 395 ? 18.882 22.233 28.930 1.00 38.16 395 MET A O 1
ATOM 2994 N N . ALA A 1 396 ? 16.927 21.494 29.726 1.00 36.84 396 ALA A N 1
ATOM 2995 C CA . ALA A 1 396 ? 16.082 22.338 28.869 1.00 36.84 396 ALA A CA 1
ATOM 2996 C C . ALA A 1 396 ? 15.762 23.734 29.464 1.00 36.84 396 ALA A C 1
ATOM 2998 O O . ALA A 1 396 ? 15.073 24.536 28.838 1.00 36.84 396 ALA A O 1
ATOM 2999 N N . GLY A 1 397 ? 16.266 24.053 30.664 1.00 38.56 397 GLY A N 1
ATOM 3000 C CA . GLY A 1 397 ? 15.965 25.292 31.402 1.00 38.56 397 GLY A CA 1
ATOM 3001 C C . GLY A 1 397 ? 16.989 26.431 31.288 1.00 38.56 397 GLY A C 1
ATOM 3002 O O . GLY A 1 397 ? 16.937 27.357 32.093 1.00 38.56 397 GLY A O 1
ATOM 3003 N N . ALA A 1 398 ? 17.933 26.389 30.342 1.00 36.53 398 ALA A N 1
ATOM 3004 C CA . ALA A 1 398 ? 19.017 27.375 30.249 1.00 36.53 398 ALA A CA 1
ATOM 3005 C C . ALA A 1 398 ? 19.156 28.014 28.855 1.00 36.53 398 ALA A C 1
ATOM 3007 O O . ALA A 1 398 ? 20.232 27.994 28.270 1.00 36.53 398 ALA A O 1
ATOM 3008 N N . ALA A 1 399 ? 18.083 28.614 28.327 1.00 37.81 399 ALA A N 1
ATOM 3009 C CA . ALA A 1 399 ? 18.178 29.560 27.207 1.00 37.81 399 ALA A CA 1
ATOM 3010 C C . ALA A 1 399 ? 16.928 30.455 27.075 1.00 37.81 399 ALA A C 1
ATOM 3012 O O . ALA A 1 399 ? 16.126 30.252 26.175 1.00 37.81 399 ALA A O 1
ATOM 3013 N N . ALA A 1 400 ? 16.760 31.451 27.957 1.00 30.38 400 ALA A N 1
ATOM 3014 C CA . ALA A 1 400 ? 16.135 32.750 27.642 1.00 30.38 400 ALA A CA 1
ATOM 3015 C C . ALA A 1 400 ? 16.043 33.641 28.894 1.00 30.38 400 ALA A C 1
ATOM 3017 O O . ALA A 1 400 ? 15.482 33.237 29.907 1.00 30.38 400 ALA A O 1
ATOM 3018 N N . GLY A 1 401 ? 16.515 34.889 28.792 1.00 27.56 401 GLY A N 1
ATOM 301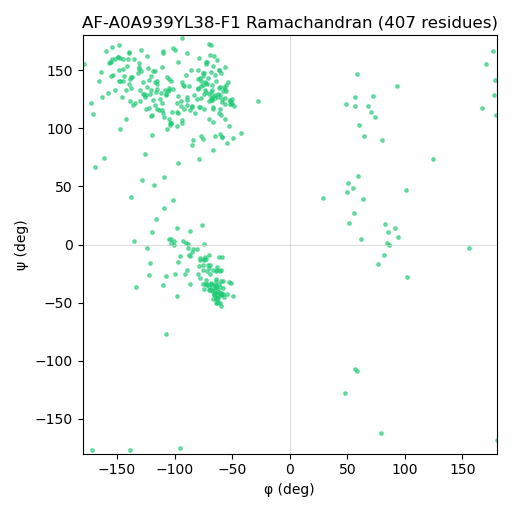9 C CA . GLY A 1 401 ? 16.074 35.974 29.679 1.00 27.56 401 GLY A CA 1
ATOM 3020 C C . GLY A 1 401 ? 17.171 36.710 30.443 1.00 27.56 401 GLY A C 1
ATOM 3021 O O . GLY A 1 401 ? 17.279 36.597 31.659 1.00 27.56 401 GLY A O 1
ATOM 3022 N N . PHE A 1 402 ? 17.931 37.552 29.740 1.00 28.94 402 PHE A N 1
ATOM 3023 C CA . PHE A 1 402 ? 18.620 38.695 30.343 1.00 28.94 402 PHE A CA 1
ATOM 3024 C C . PHE A 1 402 ? 17.584 39.586 31.059 1.00 28.94 402 PHE A C 1
ATOM 3026 O O . PHE A 1 402 ? 16.818 40.292 30.406 1.00 28.94 402 PHE A O 1
ATOM 3033 N N . ILE A 1 403 ? 17.574 39.591 32.394 1.00 28.53 403 ILE A N 1
ATOM 3034 C CA . ILE A 1 403 ? 16.943 40.652 33.188 1.00 28.53 403 ILE A CA 1
ATOM 3035 C C . ILE A 1 403 ? 18.060 41.463 33.838 1.00 28.53 403 ILE A C 1
ATOM 3037 O O . ILE A 1 403 ? 18.762 41.012 34.740 1.00 28.53 403 ILE A O 1
ATOM 3041 N N . VAL A 1 404 ? 18.220 42.691 33.350 1.00 31.89 404 VAL A N 1
ATOM 3042 C CA . VAL A 1 404 ? 19.064 43.722 33.952 1.00 31.89 404 VAL A CA 1
ATOM 3043 C C . VAL A 1 404 ? 18.445 44.125 35.290 1.00 31.89 404 VAL A C 1
ATOM 3045 O O . VAL A 1 404 ? 17.458 44.859 35.320 1.00 31.89 404 VAL A O 1
ATOM 3048 N N . LEU A 1 405 ? 19.043 43.693 36.403 1.00 27.31 405 LEU A N 1
ATOM 3049 C CA . LEU A 1 405 ? 18.773 44.263 37.722 1.00 27.31 405 LEU A CA 1
ATOM 3050 C C . LEU A 1 405 ? 19.927 45.187 38.122 1.00 27.31 405 LEU A C 1
ATOM 3052 O O . LEU A 1 405 ? 21.034 44.777 38.460 1.00 27.31 405 LEU A O 1
ATOM 3056 N N . LYS A 1 406 ? 19.639 46.483 38.017 1.00 29.16 406 LYS A N 1
ATOM 3057 C CA . LYS A 1 406 ? 20.506 47.607 38.360 1.00 29.16 406 LYS A CA 1
ATOM 3058 C C . LYS A 1 406 ? 20.653 47.676 39.884 1.00 29.16 406 LYS A C 1
ATOM 3060 O O . LYS A 1 406 ? 19.714 48.066 40.574 1.00 29.16 406 LYS A O 1
ATOM 3065 N N . VAL A 1 407 ? 21.826 47.317 40.403 1.00 31.72 407 VAL A N 1
ATOM 3066 C CA . VAL A 1 407 ? 22.178 47.498 41.821 1.00 31.72 407 VAL A CA 1
ATOM 3067 C C . VAL A 1 407 ? 22.239 48.997 42.130 1.00 31.72 407 VAL A C 1
ATOM 3069 O O . VAL A 1 407 ? 22.918 49.762 41.440 1.00 31.72 407 VAL A O 1
ATOM 3072 N N . ARG A 1 408 ? 21.500 49.440 43.153 1.00 30.58 408 ARG A N 1
ATOM 3073 C CA . ARG A 1 408 ? 21.631 50.781 43.734 1.00 30.58 408 ARG A CA 1
ATOM 3074 C C . ARG A 1 408 ? 22.507 50.692 44.986 1.00 30.58 408 ARG A C 1
ATOM 3076 O O . ARG A 1 408 ? 22.047 50.169 45.993 1.00 30.58 408 ARG A O 1
ATOM 3083 N N . LYS A 1 409 ? 23.667 51.346 44.858 1.00 37.09 409 LYS A N 1
ATOM 3084 C CA . LYS A 1 409 ? 24.723 51.673 45.832 1.00 37.09 409 LYS A CA 1
ATOM 3085 C C . LYS A 1 409 ? 25.596 50.531 46.326 1.00 37.09 409 LYS A C 1
ATOM 3087 O O . LYS A 1 409 ? 25.079 49.639 47.023 1.00 37.09 409 LYS A O 1
#

pLDDT: mean 76.63, std 26.48, range [25.34, 98.81]

Foldseek 3Di:
DDDDDDDDPDPPPPPPPPPPPPPQPVFWDWDDWFFCPPDDAFAAPVPDCLVVFKDKDADPVPPWGWGFHQDPVRGTWIKGAARIKIWGQDFAFFKKKWKWWWAFFDDFQQKFWAKLFFDFPDDQGADADPLGDGGDRRAWTWGDDFFKIKTWWWAAQPPDPRSHSIDTPIDIWGDPPPDGPGWMWMWIDRLAWIWIDTHNQTFKIKGFAQWQPAPPVRGRRATATQWIWMATSVGHTDDIDGRTSRHRRGMIIIIHGHNIMIIIGGIIMIGGLLSSLLVLLVPQDQDDDLVCLVVNCVSLVVSVVSLVPDDPVSVVSNPCVVSSVVSNVSSCVNCVPPPPVPPPDDDDDDDDDDDDDDDDDDDDDDDDDDDDDDDDDDDDPPPVVVVVVVVVVVVVPPDDDDDDDDDDD

Secondary structure (DSSP, 8-state):
--------------------S-SSSTT-EEEEEE--TTSPTT-BGGGSSGGGT-EEEE-TTTT-EEEEEE-TTS-EEEEEESSEEEE-SS-B-S-EEEEEEEEEE-SGGGEEEEEEEPP-SS-SS----TTT-SS-S-SEEEEE-SSEEEEEEEEE-TT-SSTT-EEEEEEEEEPPTT--SSEEEEEEE-SSEEEEEETTEEEEEEEEE-TTEEEGGGTEEEEE-SEEEEEETTS-EEEEEESB--BSS-BEEEEEESSSEEEEEEEEEEE-HHHHHHHHHHHS-SS--TTTHHHHHHHHHHHHHHHHHS-HHHHTT-TTHHHHHHHHHHHHHHS------PPPP-PPPPP-------------------------PPPPTTHHHHHHHHHHHHHSS-S----------

Sequence (409 aa):
MKRILSILAVTALLFCLILPANAAEDGLELLFEEDFEEYENGVNVNSTKLPELFVCEYNSIGDGIICVNEGKGGELRLLSHVFTQIYIETPVIGAYEFSLDVSEAHGNVQSGIFVRAPKTDAAYYEGDGYPDTSTCLSGLFITPHTNSIGVNVKTFNKDAASTSYLDNNLIKFDLPDGVKFPYNLRVTDDGERINLFCNDTKICTVAVSEPGRIYGEHQATDPCFGAAVVYDGAGNELASLHDTLLQSDGSVIGWSTRAANLEVDNIKIKTGRVYKTLLAVAKIPVKITEKNATDAADLAKTARGLYDSLSDAERALITNVERLTKAEAAVAELIPETTVTDPPATEPPQTDQTTDVVTAAPDAQTADTAEEAAGTEYTDDSLVVWILIAVMLAMAGAAAGFIVLKVRK

Nearest PDB structures (foldseek):
  8xmz-assembly2_B  TM=4.986E-01  e=6.658E-03  Aquimarina sp. BL5
  6zty-assembly1_H  TM=1.654E-01  e=1.748E-02  Reovirus sp.
  7ell-assembly1_a  TM=1.873E-01  e=4.139E-01  Mammalian orthoreovirus 3
  6dda-assembly2_A  TM=4.141E-01  e=9.285E+00  Homo sapiens

Radius of gyration: 30.78 Å; Cα contacts (8 Å, |Δi|>4): 781; chains: 1; bounding box: 88×109×89 Å

Mean predicted aligned error: 14.37 Å

Solvent-accessible surface area (backbone atoms only — not comparable to full-atom values): 23589 Å² total; per-residue (Å²): 136,86,89,79,91,82,88,82,91,73,83,78,72,87,74,79,71,77,67,70,87,78,74,75,69,82,62,54,40,86,73,47,75,51,54,55,79,90,61,56,72,66,41,47,43,87,78,51,72,53,62,81,64,31,50,80,49,57,34,75,67,79,69,25,42,50,24,30,36,63,45,100,86,69,50,48,26,40,34,33,32,14,34,21,39,36,31,30,84,73,48,48,39,70,38,38,39,42,33,31,32,42,71,41,56,38,56,61,79,20,17,35,38,28,35,24,14,36,70,60,97,66,63,64,26,37,42,89,58,80,81,40,39,66,53,36,59,29,7,40,34,34,23,61,45,74,69,31,38,35,42,26,45,33,22,56,33,94,81,49,92,54,66,40,34,59,43,83,50,71,45,79,40,72,57,60,91,91,64,58,68,59,44,38,42,34,38,39,32,64,80,45,44,39,36,38,22,52,55,92,44,59,53,32,34,40,38,49,40,61,64,64,42,63,51,59,95,69,66,35,64,48,35,8,17,39,27,38,36,36,22,39,52,89,65,49,80,76,48,81,46,58,43,27,39,31,27,48,79,32,25,26,41,38,37,25,12,27,82,13,40,35,28,39,32,57,37,36,34,26,30,28,67,59,38,55,26,54,51,35,48,65,69,36,64,93,76,77,45,85,92,47,30,67,65,38,42,56,36,40,53,51,22,48,55,46,51,69,72,46,52,75,75,50,48,72,68,52,88,59,55,67,59,48,56,54,48,48,52,54,27,43,71,72,52,60,78,81,73,75,71,69,72,78,78,78,75,78,86,79,81,88,83,88,86,83,88,88,89,82,84,86,88,78,91,81,86,84,86,86,87,88,84,82,89,81,89,80,84,77,80,73,62,66,62,58,56,54,54,56,56,55,62,66,68,72,74,82,82,87,80,93,75,89,78,83,84,82,131